Protein 2A0U (pdb70)

Sequence (732 aa):
SKPHHATLESIKYTPGSLRLLDQRKLPLETVFDDVLTVEDIWSAIKERVRGAPAIAVSAALGIAVATQRKAANGELKSGREVQTFLLTSCDFVTSRPTAVNLFNCLRDLKAQVDKLDPTKAAAEVAQAFVELAEAVYTNDVAFNEGIRHGAAHILAAAKAEGRDKVSILTICNTGALATSRYGTALGVVRQLFYDGKLERVYACETRPWNQGARLTVYECVQEDIPCTLICDGAASSLLNRKIDAVVVGADRICQNGDTANKKIGTYNLAVSAKFHGVKLYVAAPTTTLDVKTASGNHVEIEEREPTEITTNLVTKQRVVADGPHLSIWNPVFDITPSELITGGIITEKGVQAPAASAPYYDIASIIAQATLESIKYTPGSLRLLDQRKLPLETVFDDVLTVEDIWSAIKERVRGAPAIAVSAALGIAVATQRKAANGELKSGREVQTFLLTSCDFVTSRPTAVNLFNCLRDLKAQVDKLDPTKAAAEVAQAFVELAEAVYTNDVAFNEGIRHGAAHILAAAKAEGRDKVSILTICNTGALATSRYGTALGVVRQLFYDGKLERVYACETRPWNQGARLTVYECVQEDIPCTLICDGAASSLLNRKIDAVVVGADRICQNGDTANKKIGTYNLAVSAKFHGVKLYVAAPTTTLDVKTASGNHVEIEEREPTEITTNLVTKQRVVADGPHLSIWNPVFDITPSELITGGIITEKGVQAPAASAPYYDIASIIAQA

Organism: Leishmania major (NCBI:txid5664)

Foldseek 3Di:
DDDDADDPFQWDDDVLWTWGWQLLCFDPDTDIDTQQALVSLLVCLQPGAAALARNQLSNLQSLLNNQLNCLVPPVDDFLVVSLVSLLVSLVSNVRDAFFQLSVLRSVVLNVVSVVDDRRDRSNVSSVVSNVSSVVSLVVQVLWLVLLVQLLVLLCVLQVVDVHQAAEEEEEADFASRNHSHGGWLVVSVVVCVVVVRYPEYEYEQQPLSRRGPGPVVVSCVSRVNHYHYDHLVCLLVVLVDDHQAYEYEARAAEQLGKTKDFPSVQVNLVSCVVSVHAYEYIYALSSYDDPHHHQVRGDFDFDDQCSPQADSPPRDRNDDDDPPDDGGGTGIDIRGRVSNQSAYRISLHTGHFDPDGSRHGSVVSVVHD/DLAQWDDDVLWTWGWQLLCFDPDTDIDTQQALVSLLVCLQPGAAALARNQLSNLQSLLNNQLNCLVVCVQPFLVSSLVSLLVSLVSSVRDAFFQLSVLNSVVLNVVSVPDDRRDRSNVSSVVSNVSSVVSLVVQVLFLVLLVQLLVLLCVLVVVVPAQAAEEEEEADFASRNHSHGGWLNVSVVVCVVVVRYPEYEYEQQPLSRRGPGPVVSVCVVVVNHYHYDHLVCLLVVLVDDHSAYEYEARAAEQLGKTKDFPSVQVNLVSCVVSVHAYEYIYALSSYDDPHHHQVRGDFDFDDQLSPQPDSPVSHGPDDDDPPDDGGGTGIDIRGPVSNQFAYRISLHGHHFDPDDSRHGSVVSSPHD

Radius of gyration: 29.01 Å; Cα contacts (8 Å, |Δi|>4): 1703; chains: 2; bounding box: 106×55×56 Å

B-factor: mean 37.77, std 8.53, range [14.84, 95.92]

InterPro domains:
  IPR000649 Initiation factor 2B-related [PF01008] (52-359)
  IPR005251 Methylthioribose-1-phosphate isomerase [MF_01678] (10-365)
  IPR005251 Methylthioribose-1-phosphate isomerase [TIGR00512] (12-357)
  IPR011559 Initiation factor 2B alpha/beta/delta [TIGR00524] (39-358)
  IPR027363 Methylthioribose-1-phosphate isomerase, N-terminal [G3DSA:1.20.120.420] (9-168)
  IPR037171 NagB/RpiA transferase-like [SSF100950] (6-361)
  IPR042529 Initiation factor 2B-like, C-terminal [G3DSA:3.40.50.10470] (169-375)

Secondary structure (DSSP, 8-state):
-PPSSPPP-SEEEETTEEEEE-TTTTTT---EEEE-SHHHHHHHHH----SHHHHHHHHHHHHHHHHHHHHHHSS---HHHHHHHHHHHHHH-----S-SHHHHHHHHHHHHHHHS-TTS-SHHHHHHHHHHHHHHHHHHHHHHHH--HHHHHHHHHHHHTT-SSEEEEE-S--STTTSSSS-SHHHHHHHHHHTT-EEEEEEE--TTTTIIIIIIHHHHHHTT--EEEE-GGGTTT---S---EEEE--SEE-TT--EEEETTHHHHHHHHHHTT--EEEE--GGGB-TT--SGGGSPPPB--THHHHB-TTT--B-S---TTEEE--BSEEEE-GGG--SEEE-SS-EEPPPSSSS---HHHHHH--/---SEEEETTEEEEE-TTSTTT---EEEE-SHHHHHHHHH----SHHHHHHHHHHHHHHHHHHHHHTTSS-BHHHHHHHHHHHHHH-----S-SHHHHHHHHHHHHHHTS-TTSBHHHHHHHHHHHHHHHHHHHHHHHHH--HHHHHHHHHHHHHT-SSEEEEE-S--STTTSSSS-SHHHHHHHHHHTT-EEEEEEE--TTTTIIIIIIHHHHHHTT--EEEE-GGGTTT---S---EEEE--SEE-TT--EEEETTHHHHHHHHHHTT--EEEE--GGGB-TT--SGGGSPPPB--THHHHB-TTT--B-S---TTEEE--BSEEEE-GGG--SEEEETTEEE---SSSSS--HHHHHT--

CATH classification: 1.20.120.420 (+1 more: 3.40.50.10470)

Nearest PDB structures (foldseek):
  2a0u-assembly1_B  TM=9.983E-01  e=1.279E-68  Leishmania major
  4ldq-assembly1_A  TM=8.532E-01  e=3.193E-36  Homo sapiens
  2yvk-assembly2_D  TM=9.277E-01  e=2.955E-34  Bacillus subtilis
  4ldr-assembly1_A  TM=8.528E-01  e=4.745E-36  Homo sapiens
  1t5o-assembly2_C  TM=8.212E-01  e=1.383E-29  Archaeoglobus fulgidus DSM 4304

Solvent-accessible surface area: 26718 Å² total

Structure (mmCIF, N/CA/C/O backbone):
data_2A0U
#
_entry.id   2A0U
#
_cell.length_a   103.733
_cell.length_b   164.569
_cell.length_c   172.129
_cell.angle_alpha   90.00
_cell.angle_beta   90.00
_cell.angle_gamma   90.00
#
_symmetry.space_group_name_H-M   'F 2 2 2'
#
loop_
_entity.id
_entity.type
_entity.pdbx_description
1 polymer 'initiation factor 2B'
2 non-polymer 'SULFATE ION'
3 water water
#
loop_
_atom_site.group_PDB
_atom_site.id
_atom_site.type_symbol
_atom_site.label_atom_id
_atom_site.label_alt_id
_atom_site.label_comp_id
_atom_site.label_asym_id
_atom_site.label_entity_id
_atom_site.label_seq_id
_atom_site.pdbx_PDB_ins_code
_atom_site.Cartn_x
_atom_site.Cartn_y
_atom_site.Cartn_z
_atom_site.occupancy
_atom_site.B_iso_or_equiv
_atom_site.auth_seq_id
_atom_site.auth_comp_id
_atom_site.auth_asym_id
_atom_site.auth_atom_id
_atom_site.pdbx_PDB_model_num
ATOM 6 N N . SER A 1 11 ? 88.161 4.183 20.192 1.00 59.64 11 SER A N 1
ATOM 7 C CA . SER A 1 11 ? 87.373 3.496 21.210 1.00 59.78 11 SER A CA 1
ATOM 8 C C . SER A 1 11 ? 85.872 3.577 20.942 1.00 59.99 11 SER A C 1
ATOM 9 O O . SER A 1 11 ? 85.353 4.625 20.549 1.00 60.09 11 SER A O 1
ATOM 12 N N . LYS A 1 12 ? 85.190 2.456 21.154 1.00 60.21 12 LYS A N 1
ATOM 13 C CA . LYS A 1 12 ? 83.732 2.409 21.128 1.00 60.59 12 LYS A CA 1
ATOM 14 C C . LYS A 1 12 ? 83.187 3.001 22.428 1.00 60.99 12 LYS A C 1
ATOM 15 O O . LYS A 1 12 ? 83.840 2.910 23.468 1.00 61.03 12 LYS A O 1
ATOM 21 N N . PRO A 1 13 ? 82.001 3.637 22.377 1.00 61.29 13 PRO A N 1
ATOM 22 C CA . PRO A 1 13 ? 81.403 4.094 23.629 1.00 61.46 13 PRO A CA 1
ATOM 23 C C . PRO A 1 13 ? 80.804 2.934 24.420 1.00 61.64 13 PRO A C 1
ATOM 24 O O . PRO A 1 13 ? 80.179 2.046 23.834 1.00 61.65 13 PRO A O 1
ATOM 28 N N . HIS A 1 14 ? 81.017 2.932 25.735 1.00 61.83 14 HIS A N 1
ATOM 29 C CA . HIS A 1 14 ? 80.266 2.046 26.617 1.00 61.89 14 HIS A CA 1
ATOM 30 C C . HIS A 1 14 ? 78.872 2.642 26.708 1.00 61.95 14 HIS A C 1
ATOM 31 O O . HIS A 1 14 ? 78.732 3.852 26.879 1.00 62.31 14 HIS A O 1
ATOM 38 N N . HIS A 1 15 ? 77.862 1.780 26.611 1.00 61.80 15 HIS A N 1
ATOM 39 C CA . HIS A 1 15 ? 76.480 2.145 26.251 1.00 61.61 15 HIS A CA 1
ATOM 40 C C . HIS A 1 15 ? 76.390 2.312 24.732 1.00 61.89 15 HIS A C 1
ATOM 41 O O . HIS A 1 15 ? 77.340 2.761 24.085 1.00 61.80 15 HIS A O 1
ATOM 48 N N . ALA A 1 16 ? 75.236 1.953 24.181 1.00 62.24 16 ALA A N 1
ATOM 49 C CA . ALA A 1 16 ? 75.088 1.704 22.748 1.00 62.65 16 ALA A CA 1
ATOM 50 C C . ALA A 1 16 ? 75.432 2.850 21.789 1.00 62.74 16 ALA A C 1
ATOM 51 O O . ALA A 1 16 ? 74.825 3.924 21.846 1.00 62.73 16 ALA A O 1
ATOM 53 N N . THR A 1 17 ? 76.425 2.609 20.926 1.00 62.83 17 THR A N 1
ATOM 54 C CA . THR A 1 17 ? 76.463 3.232 19.598 1.00 62.22 17 THR A CA 1
ATOM 55 C C . THR A 1 17 ? 75.096 2.820 19.043 1.00 61.57 17 THR A C 1
ATOM 56 O O . THR A 1 17 ? 74.739 1.653 19.156 1.00 62.11 17 THR A O 1
ATOM 60 N N . LEU A 1 18 ? 74.263 3.690 18.473 1.00 59.99 18 LEU A N 1
ATOM 61 C CA . LEU A 1 18 ? 74.461 4.939 17.760 1.00 58.27 18 LEU A CA 1
ATOM 62 C C . LEU A 1 18 ? 75.086 6.178 18.364 1.00 56.69 18 LEU A C 1
ATOM 63 O O . LEU A 1 18 ? 74.571 6.821 19.289 1.00 56.94 18 LEU A O 1
ATOM 68 N N . GLU A 1 19 ? 76.205 6.512 17.740 1.00 54.16 19 GLU A N 1
ATOM 69 C CA . GLU A 1 19 ? 76.803 7.826 17.808 1.00 51.86 19 GLU A CA 1
ATOM 70 C C . GLU A 1 19 ? 76.523 8.536 16.483 1.00 49.24 19 GLU A C 1
ATOM 71 O O . GLU A 1 19 ? 76.607 7.933 15.407 1.00 49.14 19 GLU A O 1
ATOM 77 N N . SER A 1 20 ? 76.174 9.814 16.573 1.00 46.39 20 SER A N 1
ATOM 78 C CA . SER A 1 20 ? 75.828 10.614 15.402 1.00 43.67 20 SER A CA 1
ATOM 79 C C . SER A 1 20 ? 77.058 11.043 14.600 1.00 41.69 20 SER A C 1
ATOM 80 O O . SER A 1 20 ? 76.946 11.396 13.423 1.00 40.69 20 SER A O 1
ATOM 83 N N . ILE A 1 21 ? 78.221 11.014 15.248 1.00 40.02 21 ILE A N 1
ATOM 84 C CA . ILE A 1 21 ? 79.483 11.415 14.627 1.00 38.86 21 ILE A CA 1
ATOM 85 C C . ILE A 1 21 ? 80.447 10.229 14.579 1.00 38.58 21 ILE A C 1
ATOM 86 O O . ILE A 1 21 ? 80.863 9.710 15.619 1.00 38.05 21 ILE A O 1
ATOM 91 N N . LYS A 1 22 ? 80.787 9.803 13.365 1.00 38.20 22 LYS A N 1
ATOM 92 C CA . LYS A 1 22 ? 81.707 8.691 13.163 1.00 38.80 22 LYS A CA 1
ATOM 93 C C . LYS A 1 22 ? 83.012 9.202 12.555 1.00 38.68 22 LYS A C 1
ATOM 94 O O . LYS A 1 22 ? 83.086 9.488 11.355 1.00 38.31 22 LYS A O 1
ATOM 100 N N . TYR A 1 23 ? 84.034 9.324 13.399 1.00 38.49 23 TYR A N 1
ATOM 101 C CA . TYR A 1 23 ? 85.318 9.875 12.978 1.00 38.67 23 TYR A CA 1
ATOM 102 C C . TYR A 1 23 ? 86.472 8.886 13.105 1.00 39.32 23 TYR A C 1
ATOM 103 O O . TYR A 1 23 ? 86.618 8.194 14.115 1.00 39.07 23 TYR A O 1
ATOM 112 N N . THR A 1 24 ? 87.283 8.843 12.055 1.00 40.27 24 THR A N 1
ATOM 113 C CA . THR A 1 24 ? 88.559 8.141 12.049 1.00 41.29 24 THR A CA 1
ATOM 114 C C . THR A 1 24 ? 89.518 8.963 11.181 1.00 41.68 24 THR A C 1
ATOM 115 O O . THR A 1 24 ? 89.091 9.527 10.171 1.00 41.71 24 THR A O 1
ATOM 119 N N . PRO A 1 25 ? 90.802 9.069 11.584 1.00 42.13 25 PRO A N 1
ATOM 120 C CA . PRO A 1 25 ? 91.767 9.878 10.834 1.00 42.34 25 PRO A CA 1
ATOM 121 C C . PRO A 1 25 ? 91.575 9.808 9.314 1.00 42.09 25 PRO A C 1
ATOM 122 O O . PRO A 1 25 ? 91.761 8.749 8.711 1.00 42.02 25 PRO A O 1
ATOM 126 N N . GLY A 1 26 ? 91.175 10.931 8.722 1.00 41.87 26 GLY A N 1
ATOM 127 C CA . GLY A 1 26 ? 90.982 11.034 7.277 1.00 41.88 26 GLY A CA 1
ATOM 128 C C . GLY A 1 26 ? 89.559 10.820 6.787 1.00 41.54 26 GLY A C 1
ATOM 129 O O . GLY A 1 26 ? 89.305 10.868 5.581 1.00 41.81 26 GLY A O 1
ATOM 130 N N . SER A 1 27 ? 88.629 10.589 7.713 1.00 40.69 27 SER A N 1
ATOM 131 C CA . SER A 1 27 ? 87.240 10.296 7.357 1.00 39.92 27 SER A CA 1
ATOM 132 C C . SER A 1 27 ? 86.236 10.754 8.415 1.00 39.01 27 SER A C 1
ATOM 133 O O . SER A 1 27 ? 86.382 10.453 9.603 1.00 38.85 27 SER A O 1
ATOM 136 N N . LEU A 1 28 ? 85.216 11.483 7.967 1.00 37.75 28 LEU A N 1
ATOM 137 C CA . LEU A 1 28 ? 84.089 11.849 8.818 1.00 35.94 28 LEU A CA 1
ATOM 138 C C . LEU A 1 28 ? 82.769 11.412 8.191 1.00 35.58 28 LEU A C 1
ATOM 139 O O . LEU A 1 28 ? 82.477 11.734 7.036 1.00 35.38 28 LEU A O 1
ATOM 144 N N . ARG A 1 29 ? 81.984 10.672 8.967 1.00 35.13 29 ARG A N 1
ATOM 145 C CA . ARG A 1 29 ? 80.657 10.232 8.557 1.00 34.88 29 ARG A CA 1
ATOM 146 C C . ARG A 1 29 ? 79.624 10.724 9.562 1.00 34.18 29 ARG A C 1
ATOM 147 O O . ARG A 1 29 ? 79.822 10.608 10.775 1.00 34.32 29 ARG A O 1
ATOM 155 N N . LEU A 1 30 ? 78.529 11.281 9.054 1.00 33.53 30 LEU A N 1
ATOM 156 C CA . LEU A 1 30 ? 77.465 11.792 9.909 1.00 32.88 30 LEU A CA 1
ATOM 157 C C . LEU A 1 30 ? 76.161 11.036 9.712 1.00 32.64 30 LEU A C 1
ATOM 158 O O . LEU A 1 30 ? 75.701 10.846 8.583 1.00 32.43 30 LEU A O 1
ATOM 163 N N . LEU A 1 31 ? 75.577 10.607 10.827 1.00 32.35 31 LEU A N 1
ATOM 164 C CA . LEU A 1 31 ? 74.265 9.980 10.830 1.00 32.12 31 LEU A CA 1
ATOM 165 C C . LEU A 1 31 ? 73.207 11.014 10.464 1.00 31.67 31 LEU A C 1
ATOM 166 O O . LEU A 1 31 ? 73.183 12.113 11.027 1.00 31.53 31 LEU A O 1
ATOM 171 N N . ASP A 1 32 ? 72.349 10.667 9.508 1.00 30.75 32 ASP A N 1
ATOM 172 C CA . ASP A 1 32 ? 71.241 11.533 9.122 1.00 30.14 32 ASP A CA 1
ATOM 173 C C . ASP A 1 32 ? 70.150 11.438 10.186 1.00 30.03 32 ASP A C 1
ATOM 174 O O . ASP A 1 32 ? 69.325 10.522 10.173 1.00 29.70 32 ASP A O 1
ATOM 179 N N . GLN A 1 33 ? 70.157 12.395 11.110 1.00 30.29 33 GLN A N 1
ATOM 180 C CA . GLN A 1 33 ? 69.243 12.377 12.251 1.00 29.88 33 GLN A CA 1
ATOM 181 C C . GLN A 1 33 ? 67.797 12.708 11.869 1.00 30.18 33 GLN A C 1
ATOM 182 O O . GLN A 1 33 ? 66.893 12.589 12.698 1.00 29.17 33 GLN A O 1
ATOM 188 N N . ARG A 1 34 ? 67.587 13.103 10.612 1.00 30.27 34 ARG A N 1
ATOM 189 C CA . ARG A 1 34 ? 66.243 13.340 10.077 1.00 31.36 34 ARG A CA 1
ATOM 190 C C . ARG A 1 34 ? 65.496 12.032 9.813 1.00 31.50 34 ARG A C 1
ATOM 191 O O . ARG A 1 34 ? 64.265 12.003 9.824 1.00 30.88 34 ARG A O 1
ATOM 199 N N . LYS A 1 35 ? 66.246 10.957 9.573 1.00 32.54 35 LYS A N 1
ATOM 200 C CA . LYS A 1 35 ? 65.674 9.687 9.111 1.00 33.64 35 LYS A CA 1
ATOM 201 C C . LYS A 1 35 ? 65.421 8.664 10.224 1.00 33.82 35 LYS A C 1
ATOM 202 O O . LYS A 1 35 ? 64.719 7.674 10.013 1.00 33.90 35 LYS A O 1
ATOM 208 N N . LEU A 1 36 ? 65.999 8.909 11.398 1.00 34.55 36 LEU A N 1
ATOM 209 C CA . LEU A 1 36 ? 65.740 8.105 12.593 1.00 35.47 36 LEU A CA 1
ATOM 210 C C . LEU A 1 36 ? 64.298 8.302 13.069 1.00 36.03 36 LEU A C 1
ATOM 211 O O . LEU A 1 36 ? 63.740 9.389 12.895 1.00 35.53 36 LEU A O 1
ATOM 216 N N . PRO A 1 37 ? 63.691 7.265 13.686 1.00 37.13 37 PRO A N 1
ATOM 217 C CA . PRO A 1 37 ? 64.250 5.950 14.014 1.00 38.10 37 PRO A CA 1
ATOM 218 C C . PRO A 1 37 ? 64.070 4.869 12.940 1.00 38.99 37 PRO A C 1
ATOM 219 O O . PRO A 1 37 ? 64.592 3.761 13.097 1.00 39.35 37 PRO A O 1
ATOM 223 N N . LEU A 1 38 ? 63.349 5.188 11.867 1.00 39.75 38 LEU A N 1
ATOM 224 C CA . LEU A 1 38 ? 63.037 4.215 10.816 1.00 40.88 38 LEU A CA 1
ATOM 225 C C . LEU A 1 38 ? 64.256 3.795 9.991 1.00 41.04 38 LEU A C 1
ATOM 226 O O . LEU A 1 38 ? 64.377 2.632 9.600 1.00 41.18 38 LEU A O 1
ATOM 231 N N . GLU A 1 39 ? 65.150 4.748 9.735 1.00 41.09 39 GLU A N 1
ATOM 232 C CA . GLU A 1 39 ? 66.318 4.517 8.886 1.00 41.35 39 GLU A CA 1
ATOM 233 C C . GLU A 1 39 ? 67.617 4.932 9.565 1.00 40.58 39 GLU A C 1
ATOM 234 O O . GLU A 1 39 ? 67.679 5.971 10.224 1.00 39.79 39 GLU A O 1
ATOM 240 N N . THR A 1 40 ? 68.648 4.111 9.383 1.00 40.05 40 THR A N 1
ATOM 241 C CA . THR A 1 40 ? 69.995 4.408 9.861 1.00 39.56 40 THR A CA 1
ATOM 242 C C . THR A 1 40 ? 70.899 4.644 8.652 1.00 39.06 40 THR A C 1
ATOM 243 O O . THR A 1 40 ? 71.332 3.693 7.996 1.00 38.99 40 THR A O 1
ATOM 247 N N . VAL A 1 41 ? 71.163 5.915 8.356 1.00 38.34 41 VAL A N 1
ATOM 248 C CA . VAL A 1 41 ? 71.944 6.303 7.182 1.00 37.66 41 VAL A CA 1
ATOM 249 C C . VAL A 1 41 ? 73.118 7.199 7.581 1.00 37.58 41 VAL A C 1
ATOM 250 O O . VAL A 1 41 ? 72.942 8.171 8.319 1.00 37.09 41 VAL A O 1
ATOM 254 N N . PHE A 1 42 ? 74.309 6.853 7.093 1.00 37.35 42 PHE A N 1
ATOM 255 C CA . PHE A 1 42 ? 75.512 7.661 7.294 1.00 37.66 42 PHE A CA 1
ATOM 256 C C . PHE A 1 42 ? 75.967 8.284 5.977 1.00 37.95 42 PHE A C 1
ATOM 257 O O . PHE A 1 42 ? 76.026 7.605 4.952 1.00 38.30 42 PHE A O 1
ATOM 265 N N . ASP A 1 43 ? 76.290 9.575 6.016 1.00 38.39 43 ASP A N 1
ATOM 266 C CA . ASP A 1 43 ? 76.778 10.292 4.837 1.00 39.04 43 ASP A CA 1
ATOM 267 C C . ASP A 1 43 ? 78.216 10.764 5.029 1.00 39.17 43 ASP A C 1
ATOM 268 O O . ASP A 1 43 ? 78.573 11.268 6.096 1.00 39.38 43 ASP A O 1
ATOM 273 N N . ASP A 1 44 ? 79.033 10.595 3.990 1.00 39.25 44 ASP A N 1
ATOM 274 C CA . ASP A 1 44 ? 80.423 11.047 4.003 1.00 39.20 44 ASP A CA 1
ATOM 275 C C . ASP A 1 44 ? 80.510 12.567 3.955 1.00 38.35 44 ASP A C 1
ATOM 276 O O . ASP A 1 44 ? 79.833 13.212 3.148 1.00 37.86 44 ASP A O 1
ATOM 281 N N . VAL A 1 45 ? 81.336 13.134 4.829 1.00 37.61 45 VAL A N 1
ATOM 282 C CA . VAL A 1 45 ? 81.664 14.555 4.770 1.00 37.07 45 VAL A CA 1
ATOM 283 C C . VAL A 1 45 ? 83.067 14.693 4.175 1.00 37.22 45 VAL A C 1
ATOM 284 O O . VAL A 1 45 ? 84.068 14.368 4.822 1.00 36.69 45 VAL A O 1
ATOM 288 N N . LEU A 1 46 ? 83.123 15.160 2.931 1.00 37.30 46 LEU A N 1
ATOM 289 C CA . LEU A 1 46 ? 84.384 15.266 2.198 1.00 38.00 46 LEU A CA 1
ATOM 290 C C . LEU A 1 46 ? 84.831 16.715 2.002 1.00 38.02 46 LEU A C 1
ATOM 291 O O . LEU A 1 46 ? 86.027 16.987 1.882 1.00 38.09 46 LEU A O 1
ATOM 296 N N . THR A 1 47 ? 83.866 17.634 1.966 1.00 37.75 47 THR A N 1
ATOM 297 C CA . THR A 1 47 ? 84.146 19.054 1.745 1.00 37.21 47 THR A CA 1
ATOM 298 C C . THR A 1 47 ? 83.585 19.934 2.861 1.00 37.35 47 THR A C 1
ATOM 299 O O . THR A 1 47 ? 82.781 19.481 3.680 1.00 37.44 47 THR A O 1
ATOM 303 N N . VAL A 1 48 ? 84.021 21.194 2.875 1.00 36.81 48 VAL A N 1
ATOM 304 C CA . VAL A 1 48 ? 83.497 22.219 3.782 1.00 36.99 48 VAL A CA 1
ATOM 305 C C . VAL A 1 48 ? 82.026 22.523 3.459 1.00 37.33 48 VAL A C 1
ATOM 306 O O . VAL A 1 48 ? 81.248 22.884 4.343 1.00 37.30 48 VAL A O 1
ATOM 310 N N . GLU A 1 49 ? 81.660 22.367 2.188 1.00 37.61 49 GLU A N 1
ATOM 311 C CA . GLU A 1 49 ? 80.280 22.532 1.735 1.00 38.49 49 GLU A CA 1
ATOM 312 C C . GLU A 1 49 ? 79.364 21.438 2.300 1.00 37.53 49 GLU A C 1
ATOM 313 O O . GLU A 1 49 ? 78.197 21.698 2.602 1.00 37.48 49 GLU A O 1
ATOM 319 N N . ASP A 1 50 ? 79.904 20.225 2.440 1.00 36.65 50 ASP A N 1
ATOM 320 C CA . ASP A 1 50 ? 79.168 19.089 3.005 1.00 35.64 50 ASP A CA 1
ATOM 321 C C . ASP A 1 50 ? 78.777 19.314 4.465 1.00 35.27 50 ASP A C 1
ATOM 322 O O . ASP A 1 50 ? 77.646 19.019 4.858 1.00 34.64 50 ASP A O 1
ATOM 327 N N . ILE A 1 51 ? 79.715 19.829 5.262 1.00 34.65 51 ILE A N 1
ATOM 328 C CA . ILE A 1 51 ? 79.474 20.058 6.691 1.00 33.99 51 ILE A CA 1
ATOM 329 C C . ILE A 1 51 ? 78.536 21.241 6.947 1.00 33.91 51 ILE A C 1
ATOM 330 O O . ILE A 1 51 ? 77.718 21.199 7.867 1.00 33.47 51 ILE A O 1
ATOM 335 N N . TRP A 1 52 ? 78.653 22.284 6.126 1.00 34.41 52 TRP A N 1
ATOM 336 C CA . TRP A 1 52 ? 77.750 23.434 6.192 1.00 34.87 52 TRP A CA 1
ATOM 337 C C . TRP A 1 52 ? 76.309 22.996 5.926 1.00 34.13 52 TRP A C 1
ATOM 338 O O . TRP A 1 52 ? 75.393 23.377 6.659 1.00 33.47 52 TRP A O 1
ATOM 349 N N . SER A 1 53 ? 76.126 22.194 4.877 1.00 33.60 53 SER A N 1
ATOM 350 C CA . SER A 1 53 ? 74.811 21.680 4.490 1.00 33.37 53 SER A CA 1
ATOM 351 C C . SER A 1 53 ? 74.231 20.747 5.547 1.00 32.66 53 SER A C 1
ATOM 352 O O . SER A 1 53 ? 73.038 20.807 5.839 1.00 32.49 53 SER A O 1
ATOM 355 N N . ALA A 1 54 ? 75.084 19.897 6.117 1.00 32.40 54 ALA A N 1
ATOM 356 C CA . ALA A 1 54 ? 74.673 18.948 7.150 1.00 32.45 54 ALA A CA 1
ATOM 357 C C . ALA A 1 54 ? 74.083 19.657 8.370 1.00 32.06 54 ALA A C 1
ATOM 358 O O . ALA A 1 54 ? 73.074 19.212 8.925 1.00 32.04 54 ALA A O 1
ATOM 360 N N . ILE A 1 55 ? 74.713 20.763 8.767 1.00 31.54 55 ILE A N 1
ATOM 361 C CA . ILE A 1 55 ? 74.238 21.582 9.882 1.00 31.34 55 ILE A CA 1
ATOM 362 C C . ILE A 1 55 ? 72.950 22.324 9.507 1.00 31.32 55 ILE A C 1
ATOM 363 O O . ILE A 1 55 ? 71.965 22.275 10.246 1.00 31.78 55 ILE A O 1
ATOM 368 N N . LYS A 1 56 ? 72.965 22.990 8.352 1.00 31.04 56 LYS A N 1
ATOM 369 C CA . LYS A 1 56 ? 71.814 23.752 7.853 1.00 30.90 56 LYS A CA 1
ATOM 370 C C . LYS A 1 56 ? 70.558 22.890 7.676 1.00 30.18 56 LYS A C 1
ATOM 371 O O . LYS A 1 56 ? 69.460 23.299 8.065 1.00 28.97 56 LYS A O 1
ATOM 377 N N . GLU A 1 57 ? 70.732 21.702 7.097 1.00 29.60 57 GLU A N 1
ATOM 378 C CA . GLU A 1 57 ? 69.626 20.765 6.862 1.00 30.27 57 GLU A CA 1
ATOM 379 C C . GLU A 1 57 ? 69.251 19.968 8.113 1.00 28.82 57 GLU A C 1
ATOM 380 O O . GLU A 1 57 ? 68.243 19.251 8.121 1.00 29.00 57 GLU A O 1
ATOM 394 N N . ARG A 1 59 ? 70.904 17.437 9.414 1.00 27.67 59 ARG A N 1
ATOM 395 C CA . ARG A 1 59 ? 71.322 16.037 9.355 1.00 28.39 59 ARG A CA 1
ATOM 396 C C . ARG A 1 59 ? 72.125 15.740 10.619 1.00 28.02 59 ARG A C 1
ATOM 397 O O . ARG A 1 59 ? 71.957 14.691 11.240 1.00 28.02 59 ARG A O 1
ATOM 405 N N . VAL A 1 60 ? 72.989 16.685 10.986 1.00 27.79 60 VAL A N 1
ATOM 406 C CA . VAL A 1 60 ? 73.592 16.733 12.312 1.00 27.64 60 VAL A CA 1
ATOM 407 C C . VAL A 1 60 ? 72.962 17.905 13.071 1.00 28.09 60 VAL A C 1
ATOM 408 O O . VAL A 1 60 ? 72.810 19.002 12.522 1.00 28.43 60 VAL A O 1
ATOM 412 N N . ARG A 1 61 ? 72.567 17.658 14.316 1.00 27.99 61 ARG A N 1
ATOM 413 C CA . ARG A 1 61 ? 71.976 18.698 15.159 1.00 28.36 61 ARG A CA 1
ATOM 414 C C . ARG A 1 61 ? 72.234 18.458 16.649 1.00 28.50 61 ARG A C 1
ATOM 415 O O . ARG A 1 61 ? 72.784 17.421 17.032 1.00 28.41 61 ARG A O 1
ATOM 423 N N . GLY A 1 62 ? 71.832 19.419 17.478 1.00 28.43 62 GLY A N 1
ATOM 424 C CA . GLY A 1 62 ? 72.236 19.452 18.879 1.00 28.60 62 GLY A CA 1
ATOM 425 C C . GLY A 1 62 ? 73.472 20.324 18.983 1.00 29.06 62 GLY A C 1
ATOM 426 O O . GLY A 1 62 ? 74.452 20.104 18.269 1.00 29.13 62 GLY A O 1
ATOM 427 N N . ALA A 1 63 ? 73.421 21.316 19.868 1.00 29.10 63 ALA A N 1
ATOM 428 C CA . ALA A 1 63 ? 74.477 22.331 19.979 1.00 29.51 63 ALA A CA 1
ATOM 429 C C . ALA A 1 63 ? 75.917 21.784 19.987 1.00 30.02 63 ALA A C 1
ATOM 430 O O . ALA A 1 63 ? 76.727 22.203 19.157 1.00 29.98 63 ALA A O 1
ATOM 432 N N . PRO A 1 64 ? 76.245 20.857 20.917 1.00 30.38 64 PRO A N 1
ATOM 433 C CA . PRO A 1 64 ? 77.614 20.328 20.938 1.00 30.78 64 PRO A CA 1
ATOM 434 C C . PRO A 1 64 ? 77.998 19.514 19.695 1.00 31.17 64 PRO A C 1
ATOM 435 O O . PRO A 1 64 ? 79.117 19.662 19.198 1.00 31.73 64 PRO A O 1
ATOM 439 N N . ALA A 1 65 ? 77.084 18.677 19.199 1.00 30.92 65 ALA A N 1
ATOM 440 C CA . ALA A 1 65 ? 77.331 17.874 17.993 1.00 30.64 6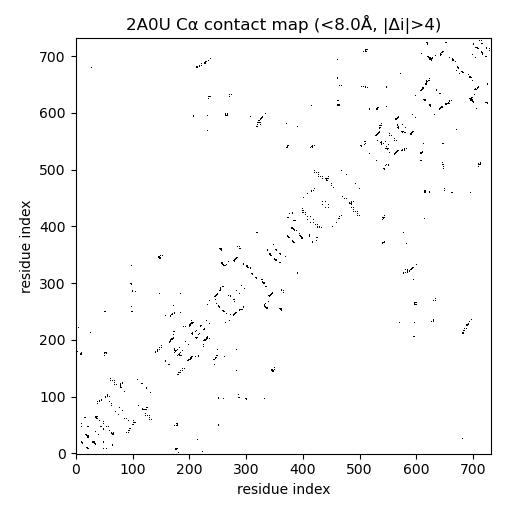5 ALA A CA 1
ATOM 441 C C . ALA A 1 65 ? 77.594 18.743 16.766 1.00 30.88 65 ALA A C 1
ATOM 442 O O . ALA A 1 65 ? 78.406 18.386 15.910 1.00 30.50 65 ALA A O 1
ATOM 444 N N . ILE A 1 66 ? 76.901 19.879 16.690 1.00 30.91 66 ILE A N 1
ATOM 445 C CA . ILE A 1 66 ? 77.105 20.857 15.621 1.00 31.18 66 ILE A CA 1
ATOM 446 C C . ILE A 1 66 ? 78.537 21.403 15.632 1.00 31.68 66 ILE A C 1
ATOM 447 O O . ILE A 1 66 ? 79.198 21.434 14.594 1.00 31.70 66 ILE A O 1
ATOM 452 N N . ALA A 1 67 ? 79.010 21.806 16.811 1.00 32.47 67 ALA A N 1
ATOM 453 C CA . ALA A 1 67 ? 80.346 22.387 16.970 1.00 32.93 67 ALA A CA 1
ATOM 454 C C . ALA A 1 67 ? 81.467 21.377 16.728 1.00 33.20 67 ALA A C 1
ATOM 455 O O . ALA A 1 67 ? 82.468 21.695 16.077 1.00 33.31 67 ALA A O 1
ATOM 457 N N . VAL A 1 68 ? 81.290 20.167 17.254 1.00 33.46 68 VAL A N 1
ATOM 458 C CA . VAL A 1 68 ? 82.284 19.101 17.124 1.00 33.65 68 VAL A CA 1
ATOM 459 C C . VAL A 1 68 ? 82.413 18.619 15.674 1.00 33.60 68 VAL A C 1
ATOM 460 O O . VAL A 1 68 ? 83.529 18.477 15.165 1.00 33.42 68 VAL A O 1
ATOM 464 N N . SER A 1 69 ? 81.277 18.389 15.015 1.00 33.25 69 SER A N 1
ATOM 465 C CA . SER A 1 69 ? 81.267 17.950 13.618 1.00 33.17 69 SER A CA 1
ATOM 466 C C . SER A 1 69 ? 81.794 19.027 12.670 1.00 32.98 69 SER A C 1
ATOM 467 O O . SER A 1 69 ? 82.405 18.713 11.647 1.00 33.11 69 SER A O 1
ATOM 470 N N . ALA A 1 70 ? 81.556 20.290 13.019 1.00 32.67 70 ALA A N 1
ATOM 471 C CA . ALA A 1 70 ? 82.058 21.422 12.244 1.00 32.64 70 ALA A CA 1
ATOM 472 C C . ALA A 1 70 ? 83.585 21.468 12.245 1.00 33.11 70 ALA A C 1
ATOM 473 O O . ALA A 1 70 ? 84.204 21.674 11.200 1.00 33.21 70 ALA A O 1
ATOM 475 N N . ALA A 1 71 ? 84.177 21.270 13.422 1.00 33.24 71 ALA A N 1
ATOM 476 C CA . ALA A 1 71 ? 85.631 21.249 13.580 1.00 33.49 71 ALA A CA 1
ATOM 477 C C . ALA A 1 71 ? 86.247 20.061 12.846 1.00 34.13 71 ALA A C 1
ATOM 478 O O . ALA A 1 71 ? 87.249 20.211 12.143 1.00 34.77 71 ALA A O 1
ATOM 480 N N . LEU A 1 72 ? 85.635 18.891 13.017 1.00 34.37 72 LEU A N 1
ATOM 481 C CA . LEU A 1 72 ? 86.068 17.660 12.357 1.00 34.99 72 LEU A CA 1
ATOM 482 C C . LEU A 1 72 ? 85.866 17.719 10.842 1.00 34.89 72 LEU A C 1
ATOM 483 O O . LEU A 1 72 ? 86.720 17.263 10.081 1.00 34.33 72 LEU A O 1
ATOM 488 N N . GLY A 1 73 ? 84.739 18.290 10.418 1.00 34.69 73 GLY A N 1
ATOM 489 C CA . GLY A 1 73 ? 84.423 18.461 8.999 1.00 34.74 73 GLY A CA 1
ATOM 490 C C . GLY A 1 73 ? 85.425 19.331 8.262 1.00 34.80 73 GLY A C 1
ATOM 491 O O . GLY A 1 73 ? 85.885 18.974 7.175 1.00 35.23 73 GLY A O 1
ATOM 492 N N . ILE A 1 74 ? 85.761 20.475 8.856 1.00 34.32 74 ILE A N 1
ATOM 493 C CA . ILE A 1 74 ? 86.766 21.379 8.297 1.00 33.93 74 ILE A CA 1
ATOM 494 C C . ILE A 1 74 ? 88.143 20.707 8.272 1.00 34.27 74 ILE A C 1
ATOM 495 O O . ILE A 1 74 ? 88.873 20.818 7.285 1.00 33.90 74 ILE A O 1
ATOM 500 N N . ALA A 1 75 ? 88.473 19.994 9.348 1.00 34.65 75 ALA A N 1
ATOM 501 C CA . ALA A 1 75 ? 89.755 19.296 9.471 1.00 35.25 75 ALA A CA 1
ATOM 502 C C . ALA A 1 75 ? 89.952 18.214 8.411 1.00 35.91 75 ALA A C 1
ATOM 503 O O . ALA A 1 75 ? 91.019 18.139 7.801 1.00 35.92 75 ALA A O 1
ATOM 505 N N . VAL A 1 76 ? 88.927 17.388 8.199 1.00 36.40 76 VAL A N 1
ATOM 506 C CA . VAL A 1 76 ? 88.982 16.314 7.203 1.00 36.93 76 VAL A CA 1
ATOM 507 C C . VAL A 1 76 ? 89.039 16.891 5.784 1.00 37.25 76 VAL A C 1
ATOM 508 O O . VAL A 1 76 ? 89.796 16.402 4.940 1.00 36.74 76 VAL A O 1
ATOM 512 N N . ALA A 1 77 ? 88.260 17.948 5.546 1.00 37.81 77 ALA A N 1
ATOM 513 C CA . ALA A 1 77 ? 88.216 18.625 4.246 1.00 38.18 77 ALA A CA 1
ATOM 514 C C . ALA A 1 77 ? 89.523 19.338 3.889 1.00 38.64 77 ALA A C 1
ATOM 515 O O . ALA A 1 77 ? 89.955 19.301 2.735 1.00 38.50 77 ALA A O 1
ATOM 517 N N . THR A 1 78 ? 90.141 19.987 4.877 1.00 39.54 78 THR A N 1
ATOM 518 C CA . THR A 1 78 ? 91.405 20.706 4.672 1.00 40.30 78 THR A CA 1
ATOM 519 C C . THR A 1 78 ? 92.570 19.729 4.493 1.00 41.14 78 THR A C 1
ATOM 520 O O . THR A 1 78 ? 93.454 19.956 3.664 1.00 41.02 78 THR A O 1
ATOM 524 N N . GLN A 1 79 ? 92.554 18.644 5.267 1.00 42.40 79 GLN A N 1
ATOM 525 C CA . GLN A 1 79 ? 93.522 17.553 5.119 1.00 44.07 79 GLN A CA 1
ATOM 526 C C . GLN A 1 79 ? 93.413 16.906 3.733 1.00 44.16 79 GLN A C 1
ATOM 527 O O . GLN A 1 79 ? 94.423 16.522 3.136 1.00 43.85 79 GLN A O 1
ATOM 533 N N . ARG A 1 80 ? 92.182 16.802 3.234 1.00 44.49 80 ARG A N 1
ATOM 534 C CA . ARG A 1 80 ? 91.903 16.268 1.902 1.00 45.21 80 ARG A CA 1
ATOM 535 C C . ARG A 1 80 ? 92.479 17.171 0.807 1.00 45.44 80 ARG A C 1
ATOM 536 O O . ARG A 1 80 ? 93.155 16.690 -0.104 1.00 45.00 80 ARG A O 1
ATOM 544 N N . LYS A 1 81 ? 92.211 18.473 0.914 1.00 46.23 81 LYS A N 1
ATOM 545 C CA . LYS A 1 81 ? 92.710 19.468 -0.039 1.00 47.13 81 LYS A CA 1
ATOM 546 C C . LYS A 1 81 ? 94.235 19.563 -0.045 1.00 47.31 81 LYS A C 1
ATOM 547 O O . LYS A 1 81 ? 94.839 19.863 -1.077 1.00 47.37 81 LYS A O 1
ATOM 553 N N . ALA A 1 82 ? 94.842 19.312 1.113 1.00 47.74 82 ALA A N 1
ATOM 554 C CA . ALA A 1 82 ? 96.295 19.304 1.253 1.00 48.02 82 ALA A CA 1
ATOM 555 C C . ALA A 1 82 ? 96.921 18.104 0.545 1.00 48.08 82 ALA A C 1
ATOM 556 O O . ALA A 1 82 ? 98.011 18.208 -0.023 1.00 48.18 82 ALA A O 1
ATOM 558 N N . ALA A 1 83 ? 96.218 16.974 0.575 1.00 47.94 83 ALA A N 1
ATOM 559 C CA . ALA A 1 83 ? 96.706 15.729 -0.012 1.00 48.40 83 ALA A CA 1
ATOM 560 C C . ALA A 1 83 ? 96.606 15.702 -1.540 1.00 48.52 83 ALA A C 1
ATOM 561 O O . ALA A 1 83 ? 97.567 15.330 -2.217 1.00 48.69 83 ALA A O 1
ATOM 563 N N . ASN A 1 84 ? 95.450 16.098 -2.074 1.00 48.79 84 ASN A N 1
ATOM 564 C CA . ASN A 1 84 ? 95.190 16.004 -3.516 1.00 49.26 84 ASN A CA 1
ATOM 565 C C . ASN A 1 84 ? 95.893 17.052 -4.379 1.00 49.47 84 ASN A C 1
ATOM 566 O O . ASN A 1 84 ? 96.225 16.784 -5.535 1.00 49.91 84 ASN A O 1
ATOM 571 N N . GLY A 1 85 ? 96.109 18.241 -3.819 1.00 49.76 85 GLY A N 1
ATOM 572 C CA . GLY A 1 85 ? 96.842 19.298 -4.518 1.00 49.80 85 GLY A CA 1
ATOM 573 C C . GLY A 1 85 ? 96.204 20.676 -4.511 1.00 49.98 85 GLY A C 1
ATOM 574 O O . GLY A 1 85 ? 96.859 21.662 -4.856 1.00 49.40 85 GLY A O 1
ATOM 575 N N . GLU A 1 86 ? 94.930 20.749 -4.120 1.00 50.46 86 GLU A N 1
ATOM 576 C CA . GLU A 1 86 ? 94.199 22.021 -4.043 1.00 50.97 86 GLU A CA 1
ATOM 577 C C . GLU A 1 86 ? 94.833 22.990 -3.039 1.00 50.98 86 GLU A C 1
ATOM 578 O O . GLU A 1 86 ? 94.691 24.208 -3.160 1.00 50.82 86 GLU A O 1
ATOM 584 N N . LEU A 1 87 ? 95.523 22.425 -2.050 1.00 51.30 87 LEU A N 1
ATOM 585 C CA . LEU A 1 87 ? 96.356 23.177 -1.117 1.00 51.53 87 LEU A CA 1
ATOM 586 C C . LEU A 1 87 ? 97.684 22.425 -0.940 1.00 51.92 87 LEU A C 1
ATOM 587 O O . LEU A 1 87 ? 97.661 21.256 -0.564 1.00 52.48 87 LEU A O 1
ATOM 592 N N . LYS A 1 88 ? 98.841 23.033 -1.223 1.00 52.13 88 LYS A N 1
ATOM 593 C CA . LYS A 1 88 ? 99.040 24.365 -1.818 1.00 52.48 88 LYS A CA 1
ATOM 594 C C . LYS A 1 88 ? 100.252 25.016 -1.157 1.00 52.21 88 LYS A C 1
ATOM 595 O O . LYS A 1 88 ? 101.338 25.073 -1.738 1.00 52.41 88 LYS A O 1
ATOM 601 N N . SER A 1 89 ? 100.044 25.485 0.073 1.00 51.90 89 SER A N 1
ATOM 602 C CA . SER A 1 89 ? 101.027 26.248 0.836 1.00 51.18 89 SER A CA 1
ATOM 603 C C . SER A 1 89 ? 100.570 26.329 2.288 1.00 51.01 89 SER A C 1
ATOM 604 O O . SER A 1 89 ? 99.374 26.239 2.572 1.00 50.68 89 SER A O 1
ATOM 607 N N . GLY A 1 90 ? 101.524 26.508 3.200 1.00 50.58 90 GLY A N 1
ATOM 608 C CA . GLY A 1 90 ? 101.223 26.651 4.623 1.00 49.85 90 GLY A CA 1
ATOM 609 C C . GLY A 1 90 ? 100.354 27.855 4.935 1.00 49.53 90 GLY A C 1
ATOM 610 O O . GLY A 1 90 ? 99.413 27.758 5.727 1.00 49.54 90 GLY A O 1
ATOM 611 N N . ARG A 1 91 ? 100.670 28.987 4.305 1.00 48.97 91 ARG A N 1
ATOM 612 C CA . ARG A 1 91 ? 99.916 30.230 4.490 1.00 48.85 91 ARG A CA 1
ATOM 613 C C . ARG A 1 91 ? 98.474 30.122 3.985 1.00 48.37 91 ARG A C 1
ATOM 614 O O . ARG A 1 91 ? 97.547 30.616 4.632 1.00 48.56 91 ARG A O 1
ATOM 622 N N . GLU A 1 92 ? 98.288 29.472 2.838 1.00 47.32 92 GLU A N 1
ATOM 623 C CA . GLU A 1 92 ? 96.963 29.373 2.227 1.00 46.77 92 GLU A CA 1
ATOM 624 C C . GLU A 1 92 ? 96.097 28.250 2.807 1.00 45.53 92 GLU A C 1
ATOM 625 O O . GLU A 1 92 ? 94.878 28.254 2.629 1.00 45.22 92 GLU A O 1
ATOM 631 N N . VAL A 1 93 ? 96.727 27.297 3.493 1.00 44.10 93 VAL A N 1
ATOM 632 C CA . VAL A 1 93 ? 95.999 26.346 4.333 1.00 42.95 93 VAL A CA 1
ATOM 633 C C . VAL A 1 93 ? 95.447 27.114 5.537 1.00 42.17 93 VAL A C 1
ATOM 634 O O . VAL A 1 93 ? 94.271 26.983 5.880 1.00 41.94 93 VAL A O 1
ATOM 638 N N . GLN A 1 94 ? 96.307 27.928 6.150 1.00 41.40 94 GLN A N 1
ATOM 639 C CA . GLN A 1 94 ? 95.929 28.823 7.244 1.00 40.60 94 GLN A CA 1
ATOM 640 C C . GLN A 1 94 ? 94.806 29.774 6.818 1.00 39.76 94 GLN A C 1
ATOM 641 O O . GLN A 1 94 ? 93.842 29.976 7.560 1.00 39.40 94 GLN A O 1
ATOM 647 N N . THR A 1 95 ? 94.937 30.340 5.618 1.00 38.74 95 THR A N 1
ATOM 648 C CA . THR A 1 95 ? 93.927 31.236 5.052 1.00 38.00 95 THR A CA 1
ATOM 649 C C . THR A 1 95 ? 92.602 30.503 4.818 1.00 36.99 95 THR A C 1
ATOM 650 O O . THR A 1 95 ? 91.533 31.027 5.144 1.00 36.47 95 THR A O 1
ATOM 654 N N . PHE A 1 96 ? 92.687 29.292 4.266 1.00 35.95 96 PHE A N 1
ATOM 655 C CA . PHE A 1 96 ? 91.513 28.450 4.010 1.00 35.72 96 PHE A CA 1
ATOM 656 C C . PHE A 1 96 ? 90.785 28.075 5.301 1.00 35.21 96 PHE A C 1
ATOM 657 O O . PHE A 1 96 ? 89.555 28.077 5.343 1.00 35.73 96 PHE A O 1
ATOM 665 N N . LEU A 1 97 ? 91.552 27.761 6.344 1.00 34.39 97 LEU A N 1
ATOM 666 C CA . LEU A 1 97 ? 90.998 27.384 7.646 1.00 33.75 97 LEU A CA 1
ATOM 667 C C . LEU A 1 97 ? 90.191 28.509 8.291 1.00 33.67 97 LEU A C 1
ATOM 668 O O . LEU A 1 97 ? 89.107 28.270 8.824 1.00 33.60 97 LEU A O 1
ATOM 673 N N . LEU A 1 98 ? 90.725 29.730 8.231 1.00 33.21 98 LEU A N 1
ATOM 674 C CA . LEU A 1 98 ? 90.043 30.914 8.757 1.00 33.11 98 LEU A CA 1
ATOM 675 C C . LEU A 1 98 ? 88.786 31.239 7.953 1.00 33.31 98 LEU A C 1
ATOM 676 O O . LEU A 1 98 ? 87.752 31.602 8.523 1.00 32.71 98 LEU A O 1
ATOM 681 N N . THR A 1 99 ? 88.889 31.103 6.631 1.00 33.41 99 THR A N 1
ATOM 682 C CA . THR A 1 99 ? 87.774 31.345 5.716 1.00 33.57 99 THR A CA 1
ATOM 683 C C . THR A 1 99 ? 86.678 30.288 5.878 1.00 33.46 99 THR A C 1
ATOM 684 O O . THR A 1 99 ? 85.489 30.609 5.807 1.00 34.02 99 THR A O 1
ATOM 688 N N . SER A 1 100 ? 87.085 29.037 6.094 1.00 33.52 100 SER A N 1
ATOM 689 C CA . SER A 1 100 ? 86.143 27.931 6.293 1.00 33.57 100 SER A CA 1
ATOM 690 C C . SER A 1 100 ? 85.406 28.059 7.625 1.00 33.25 100 SER A C 1
ATOM 691 O O . SER A 1 100 ? 84.223 27.727 7.718 1.00 32.83 100 SER A O 1
ATOM 694 N N . CYS A 1 101 ? 86.113 28.544 8.646 1.00 32.64 101 CYS A N 1
ATOM 695 C CA . CYS A 1 101 ? 85.523 28.791 9.959 1.00 32.61 101 CYS A CA 1
ATOM 696 C C . CYS A 1 101 ? 84.424 29.851 9.902 1.00 32.80 101 CYS A C 1
ATOM 697 O O . CYS A 1 101 ? 83.360 29.677 10.499 1.00 32.08 101 CYS A O 1
ATOM 700 N N . ASP A 1 102 ? 84.686 30.938 9.177 1.00 33.02 102 ASP A N 1
ATOM 701 C CA . ASP A 1 102 ? 83.703 32.004 8.987 1.00 33.11 102 ASP A CA 1
ATOM 702 C C . ASP A 1 102 ? 82.471 31.518 8.220 1.00 33.28 102 ASP A C 1
ATOM 703 O O . ASP A 1 102 ? 81.339 31.878 8.560 1.00 32.57 102 ASP A O 1
ATOM 708 N N . PHE A 1 103 ? 82.701 30.695 7.197 1.00 33.17 103 PHE A N 1
ATOM 709 C CA . PHE A 1 103 ? 81.621 30.168 6.361 1.00 32.93 103 PHE A CA 1
ATOM 710 C C . PHE A 1 103 ? 80.728 29.166 7.095 1.00 32.76 103 PHE A C 1
ATOM 711 O O . PHE A 1 103 ? 79.501 29.268 7.025 1.00 32.53 103 PHE A O 1
ATOM 719 N N . VAL A 1 104 ? 81.338 28.203 7.787 1.00 32.61 104 VAL A N 1
ATOM 720 C CA . VAL A 1 104 ? 80.578 27.197 8.539 1.00 32.18 104 VAL A CA 1
ATOM 721 C C . VAL A 1 104 ? 79.748 27.859 9.648 1.00 31.85 104 VAL A C 1
ATOM 722 O O . VAL A 1 104 ? 78.643 27.407 9.961 1.00 31.80 104 VAL A O 1
ATOM 734 N N . THR A 1 106 ? 78.154 30.473 9.367 1.00 30.67 106 THR A N 1
ATOM 735 C CA . THR A 1 106 ? 76.981 31.067 8.718 1.00 31.49 106 THR A CA 1
ATOM 736 C C . THR A 1 106 ? 75.782 30.098 8.662 1.00 31.26 106 THR A C 1
ATOM 737 O O . THR A 1 106 ? 74.685 30.485 8.250 1.00 31.57 106 THR A O 1
ATOM 741 N N . SER A 1 107 ? 75.986 28.854 9.096 1.00 30.89 107 SER A N 1
ATOM 742 C CA . SER A 1 107 ? 74.952 27.812 8.993 1.00 30.48 107 SER A CA 1
ATOM 743 C C . SER A 1 107 ? 73.740 28.023 9.913 1.00 30.14 107 SER A C 1
ATOM 744 O O . SER A 1 107 ? 72.626 28.227 9.426 1.00 30.63 107 SER A O 1
ATOM 747 N N . ARG A 1 108 ? 73.957 27.968 11.228 1.00 29.37 108 ARG A N 1
ATOM 748 C CA . ARG A 1 108 ? 72.876 28.151 12.211 1.00 28.61 108 ARG A CA 1
ATOM 749 C C . ARG A 1 108 ? 73.310 29.074 13.354 1.00 28.15 108 ARG A C 1
ATOM 750 O O . ARG A 1 108 ? 74.339 28.830 13.985 1.00 28.48 108 ARG A O 1
ATOM 758 N N . PRO A 1 109 ? 72.518 30.133 13.627 1.00 28.17 109 PRO A N 1
ATOM 759 C CA . PRO A 1 109 ? 72.956 31.241 14.485 1.00 28.57 109 PRO A CA 1
ATOM 760 C C . PRO A 1 109 ? 72.739 31.135 16.007 1.00 28.73 109 PRO A C 1
ATOM 761 O O . PRO A 1 109 ? 73.522 31.713 16.761 1.00 28.92 109 PRO A O 1
ATOM 765 N N . THR A 1 110 ? 71.706 30.420 16.452 1.00 28.78 110 THR A N 1
ATOM 766 C CA . THR A 1 110 ? 71.281 30.477 17.862 1.00 28.36 110 THR A CA 1
ATOM 767 C C . THR A 1 110 ? 72.240 29.800 18.852 1.00 29.32 110 THR A C 1
ATOM 768 O O . THR A 1 110 ? 72.637 30.411 19.847 1.00 29.28 110 THR A O 1
ATOM 772 N N . ALA A 1 111 ? 72.601 28.546 18.583 1.00 29.92 111 ALA A N 1
ATOM 773 C CA . ALA A 1 111 ? 73.523 27.810 19.450 1.00 30.67 111 ALA A CA 1
ATOM 774 C C . ALA A 1 111 ? 74.936 28.384 19.371 1.00 31.20 111 ALA A C 1
ATOM 775 O O . ALA A 1 111 ? 75.500 28.517 18.285 1.00 31.25 111 ALA A O 1
ATOM 777 N N . VAL A 1 112 ? 75.498 28.721 20.531 1.00 31.57 112 VAL A N 1
ATOM 778 C CA . VAL A 1 112 ? 76.790 29.405 20.605 1.00 32.11 112 VAL A CA 1
ATOM 779 C C . VAL A 1 112 ? 77.992 28.456 20.484 1.00 32.48 112 VAL A C 1
ATOM 780 O O . VAL A 1 112 ? 79.091 28.891 20.131 1.00 32.27 112 VAL A O 1
ATOM 784 N N . ASN A 1 113 ? 77.777 27.169 20.763 1.00 32.54 113 ASN A N 1
ATOM 785 C CA . ASN A 1 113 ? 78.846 26.166 20.700 1.00 32.41 113 ASN A CA 1
ATOM 786 C C . ASN A 1 113 ? 79.652 26.232 19.403 1.00 32.79 113 ASN A C 1
ATOM 787 O O . ASN A 1 113 ? 80.884 26.214 19.433 1.00 33.45 113 ASN A O 1
ATOM 792 N N . LEU A 1 114 ? 78.943 26.321 18.277 1.00 32.48 114 LEU A N 1
ATOM 793 C CA . LEU A 1 114 ? 79.551 26.466 16.954 1.00 32.63 114 LEU A CA 1
ATOM 794 C C . LEU A 1 114 ? 80.485 27.681 16.881 1.00 32.78 114 LEU A C 1
ATOM 795 O O . LEU A 1 114 ? 81.581 27.599 16.324 1.00 32.46 114 LEU A O 1
ATOM 800 N N . PHE A 1 115 ? 80.037 28.793 17.458 1.00 33.24 115 PHE A N 1
ATOM 801 C CA . PHE A 1 115 ? 80.767 30.059 17.418 1.00 34.31 115 PHE A CA 1
ATOM 802 C C . PHE A 1 115 ? 81.941 30.077 18.392 1.00 34.96 115 PHE A C 1
ATOM 803 O O . PHE A 1 115 ? 83.034 30.508 18.031 1.00 35.19 115 PHE A O 1
ATOM 811 N N . ASN A 1 116 ? 81.710 29.608 19.619 1.00 35.65 116 ASN A N 1
ATOM 812 C CA . ASN A 1 116 ? 82.767 29.488 20.625 1.00 36.60 116 ASN A CA 1
ATOM 813 C C . ASN A 1 116 ? 83.912 28.589 20.163 1.00 37.50 116 ASN A C 1
ATOM 814 O O . ASN A 1 116 ? 85.083 28.923 20.344 1.00 37.75 116 ASN A O 1
ATOM 819 N N . CYS A 1 117 ? 83.557 27.456 19.558 1.00 38.29 117 CYS A N 1
ATOM 820 C CA . CYS A 1 117 ? 84.529 26.468 19.094 1.00 38.14 117 CYS A CA 1
ATOM 821 C C . CYS A 1 117 ? 85.364 26.965 17.914 1.00 37.74 117 CYS A C 1
ATOM 822 O O . CYS A 1 117 ? 86.590 26.883 17.948 1.00 37.21 117 CYS A O 1
ATOM 825 N N . LEU A 1 118 ? 84.696 27.475 16.882 1.00 37.88 118 LEU A N 1
ATOM 826 C CA . LEU A 1 118 ? 85.370 27.884 15.648 1.00 38.43 118 LEU A CA 1
ATOM 827 C C . LEU A 1 118 ? 86.161 29.186 15.785 1.00 39.26 118 LEU A C 1
ATOM 828 O O . LEU A 1 118 ? 87.184 29.358 15.120 1.00 39.07 118 LEU A O 1
ATOM 833 N N . ARG A 1 119 ? 85.691 30.092 16.643 1.00 39.83 119 ARG A N 1
ATOM 834 C CA . ARG A 1 119 ? 86.428 31.325 16.945 1.00 40.87 119 ARG A CA 1
ATOM 835 C C . ARG A 1 119 ? 87.690 31.036 17.754 1.00 42.25 119 ARG A C 1
ATOM 836 O O . ARG A 1 119 ? 88.721 31.684 17.557 1.00 42.28 119 ARG A O 1
ATOM 844 N N . ASP A 1 120 ? 87.598 30.063 18.659 1.00 43.68 120 ASP A N 1
ATOM 845 C CA . ASP A 1 120 ? 88.748 29.601 19.435 1.00 45.48 120 ASP A CA 1
ATOM 846 C C . ASP A 1 120 ? 89.745 28.874 18.534 1.00 45.65 120 ASP A C 1
ATOM 847 O O . ASP A 1 120 ? 90.958 28.991 18.719 1.00 45.98 120 ASP A O 1
ATOM 852 N N . LEU A 1 121 ? 89.224 28.128 17.562 1.00 45.30 121 LEU A N 1
ATOM 853 C CA . LEU A 1 121 ? 90.062 27.467 16.566 1.00 44.83 121 LEU A CA 1
ATOM 854 C C . LEU A 1 121 ? 90.751 28.478 15.650 1.00 44.86 121 LEU A C 1
ATOM 855 O O . LEU A 1 121 ? 91.918 28.300 15.304 1.00 44.71 121 LEU A O 1
ATOM 860 N N . LYS A 1 122 ? 90.028 29.536 15.278 1.00 44.95 122 LYS A N 1
ATOM 861 C CA . LYS A 1 122 ? 90.579 30.629 14.467 1.00 45.31 122 LYS A CA 1
ATOM 862 C C . LYS A 1 122 ? 91.777 31.305 15.131 1.00 45.90 122 LYS A C 1
ATOM 863 O O . LYS A 1 122 ? 92.779 31.588 14.470 1.00 46.14 122 LYS A O 1
ATOM 869 N N . ALA A 1 123 ? 91.664 31.562 16.434 1.00 46.93 123 ALA A N 1
ATOM 870 C CA . ALA A 1 123 ? 92.742 32.177 17.211 1.00 48.17 123 ALA A CA 1
ATOM 871 C C . ALA A 1 123 ? 93.973 31.273 17.273 1.00 48.90 123 ALA A C 1
ATOM 872 O O . ALA A 1 123 ? 95.109 31.752 17.221 1.00 48.78 123 ALA A O 1
ATOM 874 N N . GLN A 1 124 ? 93.732 29.968 17.375 1.00 49.57 124 GLN A N 1
ATOM 875 C CA . GLN A 1 124 ? 94.798 28.969 17.389 1.00 50.84 124 GLN A CA 1
ATOM 876 C C . GLN A 1 124 ? 95.432 28.798 16.007 1.00 51.30 124 GLN A C 1
ATOM 877 O O . GLN A 1 124 ? 96.627 28.510 15.901 1.00 51.20 124 GLN A O 1
ATOM 883 N N . VAL A 1 125 ? 94.628 28.987 14.961 1.00 51.35 125 VAL A N 1
ATOM 884 C CA . VAL A 1 125 ? 95.103 28.941 13.572 1.00 51.69 125 VAL A CA 1
ATOM 885 C C . VAL A 1 125 ? 96.081 30.086 13.275 1.00 51.86 125 VAL A C 1
ATOM 886 O O . VAL A 1 125 ? 97.060 29.899 12.547 1.00 51.92 125 VAL A O 1
ATOM 890 N N . ASP A 1 126 ? 95.816 31.259 13.850 1.00 52.37 126 ASP A N 1
ATOM 891 C CA . ASP A 1 126 ? 96.714 32.412 13.734 1.00 53.17 126 ASP A CA 1
ATOM 892 C C . ASP A 1 126 ? 98.063 32.151 14.405 1.00 53.44 126 ASP A C 1
ATOM 893 O O . ASP A 1 126 ? 99.089 32.690 13.982 1.00 53.73 126 ASP A O 1
ATOM 898 N N . LYS A 1 127 ? 98.048 31.319 15.445 1.00 53.89 127 LYS A N 1
ATOM 899 C CA . LYS A 1 127 ? 99.248 30.978 16.209 1.00 54.44 127 LYS A CA 1
ATOM 900 C C . LYS A 1 127 ? 100.133 29.968 15.473 1.00 53.92 127 LYS A C 1
ATOM 901 O O . LYS A 1 127 ? 101.331 29.868 15.752 1.00 53.77 127 LYS A O 1
ATOM 907 N N . LEU A 1 128 ? 99.538 29.227 14.539 1.00 53.83 128 LEU A N 1
ATOM 908 C CA . LEU A 1 128 ? 100.261 28.241 13.732 1.00 53.79 128 LEU A CA 1
ATOM 909 C C . LEU A 1 128 ? 101.292 28.881 12.798 1.00 54.09 128 LEU A C 1
ATOM 910 O O . LEU A 1 128 ? 101.177 30.055 12.439 1.00 54.09 128 LEU A O 1
ATOM 915 N N . ASP A 1 129 ? 102.295 28.092 12.418 1.00 54.36 129 ASP A N 1
ATOM 916 C CA . ASP A 1 129 ? 103.386 28.553 11.564 1.00 54.79 129 ASP A CA 1
ATOM 917 C C . ASP A 1 129 ? 103.046 28.345 10.085 1.00 54.95 129 ASP A C 1
ATOM 918 O O . ASP A 1 129 ? 102.941 27.204 9.628 1.00 54.98 129 ASP A O 1
ATOM 923 N N . PRO A 1 130 ? 102.871 29.451 9.330 1.00 55.39 130 PRO A N 1
ATOM 924 C CA . PRO A 1 130 ? 102.537 29.374 7.903 1.00 55.60 130 PRO A CA 1
ATOM 925 C C . PRO A 1 130 ? 103.715 28.937 7.024 1.00 55.82 130 PRO A C 1
ATOM 926 O O . PRO A 1 130 ? 103.538 28.711 5.824 1.00 55.19 130 PRO A O 1
ATOM 930 N N . THR A 1 131 ? 104.899 28.826 7.623 1.00 56.33 131 THR A N 1
ATOM 931 C CA . THR A 1 131 ? 106.106 28.393 6.918 1.00 56.96 131 THR A CA 1
ATOM 932 C C . THR A 1 131 ? 106.117 26.872 6.709 1.00 57.31 131 THR A C 1
ATOM 933 O O . THR A 1 131 ? 106.803 26.366 5.817 1.00 57.33 131 THR A O 1
ATOM 937 N N . LYS A 1 132 ? 105.347 26.157 7.529 1.00 57.55 132 LYS A N 1
ATOM 938 C CA . LYS A 1 132 ? 105.251 24.694 7.459 1.00 58.21 132 LYS A CA 1
ATOM 939 C C . LYS A 1 132 ? 104.615 24.203 6.150 1.00 58.20 132 LYS A C 1
ATOM 940 O O . LYS A 1 132 ? 103.931 24.961 5.459 1.00 57.86 132 LYS A O 1
ATOM 946 N N . ALA A 1 133 ? 104.841 22.930 5.830 1.00 58.57 133 ALA A N 1
ATOM 947 C CA . ALA A 1 133 ? 104.550 22.385 4.499 1.00 59.00 133 ALA A CA 1
ATOM 948 C C . ALA A 1 133 ? 103.094 21.973 4.247 1.00 59.44 133 ALA A C 1
ATOM 949 O O . ALA A 1 133 ? 102.827 20.813 3.920 1.00 60.05 133 ALA A O 1
ATOM 951 N N . ALA A 1 134 ? 102.170 22.926 4.387 1.00 59.08 134 ALA A N 1
ATOM 952 C CA . ALA A 1 134 ? 100.742 22.751 4.046 1.00 58.41 134 ALA A CA 1
ATOM 953 C C . ALA A 1 134 ? 100.027 21.571 4.723 1.00 58.08 134 ALA A C 1
ATOM 954 O O . ALA A 1 134 ? 99.029 21.766 5.421 1.00 57.73 134 ALA A O 1
ATOM 956 N N . ALA A 1 135 ? 100.528 20.358 4.492 1.00 57.37 135 ALA A N 1
ATOM 957 C CA . ALA A 1 135 ? 100.003 19.148 5.125 1.00 56.67 135 ALA A CA 1
ATOM 958 C C . ALA A 1 135 ? 100.312 19.118 6.622 1.00 56.56 135 ALA A C 1
ATOM 959 O O . ALA A 1 135 ? 99.539 18.564 7.410 1.00 56.36 135 ALA A O 1
ATOM 961 N N . GLU A 1 136 ? 101.444 19.713 7.000 1.00 56.17 136 GLU A N 1
ATOM 962 C CA . GLU A 1 136 ? 101.842 19.848 8.401 1.00 56.04 136 GLU A CA 1
ATOM 963 C C . GLU A 1 136 ? 100.908 20.800 9.146 1.00 55.57 136 GLU A C 1
ATOM 964 O O . GLU A 1 136 ? 100.581 20.572 10.313 1.00 55.71 136 GLU A O 1
ATOM 970 N N . VAL A 1 137 ? 100.487 21.862 8.460 1.00 55.00 137 VAL A N 1
ATOM 971 C CA . VAL A 1 137 ? 99.523 22.822 9.000 1.00 54.75 137 VAL A CA 1
ATOM 972 C C . VAL A 1 137 ? 98.131 22.187 9.082 1.00 54.58 137 VAL A C 1
ATOM 973 O O . VAL A 1 137 ? 97.364 22.478 10.005 1.00 54.70 137 VAL A O 1
ATOM 977 N N . ALA A 1 138 ? 97.819 21.318 8.121 1.00 54.51 138 ALA A N 1
ATOM 978 C CA . ALA A 1 138 ? 96.541 20.604 8.097 1.00 54.28 138 ALA A CA 1
ATOM 979 C C . ALA A 1 138 ? 96.433 19.595 9.242 1.00 53.87 138 ALA A C 1
ATOM 980 O O . ALA A 1 138 ? 95.394 19.510 9.898 1.00 54.03 138 ALA A O 1
ATOM 982 N N . GLN A 1 139 ? 97.512 18.848 9.477 1.00 53.32 139 GLN A N 1
ATOM 983 C CA . GLN A 1 139 ? 97.572 17.854 10.552 1.00 52.61 139 GLN A CA 1
ATOM 984 C C . GLN A 1 139 ? 97.506 18.504 11.936 1.00 52.19 139 GLN A C 1
ATOM 985 O O . GLN A 1 139 ? 96.929 17.936 12.868 1.00 51.89 139 GLN A O 1
ATOM 991 N N . ALA A 1 140 ? 98.094 19.694 12.057 1.00 51.70 140 ALA A N 1
ATOM 992 C CA . ALA A 1 140 ? 98.051 20.471 13.296 1.00 51.02 140 ALA A CA 1
ATOM 993 C C . ALA A 1 140 ? 96.618 20.859 13.668 1.00 50.63 140 ALA A C 1
ATOM 994 O O . ALA A 1 140 ? 96.241 20.810 14.841 1.00 50.89 140 ALA A O 1
ATOM 996 N N . PHE A 1 141 ? 95.827 21.235 12.664 1.00 49.88 141 PHE A N 1
ATOM 997 C CA . PHE A 1 141 ? 94.416 21.566 12.858 1.00 49.13 141 PHE A CA 1
ATOM 998 C C . PHE A 1 141 ? 93.591 20.320 13.183 1.00 48.76 141 PHE A C 1
ATOM 999 O O . PHE A 1 141 ? 92.658 20.384 13.985 1.00 48.53 141 PHE A O 1
ATOM 1007 N N . VAL A 1 142 ? 93.941 19.198 12.553 1.00 48.24 142 VAL A N 1
ATOM 1008 C CA . VAL A 1 142 ? 93.290 17.908 12.805 1.00 47.94 142 VAL A CA 1
ATOM 1009 C C . VAL A 1 142 ? 93.356 17.537 14.289 1.00 47.75 142 VAL A C 1
ATOM 1010 O O . VAL A 1 142 ? 92.348 17.144 14.879 1.00 47.79 142 VAL A O 1
ATOM 1014 N N . GLU A 1 143 ? 94.539 17.689 14.882 1.00 47.47 143 GLU A N 1
ATOM 1015 C CA . GLU A 1 143 ? 94.752 17.417 16.305 1.00 46.99 143 GLU A CA 1
ATOM 1016 C C . GLU A 1 143 ? 93.939 18.354 17.201 1.00 46.47 143 GLU A C 1
ATOM 1017 O O . GLU A 1 143 ? 93.431 17.935 18.243 1.00 46.62 143 GLU A O 1
ATOM 1023 N N . LEU A 1 144 ? 93.820 19.615 16.785 1.00 45.74 144 LEU A N 1
ATOM 1024 C CA . LEU A 1 144 ? 92.988 20.599 17.482 1.00 45.14 144 LEU A CA 1
ATOM 1025 C C . LEU A 1 144 ? 91.504 20.246 17.392 1.00 44.68 144 LEU A C 1
ATOM 1026 O O . LEU A 1 144 ? 90.759 20.420 18.359 1.00 44.59 144 LEU A O 1
ATOM 1031 N N . ALA A 1 145 ? 91.086 19.759 16.226 1.00 43.96 145 ALA A N 1
ATOM 1032 C CA . ALA A 1 145 ? 89.703 19.341 16.003 1.00 43.49 145 ALA A CA 1
ATOM 1033 C C . ALA A 1 145 ? 89.378 18.074 16.788 1.00 43.05 145 ALA A C 1
ATOM 1034 O O . ALA A 1 145 ? 88.300 17.960 17.367 1.00 43.52 145 ALA A O 1
ATOM 1036 N N . GLU A 1 146 ? 90.319 17.130 16.805 1.00 42.74 146 GLU A N 1
ATOM 1037 C CA . GLU A 1 146 ? 90.187 15.904 17.595 1.00 42.50 146 GLU A CA 1
ATOM 1038 C C . GLU A 1 146 ? 90.093 16.211 19.088 1.00 42.17 146 GLU A C 1
ATOM 1039 O O . GLU A 1 146 ? 89.436 15.483 19.836 1.00 42.27 146 GLU A O 1
ATOM 1045 N N . ALA A 1 147 ? 90.749 17.295 19.504 1.00 41.62 147 ALA A N 1
ATOM 1046 C CA . ALA A 1 147 ? 90.730 17.748 20.892 1.00 41.32 147 ALA A CA 1
ATOM 1047 C C . ALA A 1 147 ? 89.347 18.214 21.345 1.00 41.18 147 ALA A C 1
ATOM 1048 O O . ALA A 1 147 ? 88.955 17.952 22.482 1.00 41.16 147 ALA A O 1
ATOM 1050 N N . VAL A 1 148 ? 88.609 18.891 20.463 1.00 41.18 148 VAL A N 1
ATOM 1051 C CA . VAL A 1 148 ? 87.267 19.380 20.814 1.00 41.29 148 VAL A CA 1
ATOM 1052 C C . VAL A 1 148 ? 86.247 18.245 20.961 1.00 40.70 148 VAL A C 1
ATOM 1053 O O . VAL A 1 148 ? 85.268 18.383 21.699 1.00 40.72 148 VAL A O 1
ATOM 1057 N N . TYR A 1 149 ? 86.485 17.130 20.267 1.00 40.54 149 TYR A N 1
ATOM 1058 C CA . TYR A 1 149 ? 85.657 15.932 20.416 1.00 40.08 149 TYR A CA 1
ATOM 1059 C C . TYR A 1 149 ? 85.886 15.302 21.787 1.00 39.84 149 TYR A C 1
ATOM 1060 O O . TYR A 1 149 ? 84.934 15.051 22.525 1.00 39.69 149 TYR A O 1
ATOM 1069 N N . THR A 1 150 ? 87.155 15.057 22.115 1.00 39.57 150 THR A N 1
ATOM 1070 C CA . THR A 1 150 ? 87.536 14.424 23.381 1.00 39.26 150 THR A CA 1
ATOM 1071 C C . THR A 1 150 ? 87.203 15.288 24.598 1.00 38.83 150 THR A C 1
ATOM 1072 O O . THR A 1 150 ? 86.813 14.764 25.644 1.00 38.88 150 THR A O 1
ATOM 1076 N N . ASN A 1 151 ? 87.354 16.606 24.453 1.00 38.41 151 ASN A N 1
ATOM 1077 C CA . ASN A 1 151 ? 86.967 17.553 25.502 1.00 37.87 151 ASN A CA 1
ATOM 1078 C C . ASN A 1 151 ? 85.474 17.496 25.811 1.00 37.42 151 ASN A C 1
ATOM 1079 O O . ASN A 1 151 ? 85.082 17.520 26.977 1.00 37.53 151 ASN A O 1
ATOM 1084 N N . ASP A 1 152 ? 84.652 17.405 24.765 1.00 36.83 152 ASP A N 1
ATOM 1085 C CA . ASP A 1 152 ? 83.201 17.304 24.919 1.00 36.40 152 ASP A CA 1
ATOM 1086 C C . ASP A 1 152 ? 82.794 16.011 25.625 1.00 35.65 152 ASP A C 1
ATOM 1087 O O . ASP A 1 152 ? 81.879 16.019 26.451 1.00 35.57 152 ASP A O 1
ATOM 1092 N N . VAL A 1 153 ? 83.473 14.910 25.291 1.00 35.05 153 VAL A N 1
ATOM 1093 C CA . VAL A 1 153 ? 83.285 13.628 25.981 1.00 35.26 153 VAL A CA 1
ATOM 1094 C C . VAL A 1 153 ? 83.548 13.810 27.478 1.00 35.42 153 VAL A C 1
ATOM 1095 O O . VAL A 1 153 ? 82.731 13.410 28.312 1.00 34.87 153 VAL A O 1
ATOM 1099 N N . ALA A 1 154 ? 84.682 14.436 27.798 1.00 35.55 154 ALA A N 1
ATOM 1100 C CA . ALA A 1 154 ? 85.074 14.711 29.179 1.00 36.06 154 ALA A CA 1
ATOM 1101 C C . ALA A 1 154 ? 84.095 15.646 29.886 1.00 36.24 154 ALA A C 1
ATOM 1102 O O . ALA A 1 154 ? 83.800 15.455 31.067 1.00 36.47 154 ALA A O 1
ATOM 1104 N N . PHE A 1 155 ? 83.594 16.648 29.161 1.00 36.67 155 PHE A N 1
ATOM 1105 C CA . PHE A 1 155 ? 82.613 17.585 29.713 1.00 37.20 155 PHE A CA 1
ATOM 1106 C C . PHE A 1 155 ? 81.329 16.865 30.125 1.00 37.00 155 PHE A C 1
ATOM 1107 O O . PHE A 1 155 ? 80.784 17.120 31.200 1.00 36.95 155 PHE A O 1
ATOM 1115 N N . ASN A 1 156 ? 80.868 15.958 29.269 1.00 36.97 156 ASN A N 1
ATOM 1116 C CA . ASN A 1 156 ? 79.647 15.196 29.519 1.00 37.16 156 ASN A CA 1
ATOM 1117 C C . ASN A 1 156 ? 79.784 14.192 30.661 1.00 37.18 156 ASN A C 1
ATOM 1118 O O . ASN A 1 156 ? 78.840 13.993 31.426 1.00 36.76 156 ASN A O 1
ATOM 1123 N N . GLU A 1 157 ? 80.962 13.578 30.776 1.00 37.44 157 GLU A N 1
ATOM 1124 C CA . GLU A 1 157 ? 81.277 12.678 31.891 1.00 37.86 157 GLU A CA 1
ATOM 1125 C C . GLU A 1 157 ? 81.137 13.391 33.236 1.00 37.68 157 GLU A C 1
ATOM 1126 O O . GLU A 1 157 ? 80.669 12.802 34.215 1.00 37.77 157 GLU A O 1
ATOM 1132 N N . GLY A 1 158 ? 81.542 14.661 33.267 1.00 37.26 158 GLY A N 1
ATOM 1133 C CA . GLY A 1 158 ? 81.392 15.509 34.446 1.00 35.87 158 GLY A CA 1
ATOM 1134 C C . GLY A 1 158 ? 79.945 15.873 34.724 1.00 35.00 158 GLY A C 1
ATOM 1135 O O . GLY A 1 158 ? 79.470 15.714 35.851 1.00 34.88 158 GLY A O 1
ATOM 1136 N N . ILE A 1 159 ? 79.245 16.354 33.693 1.00 33.92 159 ILE A N 1
ATOM 1137 C CA . ILE A 1 159 ? 77.836 16.764 33.805 1.00 33.27 159 ILE A CA 1
ATOM 1138 C C . ILE A 1 159 ? 76.952 15.663 34.403 1.00 32.49 159 ILE A C 1
ATOM 1139 O O . ILE A 1 159 ? 76.155 15.932 35.310 1.00 32.97 159 ILE A O 1
ATOM 1152 N N . ARG A 1 161 ? 77.720 13.166 36.356 1.00 35.14 161 ARG A N 1
ATOM 1153 C CA . ARG A 1 161 ? 78.049 12.924 37.760 1.00 37.47 161 ARG A CA 1
ATOM 1154 C C . ARG A 1 161 ? 77.515 14.027 38.661 1.00 37.87 161 ARG A C 1
ATOM 1155 O O . ARG A 1 161 ? 76.860 13.749 39.665 1.00 38.61 161 ARG A O 1
ATOM 1163 N N . HIS A 1 162 ? 77.818 15.273 38.300 1.00 37.76 162 HIS A N 1
ATOM 1164 C CA . HIS A 1 162 ? 77.350 16.438 39.043 1.00 37.72 162 HIS A CA 1
ATOM 1165 C C . HIS A 1 162 ? 75.825 16.489 39.090 1.00 37.64 162 HIS A C 1
ATOM 1166 O O . HIS A 1 162 ? 75.239 16.688 40.154 1.00 37.65 162 HIS A O 1
ATOM 1173 N N . GLY A 1 163 ? 75.198 16.290 37.932 1.00 37.87 163 GLY A N 1
ATOM 1174 C CA . GLY A 1 163 ? 73.744 16.325 37.801 1.00 37.85 163 GLY A CA 1
ATOM 1175 C C . GLY A 1 163 ? 73.019 15.253 38.592 1.00 38.18 163 GLY A C 1
ATOM 1176 O O . GLY A 1 163 ? 72.086 15.556 39.338 1.00 38.47 163 GLY A O 1
ATOM 1177 N N . ALA A 1 164 ? 73.451 14.002 38.434 1.00 37.85 164 ALA A N 1
ATOM 1178 C CA . ALA A 1 164 ? 72.822 12.869 39.118 1.00 37.87 164 ALA A CA 1
ATOM 1179 C C . ALA A 1 164 ? 72.970 12.929 40.639 1.00 38.30 164 ALA A C 1
ATOM 1180 O O . ALA A 1 164 ? 72.018 12.639 41.365 1.00 37.93 164 ALA A O 1
ATOM 1182 N N . ALA A 1 165 ? 74.158 13.308 41.110 1.00 38.19 165 ALA A N 1
ATOM 1183 C CA . ALA A 1 165 ? 74.438 13.395 42.546 1.00 38.56 165 ALA A CA 1
ATOM 1184 C C . ALA A 1 165 ? 73.624 14.486 43.238 1.00 38.81 165 ALA A C 1
ATOM 1185 O O . ALA A 1 165 ? 73.087 14.266 44.325 1.00 38.81 165 ALA A O 1
ATOM 1187 N N . HIS A 1 166 ? 73.539 15.652 42.599 1.00 39.48 166 HIS A N 1
ATOM 1188 C CA . HIS A 1 166 ? 72.785 16.794 43.118 1.00 39.75 166 HIS A CA 1
ATOM 1189 C C . HIS A 1 166 ? 71.284 16.501 43.200 1.00 39.53 166 HIS A C 1
ATOM 1190 O O . HIS A 1 166 ? 70.640 16.805 44.206 1.00 40.22 166 HIS A O 1
ATOM 1197 N N . ILE A 1 167 ? 70.740 15.911 42.138 1.00 39.59 167 ILE A N 1
ATOM 1198 C CA . ILE A 1 167 ? 69.316 15.568 42.070 1.00 39.39 167 ILE A CA 1
ATOM 1199 C C . ILE A 1 167 ? 68.968 14.451 43.059 1.00 39.24 167 ILE A C 1
ATOM 1200 O O . ILE A 1 167 ? 67.896 14.460 43.670 1.00 37.94 167 ILE A O 1
ATOM 1205 N N . LEU A 1 168 ? 69.893 13.509 43.222 1.00 39.70 168 LEU A N 1
ATOM 1206 C CA . LEU A 1 168 ? 69.718 12.393 44.147 1.00 40.77 168 LEU A CA 1
ATOM 1207 C C . LEU A 1 168 ? 69.812 12.836 45.608 1.00 40.56 168 LEU A C 1
ATOM 1208 O O . LEU A 1 168 ? 69.144 12.271 46.474 1.00 40.27 168 LEU A O 1
ATOM 1213 N N . ALA A 1 169 ? 70.643 13.845 45.868 1.00 40.65 169 ALA A N 1
ATOM 1214 C CA . ALA A 1 169 ? 70.779 14.428 47.205 1.00 41.05 169 ALA A CA 1
ATOM 1215 C C . ALA A 1 169 ? 69.520 15.194 47.610 1.00 41.32 169 ALA A C 1
ATOM 1216 O O . ALA A 1 169 ? 69.120 15.169 48.775 1.00 40.89 169 ALA A O 1
ATOM 1218 N N . ALA A 1 170 ? 68.906 15.870 46.640 1.00 42.18 170 ALA A N 1
ATOM 1219 C CA . ALA A 1 170 ? 67.650 16.587 46.854 1.00 42.94 170 ALA A CA 1
ATOM 1220 C C . ALA A 1 170 ? 66.490 15.610 47.029 1.00 43.75 170 ALA A C 1
ATOM 1221 O O . ALA A 1 170 ? 65.531 15.898 47.748 1.00 43.94 170 ALA A O 1
ATOM 1223 N N . ALA A 1 171 ? 66.592 14.458 46.367 1.00 44.35 171 ALA A N 1
ATOM 1224 C CA . ALA A 1 171 ? 65.594 13.397 46.473 1.00 45.25 171 ALA A CA 1
ATOM 1225 C C . ALA A 1 171 ? 65.615 12.740 47.850 1.00 45.65 171 ALA A C 1
ATOM 1226 O O . ALA A 1 171 ? 64.564 12.517 48.451 1.00 45.34 171 ALA A O 1
ATOM 1228 N N . LYS A 1 172 ? 66.816 12.440 48.342 1.00 46.92 172 LYS A N 1
ATOM 1229 C CA . LYS A 1 172 ? 66.978 11.774 49.635 1.00 47.97 172 LYS A CA 1
ATOM 1230 C C . LYS A 1 172 ? 66.787 12.704 50.830 1.00 48.14 172 LYS A C 1
ATOM 1231 O O . LYS A 1 172 ? 66.536 12.240 51.944 1.00 47.78 172 LYS A O 1
ATOM 1237 N N . ALA A 1 173 ? 66.904 14.011 50.591 1.00 48.93 173 ALA A N 1
ATOM 1238 C CA . ALA A 1 173 ? 66.548 15.027 51.584 1.00 49.76 173 ALA A CA 1
ATOM 1239 C C . ALA A 1 173 ? 65.038 15.007 51.822 1.00 50.53 173 ALA A C 1
ATOM 1240 O O . ALA A 1 173 ? 64.574 15.206 52.946 1.00 50.36 173 ALA A O 1
ATOM 1242 N N . GLU A 1 174 ? 64.285 14.769 50.749 1.00 51.76 174 GLU A N 1
ATOM 1243 C CA . GLU A 1 174 ? 62.865 14.438 50.840 1.00 53.55 174 GLU A CA 1
ATOM 1244 C C . GLU A 1 174 ? 62.727 12.938 51.125 1.00 53.50 174 GLU A C 1
ATOM 1245 O O . GLU A 1 174 ? 63.706 12.279 51.479 1.00 54.05 174 GLU A O 1
ATOM 1251 N N . GLY A 1 175 ? 61.524 12.394 50.975 1.00 53.77 175 GLY A N 1
ATOM 1252 C CA . GLY A 1 175 ? 61.303 10.979 51.265 1.00 54.31 175 GLY A CA 1
ATOM 1253 C C . GLY A 1 175 ? 61.335 10.074 50.048 1.00 54.45 175 GLY A C 1
ATOM 1254 O O . GLY A 1 175 ? 60.614 9.074 50.003 1.00 54.62 175 GLY A O 1
ATOM 1255 N N . ARG A 1 176 ? 62.176 10.405 49.068 1.00 54.69 176 ARG A N 1
ATOM 1256 C CA . ARG A 1 176 ? 62.167 9.687 47.791 1.00 54.28 176 ARG A CA 1
ATOM 1257 C C . ARG A 1 176 ? 63.490 9.001 47.442 1.00 54.17 176 ARG A C 1
ATOM 1258 O O . ARG A 1 176 ? 64.555 9.619 47.493 1.00 54.31 176 ARG A O 1
ATOM 1266 N N . ASP A 1 177 ? 63.399 7.720 47.086 1.00 53.68 177 ASP A N 1
ATOM 1267 C CA . ASP A 1 177 ? 64.565 6.913 46.722 1.00 53.24 177 ASP A CA 1
ATOM 1268 C C . ASP A 1 177 ? 64.828 6.888 45.215 1.00 52.29 177 ASP A C 1
ATOM 1269 O O . ASP A 1 177 ? 65.968 6.705 44.781 1.00 52.66 177 ASP A O 1
ATOM 1274 N N . LYS A 1 178 ? 63.769 7.063 44.428 1.00 50.77 178 LYS A N 1
ATOM 1275 C CA . LYS A 1 178 ? 63.872 7.103 42.969 1.00 48.92 178 LYS A CA 1
ATOM 1276 C C . LYS A 1 178 ? 63.255 8.382 42.409 1.00 47.28 178 LYS A C 1
ATOM 1277 O O . LYS A 1 178 ? 62.319 8.934 42.993 1.00 47.23 178 LYS A O 1
ATOM 1283 N N . VAL A 1 179 ? 63.784 8.845 41.278 1.00 44.86 179 VAL A N 1
ATOM 1284 C CA . VAL A 1 179 ? 63.358 10.118 40.691 1.00 42.80 179 VAL A CA 1
ATOM 1285 C C . VAL A 1 179 ? 62.607 9.981 39.363 1.00 41.22 179 VAL A C 1
ATOM 1286 O O . VAL A 1 179 ? 62.869 9.071 38.572 1.00 40.56 179 VAL A O 1
ATOM 1290 N N . SER A 1 180 ? 61.665 10.897 39.146 1.00 39.23 180 SER A N 1
ATOM 1291 C CA . SER A 1 180 ? 60.991 11.052 37.863 1.00 37.52 180 SER A CA 1
ATOM 1292 C C . SER A 1 180 ? 61.453 12.352 37.204 1.00 36.30 180 SER A C 1
ATOM 1293 O O . SER A 1 180 ? 61.335 13.434 37.787 1.00 36.08 180 SER A O 1
ATOM 1296 N N . ILE A 1 181 ? 61.988 12.231 35.992 1.00 34.62 181 ILE A N 1
ATOM 1297 C CA . ILE A 1 181 ? 62.556 13.365 35.267 1.00 32.83 181 ILE A CA 1
ATOM 1298 C C . ILE A 1 181 ? 61.719 13.696 34.031 1.00 31.78 181 ILE A C 1
ATOM 1299 O O . ILE A 1 181 ? 61.374 12.810 33.252 1.00 31.96 181 ILE A O 1
ATOM 1304 N N . LEU A 1 182 ? 61.390 14.976 33.869 1.00 30.79 182 LEU A N 1
ATOM 1305 C CA . LEU A 1 182 ? 60.727 15.462 32.662 1.00 29.98 182 LEU A CA 1
ATOM 1306 C C . LEU A 1 182 ? 61.719 16.254 31.812 1.00 29.58 182 LEU A C 1
ATOM 1307 O O . LEU A 1 182 ? 62.417 17.136 32.317 1.00 29.22 182 LEU A O 1
ATOM 1312 N N . THR A 1 183 ? 61.784 15.925 30.524 1.00 28.66 183 THR A N 1
ATOM 1313 C CA . THR A 1 183 ? 62.724 16.582 29.616 1.00 28.05 183 THR A CA 1
ATOM 1314 C C . THR A 1 183 ? 62.085 16.986 28.281 1.00 27.56 183 THR A C 1
ATOM 1315 O O . THR A 1 183 ? 60.926 16.662 28.009 1.00 27.35 183 THR A O 1
ATOM 1319 N N . ILE A 1 184 ? 62.855 17.699 27.465 1.00 27.16 184 ILE A N 1
ATOM 1320 C CA . ILE A 1 184 ? 62.413 18.161 26.154 1.00 26.89 184 ILE A CA 1
ATOM 1321 C C . ILE A 1 184 ? 63.557 17.993 25.148 1.00 27.44 184 ILE A C 1
ATOM 1322 O O . ILE A 1 184 ? 64.728 17.915 25.541 1.00 27.21 184 ILE A O 1
ATOM 1327 N N . CYS A 1 185 ? 63.205 17.917 23.862 1.00 27.39 185 CYS A N 1
ATOM 1328 C CA . CYS A 1 185 ? 64.173 17.810 22.763 1.00 27.76 185 CYS A CA 1
ATOM 1329 C C . CYS A 1 185 ? 65.008 16.526 22.861 1.00 27.53 185 CYS A C 1
ATOM 1330 O O . CYS A 1 185 ? 64.559 15.531 23.433 1.00 26.67 185 CYS A O 1
ATOM 1333 N N . ASN A 1 186 ? 66.203 16.549 22.279 1.00 27.94 186 ASN A N 1
ATOM 1334 C CA . ASN A 1 186 ? 67.158 15.454 22.406 1.00 28.38 186 ASN A CA 1
ATOM 1335 C C . ASN A 1 186 ? 68.508 15.987 22.867 1.00 29.00 186 ASN A C 1
ATOM 1336 O O . ASN A 1 186 ? 69.077 16.888 22.242 1.00 28.75 186 ASN A O 1
ATOM 1341 N N . THR A 1 187 ? 69.003 15.435 23.973 1.00 29.38 187 THR A N 1
ATOM 1342 C CA . THR A 1 187 ? 70.264 15.877 24.574 1.00 29.43 187 THR A CA 1
ATOM 1343 C C . THR A 1 187 ? 71.173 14.697 24.915 1.00 29.30 187 THR A C 1
ATOM 1344 O O . THR A 1 187 ? 72.021 14.793 25.804 1.00 29.67 187 THR A O 1
ATOM 1348 N N . GLY A 1 188 ? 70.990 13.588 24.205 1.00 29.17 188 GLY A N 1
ATOM 1349 C CA . GLY A 1 188 ? 71.758 12.371 24.455 1.00 28.39 188 GLY A CA 1
ATOM 1350 C C . GLY A 1 188 ? 73.011 12.267 23.608 1.00 28.19 188 GLY A C 1
ATOM 1351 O O . GLY A 1 188 ? 73.613 13.282 23.247 1.00 27.42 188 GLY A O 1
ATOM 1352 N N . ALA A 1 189 ? 73.395 11.031 23.297 1.00 28.63 189 ALA A N 1
ATOM 1353 C CA . ALA A 1 189 ? 74.587 10.743 22.496 1.00 29.58 189 ALA A CA 1
ATOM 1354 C C . ALA A 1 189 ? 74.475 11.272 21.065 1.00 30.33 189 ALA A C 1
ATOM 1355 O O . ALA A 1 189 ? 75.487 11.563 20.426 1.00 31.02 189 ALA A O 1
ATOM 1357 N N . LEU A 1 190 ? 73.243 11.396 20.577 1.00 30.40 190 LEU A N 1
ATOM 1358 C CA . LEU A 1 190 ? 72.970 11.911 19.237 1.00 31.45 190 LEU A CA 1
ATOM 1359 C C . LEU A 1 190 ? 73.234 13.417 19.125 1.00 31.44 190 LEU A C 1
ATOM 1360 O O . LEU A 1 190 ? 73.666 13.899 18.076 1.00 31.17 190 LEU A O 1
ATOM 1365 N N . ALA A 1 191 ? 72.984 14.144 20.212 1.00 31.46 191 ALA A N 1
ATOM 1366 C CA . ALA A 1 191 ? 73.133 15.601 20.245 1.00 32.50 191 ALA A CA 1
ATOM 1367 C C . ALA A 1 191 ? 74.531 16.053 20.661 1.00 32.89 191 ALA A C 1
ATOM 1368 O O . ALA A 1 191 ? 74.836 17.248 20.639 1.00 32.45 191 ALA A O 1
ATOM 1370 N N . THR A 1 192 ? 75.369 15.097 21.049 1.00 33.99 192 THR A N 1
ATOM 1371 C CA . THR A 1 192 ? 76.707 15.396 21.556 1.00 35.27 192 THR A CA 1
ATOM 1372 C C . THR A 1 192 ? 77.736 14.447 20.951 1.00 36.53 192 THR A C 1
ATOM 1373 O O . THR A 1 192 ? 77.453 13.748 19.977 1.00 37.68 192 THR A O 1
ATOM 1377 N N . SER A 1 193 ? 78.933 14.435 21.532 1.00 37.70 193 SER A N 1
ATOM 1378 C CA . SER A 1 193 ? 79.960 13.468 21.173 1.00 38.33 193 SER A CA 1
ATOM 1379 C C . SER A 1 193 ? 79.641 12.113 21.800 1.00 38.49 193 SER A C 1
ATOM 1380 O O . SER A 1 193 ? 79.646 11.090 21.115 1.00 39.24 193 SER A O 1
ATOM 1383 N N . ARG A 1 194 ? 79.349 12.125 23.100 1.00 38.80 194 ARG A N 1
ATOM 1384 C CA . ARG A 1 194 ? 79.108 10.908 23.871 1.00 38.83 194 ARG A CA 1
ATOM 1385 C C . ARG A 1 194 ? 78.275 11.201 25.122 1.00 38.31 194 ARG A C 1
ATOM 1386 O O . ARG A 1 194 ? 78.396 12.276 25.717 1.00 38.20 194 ARG A O 1
ATOM 1394 N N . TYR A 1 195 ? 77.434 10.237 25.502 1.00 37.46 195 TYR A N 1
ATOM 1395 C CA . TYR A 1 195 ? 76.600 10.279 26.720 1.00 37.51 195 TYR A CA 1
ATOM 1396 C C . TYR A 1 195 ? 75.476 11.317 26.692 1.00 36.78 195 TYR A C 1
ATOM 1397 O O . TYR A 1 195 ? 74.315 10.987 26.934 1.00 36.38 195 TYR A O 1
ATOM 1406 N N . GLY A 1 196 ? 75.832 12.568 26.416 1.00 36.26 196 GLY A N 1
ATOM 1407 C CA . GLY A 1 196 ? 74.866 13.657 26.387 1.00 35.51 196 GLY A CA 1
ATOM 1408 C C . GLY A 1 196 ? 74.943 14.563 27.597 1.00 35.00 196 GLY A C 1
ATOM 1409 O O . GLY A 1 196 ? 75.820 14.406 28.452 1.00 35.03 196 GLY A O 1
ATOM 1410 N N . THR A 1 197 ? 74.013 15.512 27.664 1.00 34.23 197 THR A N 1
ATOM 1411 C CA . THR A 1 197 ? 73.973 16.494 28.745 1.00 33.25 197 THR A CA 1
ATOM 1412 C C . THR A 1 197 ? 72.826 16.203 29.714 1.00 32.71 197 THR A C 1
ATOM 1413 O O . THR A 1 197 ? 73.028 15.520 30.718 1.00 32.55 197 THR A O 1
ATOM 1417 N N . ALA A 1 198 ? 71.631 16.708 29.406 1.00 32.09 198 ALA A N 1
ATOM 1418 C CA . ALA A 1 198 ? 70.446 16.461 30.231 1.00 32.34 198 ALA A CA 1
ATOM 1419 C C . ALA A 1 198 ? 70.063 14.979 30.253 1.00 32.23 198 ALA A C 1
ATOM 1420 O O . ALA A 1 198 ? 69.691 14.450 31.300 1.00 33.08 198 ALA A O 1
ATOM 1422 N N . LEU A 1 199 ? 70.169 14.312 29.104 1.00 31.76 199 LEU A N 1
ATOM 1423 C CA . LEU A 1 199 ? 69.928 12.869 29.037 1.00 31.72 199 LEU A CA 1
ATOM 1424 C C . LEU A 1 199 ? 71.118 12.086 29.598 1.00 31.73 199 LEU A C 1
ATOM 1425 O O . LEU A 1 199 ? 70.978 10.927 29.988 1.00 31.96 199 LEU A O 1
ATOM 1430 N N . GLY A 1 200 ? 72.284 12.730 29.635 1.00 32.34 200 GLY A N 1
ATOM 1431 C CA . GLY A 1 200 ? 73.459 12.174 30.306 1.00 32.43 200 GLY A CA 1
ATOM 1432 C C . GLY A 1 200 ? 73.196 11.988 31.791 1.00 32.66 200 GLY A C 1
ATOM 1433 O O . GLY A 1 200 ? 73.522 10.945 32.362 1.00 33.04 200 GLY A O 1
ATOM 1434 N N . VAL A 1 201 ? 72.594 13.006 32.405 1.00 32.68 201 VAL A N 1
ATOM 1435 C CA . VAL A 1 201 ? 72.172 12.963 33.807 1.00 32.48 201 VAL A CA 1
ATOM 1436 C C . VAL A 1 201 ? 71.170 11.823 34.028 1.00 32.74 201 VAL A C 1
ATOM 1437 O O . VAL A 1 201 ? 71.281 11.067 35.000 1.00 32.73 201 VAL A O 1
ATOM 1441 N N . VAL A 1 202 ? 70.209 11.707 33.111 1.00 32.33 202 VAL A N 1
ATOM 1442 C CA . VAL A 1 202 ? 69.209 10.639 33.127 1.00 32.74 202 VAL A CA 1
ATOM 1443 C C . VAL A 1 202 ? 69.874 9.259 33.045 1.00 33.15 202 VAL A C 1
ATOM 1444 O O . VAL A 1 202 ? 69.501 8.342 33.780 1.00 32.86 202 VAL A O 1
ATOM 1448 N N . ARG A 1 203 ? 70.859 9.130 32.157 1.00 34.27 203 ARG A N 1
ATOM 1449 C CA . ARG A 1 203 ? 71.630 7.894 32.013 1.00 35.32 203 ARG A CA 1
ATOM 1450 C C . ARG A 1 203 ? 72.324 7.490 33.312 1.00 35.97 203 ARG A C 1
ATOM 1451 O O . ARG A 1 203 ? 72.257 6.329 33.714 1.00 36.12 203 ARG A O 1
ATOM 1459 N N . GLN A 1 204 ? 72.978 8.452 33.964 1.00 36.68 204 GLN A N 1
ATOM 1460 C CA . GLN A 1 204 ? 73.703 8.196 35.211 1.00 37.44 204 GLN A CA 1
ATOM 1461 C C . GLN A 1 204 ? 72.771 7.754 36.340 1.00 38.02 204 GLN A C 1
ATOM 1462 O O . GLN A 1 204 ? 73.102 6.841 37.099 1.00 38.19 204 GLN A O 1
ATOM 1468 N N . LEU A 1 205 ? 71.609 8.398 36.437 1.00 38.16 205 LEU A N 1
ATOM 1469 C CA . LEU A 1 205 ? 70.578 8.012 37.401 1.00 38.57 205 LEU A CA 1
ATOM 1470 C C . LEU A 1 205 ? 70.060 6.597 37.130 1.00 38.99 205 LEU A C 1
ATOM 1471 O O . LEU A 1 205 ? 69.772 5.847 38.063 1.00 39.10 205 LEU A O 1
ATOM 1476 N N . PHE A 1 206 ? 69.956 6.244 35.850 1.00 39.28 206 PHE A N 1
ATOM 1477 C CA . PHE A 1 206 ? 69.506 4.916 35.434 1.00 39.47 206 PHE A CA 1
ATOM 1478 C C . PHE A 1 206 ? 70.534 3.825 35.754 1.00 40.44 206 PHE A C 1
ATOM 1479 O O . PHE A 1 206 ? 70.163 2.736 36.200 1.00 40.35 206 PHE A O 1
ATOM 1487 N N . TYR A 1 207 ? 71.815 4.121 35.529 1.00 41.41 207 TYR A N 1
ATOM 1488 C CA . TYR A 1 207 ? 72.896 3.169 35.813 1.00 42.74 207 TYR A CA 1
ATOM 1489 C C . TYR A 1 207 ? 73.031 2.884 37.307 1.00 43.56 207 TYR A C 1
ATOM 1490 O O . TYR A 1 207 ? 73.347 1.762 37.703 1.00 44.29 207 TYR A O 1
ATOM 1499 N N . ASP A 1 208 ? 72.786 3.906 38.125 1.00 44.33 208 ASP A N 1
ATOM 1500 C CA . ASP A 1 208 ? 72.850 3.785 39.583 1.00 44.82 208 ASP A CA 1
ATOM 1501 C C . ASP A 1 208 ? 71.627 3.081 40.173 1.00 44.73 208 ASP A C 1
ATOM 1502 O O . ASP A 1 208 ? 71.590 2.794 41.372 1.00 45.31 208 ASP A O 1
ATOM 1507 N N . GLY A 1 209 ? 70.633 2.806 39.329 1.00 43.90 209 GLY A N 1
ATOM 1508 C CA . GLY A 1 209 ? 69.391 2.165 39.759 1.00 43.35 209 GLY A CA 1
ATOM 1509 C C . GLY A 1 209 ? 68.479 3.119 40.509 1.00 43.01 209 GLY A C 1
ATOM 1510 O O . GLY A 1 209 ? 67.715 2.702 41.384 1.00 42.48 209 GLY A O 1
ATOM 1511 N N . LYS A 1 210 ? 68.550 4.399 40.148 1.00 42.38 210 LYS A N 1
ATOM 1512 C CA . LYS A 1 210 ? 67.851 5.458 40.874 1.00 42.01 210 LYS A CA 1
ATOM 1513 C C . LYS A 1 210 ? 66.789 6.177 40.038 1.00 41.39 210 LYS A C 1
ATOM 1514 O O . LYS A 1 210 ? 66.108 7.081 40.531 1.00 41.21 210 LYS A O 1
ATOM 1520 N N . LEU A 1 211 ? 66.649 5.777 38.776 1.00 40.24 211 LEU A N 1
ATOM 1521 C CA . LEU A 1 211 ? 65.656 6.380 37.892 1.00 39.42 211 LEU A CA 1
ATOM 1522 C C . LEU A 1 211 ? 64.372 5.559 37.840 1.00 39.21 211 LEU A C 1
ATOM 1523 O O . LEU A 1 211 ? 64.384 4.383 37.468 1.00 38.73 211 LEU A O 1
ATOM 1528 N N . GLU A 1 212 ? 63.268 6.195 38.220 1.00 39.29 212 GLU A N 1
ATOM 1529 C CA . GLU A 1 212 ? 61.945 5.601 38.090 1.00 40.13 212 GLU A CA 1
ATOM 1530 C C . GLU A 1 212 ? 61.497 5.679 36.630 1.00 39.36 212 GLU A C 1
ATOM 1531 O O . GLU A 1 212 ? 61.082 4.674 36.043 1.00 38.88 212 GLU A O 1
ATOM 1537 N N . ARG A 1 213 ? 61.610 6.874 36.049 1.00 38.49 213 ARG A N 1
ATOM 1538 C CA . ARG A 1 213 ? 61.100 7.145 34.709 1.00 37.44 213 ARG A CA 1
ATOM 1539 C C . ARG A 1 213 ? 61.595 8.488 34.179 1.00 35.97 213 ARG A C 1
ATOM 1540 O O . ARG A 1 213 ? 61.680 9.467 34.924 1.00 35.70 213 ARG A O 1
ATOM 1548 N N . VAL A 1 214 ? 61.924 8.521 32.891 1.00 33.85 214 VAL A N 1
ATOM 1549 C CA . VAL A 1 214 ? 62.096 9.782 32.182 1.00 32.10 214 VAL A CA 1
ATOM 1550 C C . VAL A 1 214 ? 60.877 10.043 31.287 1.00 31.36 214 VAL A C 1
ATOM 1551 O O . VAL A 1 214 ? 60.482 9.194 30.488 1.00 31.17 214 VAL A O 1
ATOM 1555 N N . TYR A 1 215 ? 60.265 11.209 31.466 1.00 30.46 215 TYR A N 1
ATOM 1556 C CA . TYR A 1 215 ? 59.166 11.649 30.617 1.00 29.37 215 TYR A CA 1
ATOM 1557 C C . TYR A 1 215 ? 59.724 12.536 29.511 1.00 29.08 215 TYR A C 1
ATOM 1558 O O . TYR A 1 215 ? 60.415 13.518 29.787 1.00 29.25 215 TYR A O 1
ATOM 1567 N N . ALA A 1 216 ? 59.429 12.178 28.265 1.00 28.29 216 ALA A N 1
ATOM 1568 C CA . ALA A 1 216 ? 59.942 12.910 27.110 1.00 27.80 216 ALA A CA 1
ATOM 1569 C C . ALA A 1 216 ? 58.831 13.625 26.349 1.00 27.56 216 ALA A C 1
ATOM 1570 O O . ALA A 1 216 ? 57.878 12.991 25.887 1.00 27.17 216 ALA A O 1
ATOM 1572 N N . CYS A 1 217 ? 58.954 14.947 26.242 1.00 27.60 217 CYS A N 1
ATOM 1573 C CA . CYS A 1 217 ? 58.066 15.747 25.405 1.00 27.79 217 CYS A CA 1
ATOM 1574 C C . CYS A 1 217 ? 58.359 15.458 23.938 1.00 27.67 217 CYS A C 1
ATOM 1575 O O . CYS A 1 217 ? 59.527 15.386 23.537 1.00 27.16 217 CYS A O 1
ATOM 1578 N N . GLU A 1 218 ? 57.298 15.295 23.148 1.00 27.65 218 GLU A N 1
ATOM 1579 C CA . GLU A 1 218 ? 57.402 15.035 21.708 1.00 27.89 218 GLU A CA 1
ATOM 1580 C C . GLU A 1 218 ? 58.349 16.008 20.995 1.00 26.70 218 GLU A C 1
ATOM 1581 O O . GLU A 1 218 ? 59.177 15.594 20.176 1.00 26.34 218 GLU A O 1
ATOM 1587 N N . THR A 1 219 ? 58.205 17.294 21.321 1.00 26.22 219 THR A N 1
ATOM 1588 C CA . THR A 1 219 ? 59.041 18.384 20.800 1.00 25.55 219 THR A CA 1
ATOM 1589 C C . THR A 1 219 ? 58.784 18.699 19.318 1.00 25.16 219 THR A C 1
ATOM 1590 O O . THR A 1 219 ? 59.656 18.526 18.464 1.00 24.33 219 THR A O 1
ATOM 1594 N N . ARG A 1 220 ? 57.570 19.166 19.036 1.00 24.85 220 ARG A N 1
ATOM 1595 C CA . ARG A 1 220 ? 57.194 19.655 17.714 1.00 24.88 220 ARG A CA 1
ATOM 1596 C C . ARG A 1 220 ? 58.010 20.903 17.344 1.00 25.05 220 ARG A C 1
ATOM 1597 O O . ARG A 1 220 ? 58.455 21.633 18.235 1.00 24.80 220 ARG A O 1
ATOM 1605 N N . PRO A 1 221 ? 58.203 21.162 16.031 1.00 25.32 221 PRO A N 1
ATOM 1606 C CA . PRO A 1 221 ? 57.729 20.390 14.877 1.00 25.17 221 PRO A CA 1
ATOM 1607 C C . PRO A 1 221 ? 58.707 19.330 14.349 1.00 25.77 221 PRO A C 1
ATOM 1608 O O . PRO A 1 221 ? 58.315 18.492 13.537 1.00 27.24 221 PRO A O 1
ATOM 1612 N N . TRP A 1 222 ? 59.957 19.372 14.803 1.00 26.13 222 TRP A N 1
ATOM 1613 C CA . TRP A 1 222 ? 60.998 18.481 14.293 1.00 25.99 222 TRP A CA 1
ATOM 1614 C C . TRP A 1 222 ? 60.981 17.112 14.976 1.00 25.66 222 TRP A C 1
ATOM 1615 O O . TRP A 1 222 ? 61.542 16.150 14.451 1.00 25.42 222 TRP A O 1
ATOM 1626 N N . ASN A 1 223 ? 60.335 17.040 16.143 1.00 26.12 223 ASN A N 1
ATOM 1627 C CA . ASN A 1 223 ? 60.136 15.789 16.896 1.00 25.85 223 ASN A CA 1
ATOM 1628 C C . ASN A 1 223 ? 61.417 15.134 17.425 1.00 25.79 223 ASN A C 1
ATOM 1629 O O . ASN A 1 223 ? 61.571 13.911 17.354 1.00 25.47 223 ASN A O 1
ATOM 1634 N N . GLN A 1 224 ? 62.323 15.951 17.961 1.00 25.76 224 GLN A N 1
ATOM 1635 C CA . GLN A 1 224 ? 63.552 15.448 18.590 1.00 26.20 224 GLN A CA 1
ATOM 1636 C C . GLN A 1 224 ? 63.259 14.491 19.747 1.00 25.83 224 GLN A C 1
ATOM 1637 O O . GLN A 1 224 ? 63.995 13.529 19.960 1.00 26.19 224 GLN A O 1
ATOM 1643 N N . GLY A 1 225 ? 62.191 14.772 20.492 1.00 25.34 225 GLY A N 1
ATOM 1644 C CA . GLY A 1 225 ? 61.788 13.939 21.622 1.00 25.45 225 GLY A CA 1
ATOM 1645 C C . GLY A 1 225 ? 61.212 12.597 21.207 1.00 26.05 225 GLY A C 1
ATOM 1646 O O . GLY A 1 225 ? 61.682 11.548 21.651 1.00 26.74 225 GLY A O 1
ATOM 1647 N N . ALA A 1 226 ? 60.194 12.636 20.350 1.00 25.88 226 ALA A N 1
ATOM 1648 C CA . ALA A 1 226 ? 59.491 11.431 19.910 1.00 26.54 226 ALA A CA 1
ATOM 1649 C C . ALA A 1 226 ? 60.360 10.490 19.072 1.00 26.94 226 ALA A C 1
ATOM 1650 O O . ALA A 1 226 ? 60.225 9.267 19.157 1.00 27.02 226 ALA A O 1
ATOM 1652 N N . ARG A 1 227 ? 61.251 11.068 18.272 1.00 26.96 227 ARG A N 1
ATOM 1653 C CA . ARG A 1 227 ? 62.038 10.297 17.317 1.00 27.88 227 ARG A CA 1
ATOM 1654 C C . ARG A 1 227 ? 63.422 9.901 17.824 1.00 27.86 227 ARG A C 1
ATOM 1655 O O . ARG A 1 227 ? 63.851 8.763 17.623 1.00 28.35 227 ARG A O 1
ATOM 1663 N N . LEU A 1 228 ? 64.110 10.832 18.481 1.00 28.17 228 LEU A N 1
ATOM 1664 C CA . LEU A 1 228 ? 65.505 10.620 18.872 1.00 28.58 228 LEU A CA 1
ATOM 1665 C C . LEU A 1 228 ? 65.688 10.209 20.334 1.00 28.56 228 LEU A C 1
ATOM 1666 O O . LEU A 1 228 ? 66.425 9.265 20.623 1.00 29.18 228 LEU A O 1
ATOM 1671 N N . THR A 1 229 ? 65.019 10.915 21.244 1.00 28.46 229 THR A N 1
ATOM 1672 C CA . THR A 1 229 ? 65.120 10.643 22.683 1.00 28.18 229 THR A CA 1
ATOM 1673 C C . THR A 1 229 ? 64.505 9.288 23.046 1.00 28.36 229 THR A C 1
ATOM 1674 O O . THR A 1 229 ? 65.099 8.515 23.800 1.00 28.85 229 THR A O 1
ATOM 1678 N N . VAL A 1 230 ? 63.326 9.002 22.494 1.00 28.14 230 VAL A N 1
ATOM 1679 C CA . VAL A 1 230 ? 62.679 7.703 22.686 1.00 28.40 230 VAL A CA 1
ATOM 1680 C C . VAL A 1 230 ? 63.583 6.583 22.162 1.00 28.66 230 VAL A C 1
ATOM 1681 O O . VAL A 1 230 ? 63.783 5.576 22.839 1.00 28.07 230 VAL A O 1
ATOM 1685 N N . TYR A 1 231 ? 64.132 6.786 20.964 1.00 29.14 231 TYR A N 1
ATOM 1686 C CA . TYR A 1 231 ? 65.061 5.846 20.340 1.00 30.10 231 TYR A CA 1
ATOM 1687 C C . TYR A 1 231 ? 66.243 5.504 21.251 1.00 30.08 231 TYR A C 1
ATOM 1688 O O . TYR A 1 231 ? 66.556 4.330 21.439 1.00 30.00 231 TYR A O 1
ATOM 1697 N N . GLU A 1 232 ? 66.882 6.530 21.814 1.00 29.85 232 GLU A N 1
ATOM 1698 C CA . GLU A 1 232 ? 68.017 6.341 22.724 1.00 30.31 232 GLU A CA 1
ATOM 1699 C C . GLU A 1 232 ? 67.636 5.541 23.974 1.00 30.33 232 GLU A C 1
ATOM 1700 O O . GLU A 1 232 ? 68.373 4.646 24.390 1.00 29.86 232 GLU A O 1
ATOM 1706 N N . CYS A 1 233 ? 66.480 5.863 24.555 1.00 30.44 233 CYS A N 1
ATOM 1707 C CA . CYS A 1 233 ? 65.975 5.158 25.736 1.00 31.55 233 CYS A CA 1
ATOM 1708 C C . CYS A 1 233 ? 65.638 3.691 25.454 1.00 31.99 233 CYS A C 1
ATOM 1709 O O . CYS A 1 233 ? 65.853 2.831 26.307 1.00 32.15 233 CYS A O 1
ATOM 1712 N N . VAL A 1 234 ? 65.112 3.416 24.260 1.00 32.87 234 VAL A N 1
ATOM 1713 C CA . VAL A 1 234 ? 64.758 2.050 23.856 1.00 34.13 234 VAL A CA 1
ATOM 1714 C C . VAL A 1 234 ? 66.011 1.174 23.683 1.00 35.36 234 VAL A C 1
ATOM 1715 O O . VAL A 1 234 ? 66.040 0.029 24.141 1.00 34.98 234 VAL A O 1
ATOM 1719 N N . GLN A 1 235 ? 67.042 1.728 23.044 1.00 36.54 235 GLN A N 1
ATOM 1720 C CA . GLN A 1 235 ? 68.301 1.011 22.811 1.00 38.36 235 GLN A CA 1
ATOM 1721 C C . GLN A 1 235 ? 69.022 0.614 24.105 1.00 38.45 235 GLN A C 1
ATOM 1722 O O . GLN A 1 235 ? 69.772 -0.363 24.124 1.00 38.74 235 GLN A O 1
ATOM 1728 N N . GLU A 1 236 ? 68.785 1.367 25.177 1.00 38.70 236 GLU A N 1
ATOM 1729 C CA . GLU A 1 236 ? 69.439 1.114 26.465 1.00 38.84 236 GLU A CA 1
ATOM 1730 C C . GLU A 1 236 ? 68.479 0.640 27.555 1.00 38.72 236 GLU A C 1
ATOM 1731 O O . GLU A 1 236 ? 68.865 0.521 28.720 1.00 38.86 236 GLU A O 1
ATOM 1737 N N . ASP A 1 237 ? 67.234 0.372 27.165 1.00 38.72 237 ASP A N 1
ATOM 1738 C CA . ASP A 1 237 ? 66.183 -0.111 28.075 1.00 38.53 237 ASP A CA 1
ATOM 1739 C C . ASP A 1 237 ? 65.891 0.845 29.240 1.00 37.79 237 ASP A C 1
ATOM 1740 O O . ASP A 1 237 ? 65.479 0.420 30.322 1.00 38.08 237 ASP A O 1
ATOM 1745 N N . ILE A 1 238 ? 66.102 2.138 28.996 1.00 37.02 238 ILE A N 1
ATOM 1746 C CA . ILE A 1 238 ? 65.793 3.187 29.965 1.00 35.66 238 ILE A CA 1
ATOM 1747 C C . ILE A 1 238 ? 64.279 3.407 30.006 1.00 35.10 238 ILE A C 1
ATOM 1748 O O . ILE A 1 238 ? 63.679 3.731 28.978 1.00 34.45 238 ILE A O 1
ATOM 1753 N N . PRO A 1 239 ? 63.656 3.224 31.191 1.00 34.59 239 PRO A N 1
ATOM 1754 C CA . PRO A 1 239 ? 62.211 3.420 31.342 1.00 34.17 239 PRO A CA 1
ATOM 1755 C C . PRO A 1 239 ? 61.797 4.830 30.921 1.00 34.02 239 PRO A C 1
ATOM 1756 O O . PRO A 1 239 ? 62.246 5.818 31.510 1.00 33.86 239 PRO A O 1
ATOM 1760 N N . CYS A 1 240 ? 60.953 4.901 29.896 1.00 33.30 240 CYS A N 1
ATOM 1761 C CA . CYS A 1 240 ? 60.629 6.156 29.225 1.00 32.48 240 CYS A CA 1
ATOM 1762 C C . CYS A 1 240 ? 59.135 6.269 28.941 1.00 31.42 240 CYS A C 1
ATOM 1763 O O . CYS A 1 240 ? 58.483 5.281 28.603 1.00 30.86 240 CYS A O 1
ATOM 1766 N N . THR A 1 241 ? 58.604 7.480 29.081 1.00 30.68 241 THR A N 1
ATOM 1767 C CA . THR A 1 241 ? 57.218 7.763 28.721 1.00 29.93 241 THR A CA 1
ATOM 1768 C C . THR A 1 241 ? 57.144 8.981 27.804 1.00 29.53 241 THR A C 1
ATOM 1769 O O . THR A 1 241 ? 57.591 10.071 28.164 1.00 29.35 241 THR A O 1
ATOM 1773 N N . LEU A 1 242 ? 56.591 8.774 26.611 1.00 28.57 242 LEU A N 1
ATOM 1774 C CA . LEU A 1 242 ? 56.423 9.847 25.639 1.00 28.01 242 LEU A CA 1
ATOM 1775 C C . LEU A 1 242 ? 55.094 10.561 25.856 1.00 27.62 242 LEU A C 1
ATOM 1776 O O . LEU A 1 242 ? 54.055 9.920 26.022 1.00 27.61 242 LEU A O 1
ATOM 1781 N N . ILE A 1 243 ? 55.144 11.892 25.860 1.00 27.25 243 ILE A N 1
ATOM 1782 C CA . ILE A 1 243 ? 53.949 12.731 25.977 1.00 27.37 243 ILE A CA 1
ATOM 1783 C C . ILE A 1 243 ? 53.929 13.808 24.893 1.00 27.97 243 ILE A C 1
ATOM 1784 O O . ILE A 1 243 ? 54.970 14.152 24.325 1.00 29.23 243 ILE A O 1
ATOM 1789 N N . CYS A 1 244 ? 52.741 14.331 24.606 1.00 28.27 244 CYS A N 1
ATOM 1790 C CA . CYS A 1 244 ? 52.610 15.508 23.752 1.00 28.33 244 CYS A CA 1
ATOM 1791 C C . CYS A 1 244 ? 53.017 16.740 24.550 1.00 27.63 244 CYS A C 1
ATOM 1792 O O . CYS A 1 244 ? 52.840 16.780 25.770 1.00 27.81 244 CYS A O 1
ATOM 1795 N N . ASP A 1 245 ? 53.556 17.740 23.855 1.00 27.32 245 ASP A N 1
ATOM 1796 C CA . ASP A 1 245 ? 54.060 18.959 24.492 1.00 27.17 245 ASP A CA 1
ATOM 1797 C C . ASP A 1 245 ? 53.025 19.649 25.386 1.00 27.12 245 ASP A C 1
ATOM 1798 O O . ASP A 1 245 ? 53.361 20.132 26.469 1.00 27.45 245 ASP A O 1
ATOM 1803 N N . GLY A 1 246 ? 51.772 19.674 24.937 1.00 27.05 246 GLY A N 1
ATOM 1804 C CA . GLY A 1 246 ? 50.685 20.314 25.680 1.00 27.34 246 GLY A CA 1
ATOM 1805 C C . GLY A 1 246 ? 50.252 19.594 26.947 1.00 27.68 246 GLY A C 1
ATOM 1806 O O . GLY A 1 246 ? 49.563 20.176 27.787 1.00 27.81 246 GLY A O 1
ATOM 1807 N N . ALA A 1 247 ? 50.657 18.333 27.091 1.00 27.46 247 ALA A N 1
ATOM 1808 C CA . ALA A 1 247 ? 50.261 17.511 28.237 1.00 27.15 247 ALA A CA 1
ATOM 1809 C C . ALA A 1 247 ? 51.170 17.700 29.455 1.00 27.33 247 ALA A C 1
ATOM 1810 O O . ALA A 1 247 ? 50.908 17.142 30.524 1.00 26.13 247 ALA A O 1
ATOM 1812 N N . ALA A 1 248 ? 52.223 18.499 29.283 1.00 27.19 248 ALA A N 1
ATOM 1813 C CA . ALA A 1 248 ? 53.243 18.725 30.310 1.00 27.63 248 ALA A CA 1
ATOM 1814 C C . ALA A 1 248 ? 52.689 19.258 31.631 1.00 28.06 248 ALA A C 1
ATOM 1815 O O . ALA A 1 248 ? 53.102 18.811 32.704 1.00 28.09 248 ALA A O 1
ATOM 1817 N N . SER A 1 249 ? 51.762 20.211 31.545 1.00 28.48 249 SER A N 1
ATOM 1818 C CA . SER A 1 249 ? 51.153 20.813 32.731 1.00 28.73 249 SER A CA 1
ATOM 1819 C C . SER A 1 249 ? 50.276 19.827 33.494 1.00 29.05 249 SER A C 1
ATOM 1820 O O . SER A 1 249 ? 50.341 19.759 34.724 1.00 29.80 249 SER A O 1
ATOM 1823 N N . SER A 1 250 ? 49.465 19.064 32.761 1.00 29.13 250 SER A N 1
ATOM 1824 C CA . SER A 1 250 ? 48.619 18.033 33.356 1.00 29.02 250 SER A CA 1
ATOM 1825 C C . SER A 1 250 ? 49.453 16.935 34.017 1.00 29.09 250 SER A C 1
ATOM 1826 O O . SER A 1 250 ? 49.076 16.413 35.074 1.00 29.15 250 SER A O 1
ATOM 1829 N N . LEU A 1 251 ? 50.582 16.596 33.397 1.00 27.81 251 LEU A N 1
ATOM 1830 C CA . LEU A 1 251 ? 51.500 15.601 33.946 1.00 27.89 251 LEU A CA 1
ATOM 1831 C C . LEU A 1 251 ? 52.044 16.016 35.316 1.00 28.03 251 LEU A C 1
ATOM 1832 O O . LEU A 1 251 ? 52.037 15.219 36.258 1.00 27.55 251 LEU A O 1
ATOM 1845 N N . LEU A 1 253 ? 50.856 18.195 37.461 1.00 32.05 253 LEU A N 1
ATOM 1846 C CA . LEU A 1 253 ? 49.798 18.297 38.463 1.00 33.76 253 LEU A CA 1
ATOM 1847 C C . LEU A 1 253 ? 49.373 16.923 38.976 1.00 35.15 253 LEU A C 1
ATOM 1848 O O . LEU A 1 253 ? 49.203 16.730 40.181 1.00 36.11 253 LEU A O 1
ATOM 1853 N N . ASN A 1 254 ? 49.209 15.972 38.059 1.00 36.01 254 ASN A N 1
ATOM 1854 C CA . ASN A 1 254 ? 48.674 14.655 38.399 1.00 36.71 254 ASN A CA 1
ATOM 1855 C C . ASN A 1 254 ? 49.707 13.646 38.901 1.00 36.85 254 ASN A C 1
ATOM 1856 O O . ASN A 1 254 ? 49.363 12.717 39.636 1.00 37.37 254 ASN A O 1
ATOM 1861 N N . ARG A 1 255 ? 50.964 13.831 38.507 1.00 36.55 255 ARG A N 1
ATOM 1862 C CA . ARG A 1 255 ? 52.042 12.931 38.916 1.00 36.44 255 ARG A CA 1
ATOM 1863 C C . ARG A 1 255 ? 53.199 13.691 39.553 1.00 36.01 255 ARG A C 1
ATOM 1864 O O . ARG A 1 255 ? 53.414 14.872 39.262 1.00 35.96 255 ARG A O 1
ATOM 1872 N N . LYS A 1 256 ? 53.936 13.009 40.426 1.00 35.40 256 LYS A N 1
ATOM 1873 C CA . LYS A 1 256 ? 55.098 13.606 41.076 1.00 35.07 256 LYS A CA 1
ATOM 1874 C C . LYS A 1 256 ? 56.308 13.597 40.142 1.00 34.43 256 LYS A C 1
ATOM 1875 O O . LYS A 1 256 ? 56.823 12.536 39.776 1.00 34.04 256 LYS A O 1
ATOM 1881 N N . ILE A 1 257 ? 56.734 14.795 39.753 1.00 33.56 257 ILE A N 1
ATOM 1882 C CA . ILE A 1 257 ? 57.933 14.986 38.947 1.00 33.32 257 ILE A CA 1
ATOM 1883 C C . ILE A 1 257 ? 58.984 15.655 39.826 1.00 33.43 257 ILE A C 1
ATOM 1884 O O . ILE A 1 257 ? 58.763 16.754 40.338 1.00 32.94 257 ILE A O 1
ATOM 1889 N N . ASP A 1 258 ? 60.116 14.978 40.002 1.00 33.57 258 ASP A N 1
ATOM 1890 C CA . ASP A 1 258 ? 61.185 15.454 40.879 1.00 33.98 258 ASP A CA 1
ATOM 1891 C C . ASP A 1 258 ? 61.936 16.651 40.305 1.00 34.05 258 ASP A C 1
ATOM 1892 O O . ASP A 1 258 ? 62.252 17.594 41.033 1.00 34.22 258 ASP A O 1
ATOM 1897 N N . ALA A 1 259 ? 62.220 16.606 39.004 1.00 33.76 259 ALA A N 1
ATOM 1898 C CA . ALA A 1 259 ? 62.929 17.692 38.328 1.00 33.69 259 ALA A CA 1
ATOM 1899 C C . ALA A 1 259 ? 62.657 17.735 36.829 1.00 33.57 259 ALA A C 1
ATOM 1900 O O . ALA A 1 259 ? 62.445 16.700 36.190 1.00 33.00 259 ALA A O 1
ATOM 1902 N N . VAL A 1 260 ? 62.648 18.949 36.285 1.00 33.28 260 VAL A N 1
ATOM 1903 C CA . VAL A 1 260 ? 62.718 19.152 34.847 1.00 32.81 260 VAL A CA 1
ATOM 1904 C C . VAL A 1 260 ? 64.181 19.420 34.507 1.00 33.00 260 VAL A C 1
ATOM 1905 O O . VAL A 1 260 ? 64.771 20.391 34.984 1.00 33.47 260 VAL A O 1
ATOM 1909 N N . VAL A 1 261 ? 64.767 18.535 33.705 1.00 32.84 261 VAL A N 1
ATOM 1910 C CA . VAL A 1 261 ? 66.162 18.673 33.295 1.00 32.33 261 VAL A CA 1
ATOM 1911 C C . VAL A 1 261 ? 66.228 18.849 31.780 1.00 32.33 261 VAL A C 1
ATOM 1912 O O . VAL A 1 261 ? 65.891 17.935 31.021 1.00 32.35 261 VAL A O 1
ATOM 1916 N N . VAL A 1 262 ? 66.653 20.036 31.355 1.00 31.46 262 VAL A N 1
ATOM 1917 C CA . VAL A 1 262 ? 66.716 20.380 29.937 1.00 30.61 262 VAL A CA 1
ATOM 1918 C C . VAL A 1 262 ? 68.144 20.709 29.504 1.00 30.59 262 VAL A C 1
ATOM 1919 O O . VAL A 1 262 ? 69.023 20.916 30.343 1.00 30.75 262 VAL A O 1
ATOM 1923 N N . GLY A 1 263 ? 68.366 20.746 28.193 1.00 30.12 263 GLY A N 1
ATOM 1924 C CA . GLY A 1 263 ? 69.653 21.147 27.635 1.00 29.36 263 GLY A CA 1
ATOM 1925 C C . GLY A 1 263 ? 69.709 22.641 27.388 1.00 29.63 263 GLY A C 1
ATOM 1926 O O . GLY A 1 263 ? 68.867 23.392 27.886 1.00 29.61 263 GLY A O 1
ATOM 1927 N N . ALA A 1 264 ? 70.708 23.070 26.618 1.00 29.43 264 ALA A N 1
ATOM 1928 C CA . ALA A 1 264 ? 70.874 24.481 26.268 1.00 29.75 264 ALA A CA 1
ATOM 1929 C C . ALA A 1 264 ? 71.543 24.657 24.908 1.00 30.36 264 ALA A C 1
ATOM 1930 O O . ALA A 1 264 ? 72.258 23.770 24.432 1.00 30.56 264 ALA A O 1
ATOM 1932 N N . ASP A 1 265 ? 71.299 25.810 24.292 1.00 30.86 265 ASP A N 1
ATOM 1933 C CA . ASP A 1 265 ? 71.968 26.193 23.053 1.00 31.75 265 ASP A CA 1
ATOM 1934 C C . ASP A 1 265 ? 72.853 27.418 23.272 1.00 31.86 265 ASP A C 1
ATOM 1935 O O . ASP A 1 265 ? 73.941 27.514 22.703 1.00 31.75 265 ASP A O 1
ATOM 1940 N N . ARG A 1 266 ? 72.377 28.342 24.105 1.00 32.62 266 ARG A N 1
ATOM 1941 C CA . ARG A 1 266 ? 73.138 29.532 24.488 1.00 33.12 266 ARG A CA 1
ATOM 1942 C C . ARG A 1 266 ? 72.716 29.976 25.887 1.00 33.63 266 ARG A C 1
ATOM 1943 O O . ARG A 1 266 ? 71.534 30.224 26.135 1.00 33.60 266 ARG A O 1
ATOM 1951 N N . ILE A 1 267 ? 73.684 30.051 26.798 1.00 33.75 267 ILE A N 1
ATOM 1952 C CA . ILE A 1 267 ? 73.440 30.556 28.148 1.00 33.82 267 ILE A CA 1
ATOM 1953 C C . ILE A 1 267 ? 74.148 31.902 28.328 1.00 34.46 267 ILE A C 1
ATOM 1954 O O . ILE A 1 267 ? 75.382 31.976 28.327 1.00 34.25 267 ILE A O 1
ATOM 1959 N N . CYS A 1 268 ? 73.349 32.957 28.472 1.00 34.42 268 CYS A N 1
ATOM 1960 C CA . CYS A 1 268 ? 73.853 34.326 28.593 1.00 34.84 268 CYS A CA 1
ATOM 1961 C C . CYS A 1 268 ? 74.537 34.564 29.938 1.00 35.29 268 CYS A C 1
ATOM 1962 O O . CYS A 1 268 ? 74.466 33.718 30.833 1.00 35.17 268 CYS A O 1
ATOM 1965 N N . GLN A 1 269 ? 75.196 35.717 30.066 1.00 35.30 269 GLN A N 1
ATOM 1966 C CA . GLN A 1 269 ? 75.925 36.092 31.280 1.00 35.19 269 GLN A CA 1
ATOM 1967 C C . GLN A 1 269 ? 75.056 36.065 32.545 1.00 35.32 269 GLN A C 1
ATOM 1968 O O . GLN A 1 269 ? 75.493 35.575 33.589 1.00 35.08 269 GLN A O 1
ATOM 1974 N N . ASN A 1 270 ? 73.833 36.583 32.441 1.00 35.68 270 ASN A N 1
ATOM 1975 C CA . ASN A 1 270 ? 72.899 36.608 33.571 1.00 35.68 270 ASN A CA 1
ATOM 1976 C C . ASN A 1 270 ? 72.236 35.255 33.850 1.00 35.97 270 ASN A C 1
ATOM 1977 O O . ASN A 1 270 ? 71.608 35.064 34.894 1.00 36.06 270 ASN A O 1
ATOM 1982 N N . GLY A 1 271 ? 72.373 34.326 32.907 1.00 36.06 271 GLY A N 1
ATOM 1983 C CA . GLY A 1 271 ? 71.819 32.986 33.057 1.00 35.46 271 GLY A CA 1
ATOM 1984 C C . GLY A 1 271 ? 70.710 32.647 32.079 1.00 34.95 271 GLY A C 1
ATOM 1985 O O . GLY A 1 271 ? 70.342 31.479 31.948 1.00 35.21 271 GLY A O 1
ATOM 1986 N N . ASP A 1 272 ? 70.177 33.662 31.396 1.00 34.13 272 ASP A N 1
ATOM 1987 C CA . ASP A 1 272 ? 69.111 33.470 30.406 1.00 33.11 272 ASP A CA 1
ATOM 1988 C C . ASP A 1 272 ? 69.500 32.397 29.389 1.00 32.87 272 ASP A C 1
ATOM 1989 O O . ASP A 1 272 ? 70.567 32.467 28.776 1.00 32.11 272 ASP A O 1
ATOM 1994 N N . THR A 1 273 ? 68.629 31.404 29.225 1.00 31.71 273 THR A N 1
ATOM 1995 C CA . THR A 1 273 ? 68.949 30.222 28.426 1.00 30.84 273 THR A CA 1
ATOM 1996 C C . THR A 1 273 ? 68.117 30.114 27.148 1.00 30.07 273 THR A C 1
ATOM 1997 O O . THR A 1 273 ? 66.887 30.013 27.189 1.00 29.61 273 THR A O 1
ATOM 2001 N N . ALA A 1 274 ? 68.810 30.147 26.013 1.00 28.93 274 ALA A N 1
ATOM 2002 C CA . ALA A 1 274 ? 68.207 29.826 24.730 1.00 28.06 274 ALA A CA 1
ATOM 2003 C C . ALA A 1 274 ? 68.207 28.309 24.567 1.00 27.22 274 ALA A C 1
ATOM 2004 O O . ALA A 1 274 ? 69.251 27.663 24.671 1.00 26.99 274 ALA A O 1
ATOM 2006 N N . ASN A 1 275 ? 67.024 27.745 24.344 1.00 26.49 275 ASN A N 1
ATOM 2007 C CA . ASN A 1 275 ? 66.870 26.308 24.130 1.00 26.18 275 ASN A CA 1
ATOM 2008 C C . ASN A 1 275 ? 65.678 26.042 23.217 1.00 25.39 275 ASN A C 1
ATOM 2009 O O . ASN A 1 275 ? 64.917 26.964 22.909 1.00 25.87 275 ASN A O 1
ATOM 2014 N N . LYS A 1 276 ? 65.528 24.786 22.796 1.00 24.80 276 LYS A N 1
ATOM 2015 C CA A LYS A 1 276 ? 64.466 24.388 21.874 0.50 24.71 276 LYS A CA 1
ATOM 2016 C CA B LYS A 1 276 ? 64.460 24.370 21.890 0.50 24.01 276 LYS A CA 1
ATOM 2017 C C . LYS A 1 276 ? 63.111 24.969 22.272 1.00 24.76 276 LYS A C 1
ATOM 2018 O O . LYS A 1 276 ? 62.763 25.019 23.456 1.00 24.50 276 LYS A O 1
ATOM 2029 N N . ILE A 1 277 ? 62.363 25.414 21.265 1.00 24.56 277 ILE A N 1
ATOM 2030 C CA . ILE A 1 277 ? 61.024 25.960 21.450 1.00 24.93 277 ILE A CA 1
ATOM 2031 C C . ILE A 1 277 ? 60.177 25.018 22.319 1.00 25.63 277 ILE A C 1
ATOM 2032 O O . ILE A 1 277 ? 60.177 23.797 22.117 1.00 25.33 277 ILE A O 1
ATOM 2037 N N . GLY A 1 278 ? 59.495 25.592 23.306 1.00 26.01 278 GLY A N 1
ATOM 2038 C CA . GLY A 1 278 ? 58.727 24.817 24.276 1.00 25.06 278 GLY A CA 1
ATOM 2039 C C . GLY A 1 278 ? 59.364 24.772 25.655 1.00 25.60 278 GLY A C 1
ATOM 2040 O O . GLY A 1 278 ? 58.683 24.500 26.643 1.00 25.66 278 GLY A O 1
ATOM 2041 N N . THR A 1 279 ? 60.670 25.033 25.722 1.00 26.35 279 THR A N 1
ATOM 2042 C CA . THR A 1 279 ? 61.410 25.012 26.992 1.00 27.24 279 THR A CA 1
ATOM 2043 C C . THR A 1 279 ? 60.925 26.104 27.949 1.00 28.20 279 THR A C 1
ATOM 2044 O O . THR A 1 279 ? 60.792 25.867 29.154 1.00 29.57 279 THR A O 1
ATOM 2048 N N . TYR A 1 280 ? 60.662 27.291 27.407 1.00 28.23 280 TYR A N 1
ATOM 2049 C CA . TYR A 1 280 ? 60.113 28.399 28.186 1.00 28.57 280 TYR A CA 1
ATOM 2050 C C . TYR A 1 280 ? 58.725 28.048 28.729 1.00 29.13 280 TYR A C 1
ATOM 2051 O O . TYR A 1 280 ? 58.425 28.307 29.896 1.00 28.37 280 TYR A O 1
ATOM 2060 N N . ASN A 1 281 ? 57.899 27.453 27.870 1.00 29.85 281 ASN A N 1
ATOM 2061 C CA . ASN A 1 281 ? 56.574 26.955 28.241 1.00 31.64 281 ASN A CA 1
ATOM 2062 C C . ASN A 1 281 ? 56.647 25.956 29.394 1.00 31.48 281 ASN A C 1
ATOM 2063 O O . ASN A 1 281 ? 55.831 25.992 30.318 1.00 31.73 281 ASN A O 1
ATOM 2068 N N . LEU A 1 282 ? 57.646 25.079 29.320 1.00 31.56 282 LEU A N 1
ATOM 2069 C CA . LEU A 1 282 ? 57.917 24.069 30.334 1.00 31.83 282 LEU A CA 1
ATOM 2070 C C . LEU A 1 282 ? 58.346 24.715 31.656 1.00 31.48 282 LEU A C 1
ATOM 2071 O O . LEU A 1 282 ? 57.911 24.288 32.729 1.00 31.00 282 LEU A O 1
ATOM 2076 N N . ALA A 1 283 ? 59.187 25.746 31.558 1.00 30.68 283 ALA A N 1
ATOM 2077 C CA . ALA A 1 283 ? 59.698 26.484 32.718 1.00 30.37 283 ALA A CA 1
ATOM 2078 C C . ALA A 1 283 ? 58.608 27.254 33.465 1.00 30.57 283 ALA A C 1
ATOM 2079 O O . ALA A 1 283 ? 58.603 27.291 34.699 1.00 30.38 283 ALA A O 1
ATOM 2081 N N . VAL A 1 284 ? 57.699 27.871 32.710 1.00 30.61 284 VAL A N 1
ATOM 2082 C CA . VAL A 1 284 ? 56.557 28.587 33.277 1.00 31.06 284 VAL A CA 1
ATOM 2083 C C . VAL A 1 284 ? 55.676 27.628 34.083 1.00 31.73 284 VAL A C 1
ATOM 2084 O O . VAL A 1 284 ? 55.266 27.945 35.205 1.00 31.79 284 VAL A O 1
ATOM 2088 N N . SER A 1 285 ? 55.409 26.456 33.508 1.00 31.55 285 SER A N 1
ATOM 2089 C CA . SER A 1 285 ? 54.596 25.428 34.157 1.00 31.96 285 SER A CA 1
ATOM 2090 C C . SER A 1 285 ? 55.318 24.792 35.349 1.00 32.38 285 SER A C 1
ATOM 2091 O O . SER A 1 285 ? 54.696 24.505 36.374 1.00 31.70 285 SER A O 1
ATOM 2094 N N . ALA A 1 286 ? 56.627 24.586 35.210 1.00 33.09 286 ALA A N 1
ATOM 2095 C CA . ALA A 1 286 ? 57.456 24.036 36.287 1.00 33.85 286 ALA A CA 1
ATOM 2096 C C . ALA A 1 286 ? 57.403 24.892 37.554 1.00 34.48 286 ALA A C 1
ATOM 2097 O O . ALA A 1 286 ? 57.315 24.358 38.661 1.00 34.56 286 ALA A O 1
ATOM 2099 N N . LYS A 1 287 ? 57.453 26.214 37.383 1.00 35.00 287 LYS A N 1
ATOM 2100 C CA . LYS A 1 287 ? 57.346 27.152 38.503 1.00 35.59 287 LYS A CA 1
ATOM 2101 C C . LYS A 1 287 ? 55.959 27.100 39.147 1.00 35.10 287 LYS A C 1
ATOM 2102 O O . LYS A 1 287 ? 55.836 27.156 40.373 1.00 35.13 287 LYS A O 1
ATOM 2108 N N . PHE A 1 288 ? 54.928 26.989 38.312 1.00 34.71 288 PHE A N 1
ATOM 2109 C CA . PHE A 1 288 ? 53.539 26.910 38.767 1.00 34.37 288 PHE A CA 1
ATOM 2110 C C . PHE A 1 288 ? 53.283 25.668 39.626 1.00 34.12 288 PHE A C 1
ATOM 2111 O O . PHE A 1 288 ? 52.527 25.727 40.597 1.00 34.09 288 PHE A O 1
ATOM 2119 N N . HIS A 1 289 ? 53.922 24.556 39.264 1.00 33.90 289 HIS A N 1
ATOM 2120 C CA . HIS A 1 289 ? 53.704 23.275 39.933 1.00 33.72 289 HIS A CA 1
ATOM 2121 C C . HIS A 1 289 ? 54.765 22.939 40.986 1.00 33.77 289 HIS A C 1
ATOM 2122 O O . HIS A 1 289 ? 54.724 21.870 41.600 1.00 33.33 289 HIS A O 1
ATOM 2129 N N . GLY A 1 290 ? 55.702 23.861 41.197 1.00 33.74 290 GLY A N 1
ATOM 2130 C CA . GLY A 1 290 ? 56.747 23.695 42.206 1.00 34.07 290 GLY A CA 1
ATOM 2131 C C . GLY A 1 290 ? 57.765 22.620 41.866 1.00 34.66 290 GLY A C 1
ATOM 2132 O O . GLY A 1 290 ? 58.278 21.936 42.755 1.00 34.54 290 GLY A O 1
ATOM 2133 N N . VAL A 1 291 ? 58.050 22.470 40.575 1.00 34.77 291 VAL A N 1
ATOM 2134 C CA . VAL A 1 291 ? 59.045 21.513 40.102 1.00 35.24 291 VAL A CA 1
ATOM 2135 C C . VAL A 1 291 ? 60.302 22.273 39.693 1.00 35.75 291 VAL A C 1
ATOM 2136 O O . VAL A 1 291 ? 60.262 23.106 38.785 1.00 35.79 291 VAL A O 1
ATOM 2140 N N . LYS A 1 292 ? 61.411 21.990 40.375 1.00 36.36 292 LYS A N 1
ATOM 2141 C CA . LYS A 1 292 ? 62.681 22.670 40.105 1.00 37.44 292 LYS A CA 1
ATOM 2142 C C . LYS A 1 292 ? 63.224 22.335 38.716 1.00 36.58 292 LYS A C 1
ATOM 2143 O O . LYS A 1 292 ? 63.185 21.180 38.285 1.00 36.49 292 LYS A O 1
ATOM 2149 N N . LEU A 1 293 ? 63.709 23.360 38.019 1.00 36.03 293 LEU A N 1
ATOM 2150 C CA . LEU A 1 293 ? 64.209 23.204 36.657 1.00 35.50 293 LEU A CA 1
ATOM 2151 C C . LEU A 1 293 ? 65.730 23.320 36.586 1.00 35.40 293 LEU A C 1
ATOM 2152 O O . LEU A 1 293 ? 66.318 24.278 37.096 1.00 35.02 293 LEU A O 1
ATOM 2157 N N . TYR A 1 294 ? 66.348 22.335 35.937 1.00 35.11 294 TYR A N 1
ATOM 2158 C CA . TYR A 1 294 ? 67.793 22.295 35.752 1.00 35.21 294 TYR A CA 1
ATOM 2159 C C . TYR A 1 294 ? 68.164 22.448 34.280 1.00 34.75 294 TYR A C 1
ATOM 2160 O O . TYR A 1 294 ? 67.523 21.863 33.404 1.00 34.43 294 TYR A O 1
ATOM 2169 N N . VAL A 1 295 ? 69.203 23.237 34.018 1.00 34.50 295 VAL A N 1
ATOM 2170 C CA . VAL A 1 295 ? 69.751 23.369 32.670 1.00 33.87 295 VAL A CA 1
ATOM 2171 C C . VAL A 1 295 ? 71.133 22.720 32.625 1.00 33.87 295 VAL A C 1
ATOM 2172 O O . VAL A 1 295 ? 72.062 23.162 33.310 1.00 34.20 295 VAL A O 1
ATOM 2176 N N . ALA A 1 296 ? 71.254 21.666 31.824 1.00 33.28 296 ALA A N 1
ATOM 2177 C CA . ALA A 1 296 ? 72.504 20.925 31.694 1.00 33.00 296 ALA A CA 1
ATOM 2178 C C . ALA A 1 296 ? 73.186 21.225 30.361 1.00 33.39 296 ALA A C 1
ATOM 2179 O O . ALA A 1 296 ? 72.601 21.027 29.293 1.00 32.94 296 ALA A O 1
ATOM 2181 N N . ALA A 1 297 ? 74.424 21.710 30.438 1.00 33.89 297 ALA A N 1
ATOM 2182 C CA . ALA A 1 297 ? 75.204 22.084 29.259 1.00 34.48 297 ALA A CA 1
ATOM 2183 C C . ALA A 1 297 ? 76.688 22.203 29.600 1.00 35.00 297 ALA A C 1
ATOM 2184 O O . ALA A 1 297 ? 77.034 22.566 30.725 1.00 34.90 297 ALA A O 1
ATOM 2186 N N . PRO A 1 298 ? 77.574 21.893 28.631 1.00 35.02 298 PRO A N 1
ATOM 2187 C CA . PRO A 1 298 ? 79.000 22.145 28.838 1.00 34.97 298 PRO A CA 1
ATOM 2188 C C . PRO A 1 298 ? 79.286 23.643 28.823 1.00 34.86 298 PRO A C 1
ATOM 2189 O O . PRO A 1 298 ? 78.470 24.421 28.326 1.00 34.63 298 PRO A O 1
ATOM 2193 N N . THR A 1 299 ? 80.436 24.036 29.363 1.00 34.73 299 THR A N 1
ATOM 2194 C CA . THR A 1 299 ? 80.798 25.450 29.480 1.00 34.99 299 THR A CA 1
ATOM 2195 C C . THR A 1 299 ? 81.016 26.120 28.113 1.00 34.65 299 THR A C 1
ATOM 2196 O O . THR A 1 299 ? 81.029 27.348 28.005 1.00 34.63 299 THR A O 1
ATOM 2200 N N . THR A 1 300 ? 81.177 25.299 27.078 1.00 34.30 300 THR A N 1
ATOM 2201 C CA . THR A 1 300 ? 81.279 25.778 25.699 1.00 34.35 300 THR A CA 1
ATOM 2202 C C . THR A 1 300 ? 79.918 26.241 25.148 1.00 33.53 300 THR A C 1
ATOM 2203 O O . THR A 1 300 ? 79.841 26.821 24.061 1.00 32.79 300 THR A O 1
ATOM 2207 N N . THR A 1 301 ? 78.857 25.975 25.911 1.00 32.64 301 THR A N 1
ATOM 2208 C CA . THR A 1 301 ? 77.508 26.456 25.608 1.00 32.46 301 THR A CA 1
ATOM 2209 C C . THR A 1 301 ? 77.237 27.786 26.328 1.00 32.45 301 THR A C 1
ATOM 2210 O O . THR A 1 301 ? 76.245 28.465 26.055 1.00 31.91 301 THR A O 1
ATOM 2214 N N . LEU A 1 302 ? 78.134 28.156 27.238 1.00 33.43 302 LEU A N 1
ATOM 2215 C CA . LEU A 1 302 ? 78.037 29.423 27.963 1.00 33.78 302 LEU A CA 1
ATOM 2216 C C . LEU A 1 302 ? 78.571 30.580 27.118 1.00 34.01 302 LEU A C 1
ATOM 2217 O O . LEU A 1 302 ? 79.514 30.407 26.343 1.00 34.13 302 LEU A O 1
ATOM 2222 N N . ASP A 1 303 ? 77.961 31.754 27.272 1.00 34.38 303 ASP A N 1
ATOM 2223 C CA . ASP A 1 303 ? 78.262 32.905 26.420 1.00 35.04 303 ASP A CA 1
ATOM 2224 C C . ASP A 1 303 ? 78.399 34.210 27.215 1.00 35.79 303 ASP A C 1
ATOM 2225 O O . ASP A 1 303 ? 77.401 34.841 27.572 1.00 36.18 303 ASP A O 1
ATOM 2230 N N . VAL A 1 304 ? 79.641 34.606 27.482 1.00 36.46 304 VAL A N 1
ATOM 2231 C CA . VAL A 1 304 ? 79.925 35.872 28.170 1.00 37.59 304 VAL A CA 1
ATOM 2232 C C . VAL A 1 304 ? 79.626 37.092 27.294 1.00 37.97 304 VAL A C 1
ATOM 2233 O O . VAL A 1 304 ? 79.299 38.165 27.804 1.00 38.39 304 VAL A O 1
ATOM 2237 N N . LYS A 1 305 ? 79.725 36.906 25.978 1.00 38.55 305 LYS A N 1
ATOM 2238 C CA . LYS A 1 305 ? 79.550 37.982 24.997 1.00 39.28 305 LYS A CA 1
ATOM 2239 C C . LYS A 1 305 ? 78.098 38.454 24.846 1.00 39.20 305 LYS A C 1
ATOM 2240 O O . LYS A 1 305 ? 77.847 39.526 24.289 1.00 39.23 305 LYS A O 1
ATOM 2246 N N . THR A 1 306 ? 77.151 37.650 25.329 1.00 38.67 306 THR A N 1
ATOM 2247 C CA . THR A 1 306 ? 75.737 38.026 25.322 1.00 38.11 306 THR A CA 1
ATOM 2248 C C . THR A 1 306 ? 75.244 38.236 26.754 1.00 38.17 306 THR A C 1
ATOM 2249 O O . THR A 1 306 ? 75.328 37.333 27.591 1.00 37.82 306 THR A O 1
ATOM 2253 N N . ALA A 1 307 ? 74.734 39.437 27.021 1.00 37.94 307 ALA A N 1
ATOM 2254 C CA . ALA A 1 307 ? 74.347 39.847 28.372 1.00 37.57 307 ALA A CA 1
ATOM 2255 C C . ALA A 1 307 ? 73.045 39.212 28.861 1.00 37.09 307 ALA A C 1
ATOM 2256 O O . ALA A 1 307 ? 72.981 38.715 29.987 1.00 37.03 307 ALA A O 1
ATOM 2258 N N . SER A 1 308 ? 72.014 39.236 28.019 1.00 36.51 308 SER A N 1
ATOM 2259 C CA . SER A 1 308 ? 70.694 38.725 28.391 1.00 36.20 308 SER A CA 1
ATOM 2260 C C . SER A 1 308 ? 69.952 38.111 27.202 1.00 35.96 308 SER A C 1
ATOM 2261 O O . SER A 1 308 ? 70.387 38.237 26.054 1.00 35.26 308 SER A O 1
ATOM 2264 N N . GLY A 1 309 ? 68.830 37.453 27.496 1.00 35.84 309 GLY A N 1
ATOM 2265 C CA . GLY A 1 309 ? 68.063 36.688 26.508 1.00 36.11 309 GLY A CA 1
ATOM 2266 C C . GLY A 1 309 ? 67.524 37.462 25.319 1.00 36.30 309 GLY A C 1
ATOM 2267 O O . GLY A 1 309 ? 67.381 36.906 24.230 1.00 36.09 309 GLY A O 1
ATOM 2268 N N . ASN A 1 310 ? 67.223 38.742 25.526 1.00 36.94 310 ASN A N 1
ATOM 2269 C CA . ASN A 1 310 ? 66.722 39.613 24.456 1.00 37.78 310 ASN A CA 1
ATOM 2270 C C . ASN A 1 310 ? 67.768 39.956 23.388 1.00 37.70 310 ASN A C 1
ATOM 2271 O O . ASN A 1 310 ? 67.433 40.521 22.344 1.00 37.72 310 ASN A O 1
ATOM 2276 N N . HIS A 1 311 ? 69.025 39.612 23.652 1.00 37.59 311 HIS A N 1
ATOM 2277 C CA . HIS A 1 311 ? 70.111 39.862 22.703 1.00 37.74 311 HIS A CA 1
ATOM 2278 C C . HIS A 1 311 ? 70.517 38.602 21.930 1.00 37.36 311 HIS A C 1
ATOM 2279 O O . HIS A 1 311 ? 71.492 38.610 21.176 1.00 37.73 311 HIS A O 1
ATOM 2286 N N . VAL A 1 312 ? 69.753 37.526 22.115 1.00 36.44 312 VAL A N 1
ATOM 2287 C CA . VAL A 1 312 ? 69.984 36.277 21.395 1.00 35.11 312 VAL A CA 1
ATOM 2288 C C . VAL A 1 312 ? 69.189 36.274 20.092 1.00 34.69 312 VAL A C 1
ATOM 2289 O O . VAL A 1 312 ? 67.993 36.578 20.085 1.00 34.60 312 VAL A O 1
ATOM 2293 N N . GLU A 1 313 ? 69.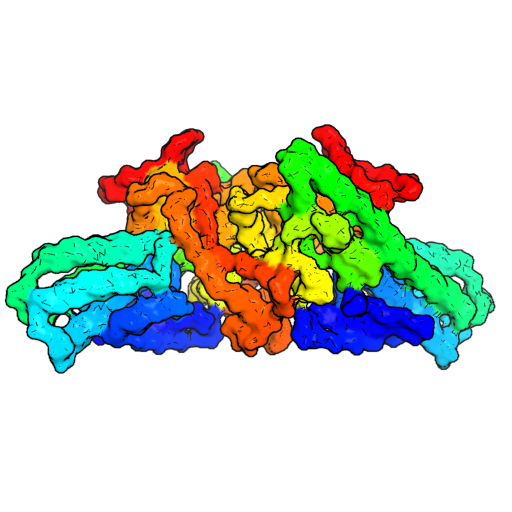862 35.943 18.992 1.00 33.93 313 GLU A N 1
ATOM 2294 C CA . GLU A 1 313 ? 69.186 35.734 17.718 1.00 33.44 313 GLU A CA 1
ATOM 2295 C C . GLU A 1 313 ? 68.484 34.375 17.726 1.00 32.46 313 GLU A C 1
ATOM 2296 O O . GLU A 1 313 ? 69.126 33.331 17.870 1.00 31.74 313 GLU A O 1
ATOM 2302 N N . ILE A 1 314 ? 67.162 34.406 17.582 1.00 31.78 314 ILE A N 1
ATOM 2303 C CA . ILE A 1 314 ? 66.351 33.192 17.569 1.00 31.11 314 ILE A CA 1
ATOM 2304 C C . ILE A 1 314 ? 66.112 32.739 16.134 1.00 30.99 314 ILE A C 1
ATOM 2305 O O . ILE A 1 314 ? 65.497 33.456 15.339 1.00 30.72 314 ILE A O 1
ATOM 2310 N N . GLU A 1 315 ? 66.617 31.552 15.807 1.00 31.03 315 GLU A N 1
ATOM 2311 C CA . GLU A 1 315 ? 66.435 30.981 14.478 1.00 31.03 315 GLU A CA 1
ATOM 2312 C C . GLU A 1 315 ? 64.967 30.659 14.218 1.00 30.96 315 GLU A C 1
ATOM 2313 O O . GLU A 1 315 ? 64.289 30.066 15.060 1.00 30.47 315 GLU A O 1
ATOM 2319 N N . GLU A 1 316 ? 64.487 31.089 13.056 1.00 31.29 316 GLU A N 1
ATOM 2320 C CA . GLU A 1 316 ? 63.199 30.661 12.532 1.00 32.30 316 GLU A CA 1
ATOM 2321 C C . GLU A 1 316 ? 63.469 29.797 11.308 1.00 32.52 316 GLU A C 1
ATOM 2322 O O . GLU A 1 316 ? 64.370 30.094 10.520 1.00 32.21 316 GLU A O 1
ATOM 2328 N N . ARG A 1 317 ? 62.704 28.719 11.158 1.00 32.56 317 ARG A N 1
ATOM 2329 C CA . ARG A 1 317 ? 62.922 27.791 10.050 1.00 33.26 317 ARG A CA 1
ATOM 2330 C C . ARG A 1 317 ? 61.718 27.679 9.117 1.00 34.24 317 ARG A C 1
ATOM 2331 O O . ARG A 1 317 ? 60.634 28.185 9.418 1.00 34.02 317 ARG A O 1
ATOM 2339 N N . GLU A 1 318 ? 61.938 27.019 7.981 1.00 35.69 318 GLU A N 1
ATOM 2340 C CA . GLU A 1 318 ? 60.922 26.817 6.944 1.00 37.25 318 GLU A CA 1
ATOM 2341 C C . GLU A 1 318 ? 59.572 26.352 7.509 1.00 36.27 318 GLU A C 1
ATOM 2342 O O . GLU A 1 318 ? 59.529 25.448 8.348 1.00 36.23 318 GLU A O 1
ATOM 2348 N N . PRO A 1 319 ? 58.467 26.979 7.054 1.00 35.86 319 PRO A N 1
ATOM 2349 C CA . PRO A 1 319 ? 57.115 26.664 7.533 1.00 35.29 319 PRO A CA 1
ATOM 2350 C C . PRO A 1 319 ? 56.654 25.249 7.173 1.00 34.94 319 PRO A C 1
ATOM 2351 O O . PRO A 1 319 ? 55.663 24.763 7.725 1.00 35.16 319 PRO A O 1
ATOM 2355 N N . THR A 1 320 ? 57.375 24.599 6.259 1.00 34.27 320 THR A N 1
ATOM 2356 C CA . THR A 1 320 ? 57.072 23.226 5.845 1.00 33.35 320 THR A CA 1
ATOM 2357 C C . THR A 1 320 ? 57.334 22.204 6.949 1.00 32.54 320 THR A C 1
ATOM 2358 O O . THR A 1 320 ? 56.816 21.086 6.900 1.00 32.22 320 THR A O 1
ATOM 2362 N N . GLU A 1 321 ? 58.135 22.591 7.942 1.00 32.05 321 GLU A N 1
ATOM 2363 C CA . GLU A 1 321 ? 58.373 21.754 9.121 1.00 32.07 321 GLU A CA 1
ATOM 2364 C C . GLU A 1 321 ? 57.072 21.488 9.882 1.00 31.87 321 GLU A C 1
ATOM 2365 O O . GLU A 1 321 ? 56.912 20.436 10.504 1.00 32.16 321 GLU A O 1
ATOM 2371 N N . ILE A 1 322 ? 56.152 22.449 9.811 1.00 31.25 322 ILE A N 1
ATOM 2372 C CA . ILE A 1 322 ? 54.844 22.350 10.455 1.00 30.92 322 ILE A CA 1
ATOM 2373 C C . ILE A 1 322 ? 53.751 21.910 9.469 1.00 31.12 322 ILE A C 1
ATOM 2374 O O . ILE A 1 322 ? 52.898 21.086 9.808 1.00 30.87 322 ILE A O 1
ATOM 2379 N N . THR A 1 323 ? 53.792 22.447 8.250 1.00 31.75 323 THR A N 1
ATOM 2380 C CA . THR A 1 323 ? 52.705 22.259 7.279 1.00 32.66 323 THR A CA 1
ATOM 2381 C C . THR A 1 323 ? 52.771 20.964 6.469 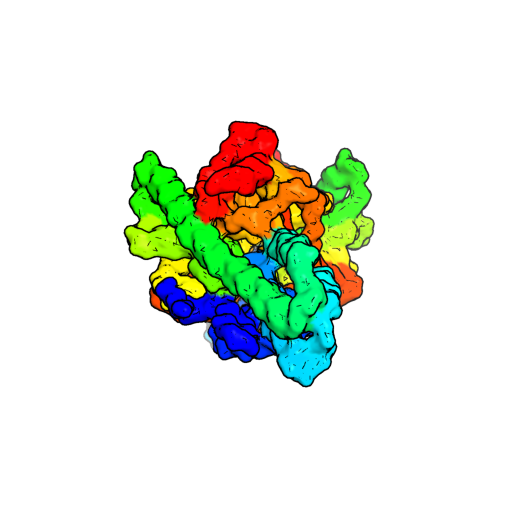1.00 34.18 323 THR A C 1
ATOM 2382 O O . THR A 1 323 ? 51.757 20.524 5.923 1.00 32.97 323 THR A O 1
ATOM 2386 N N . THR A 1 324 ? 53.957 20.368 6.373 1.00 36.39 324 THR A N 1
ATOM 2387 C CA . THR A 1 324 ? 54.125 19.153 5.578 1.00 38.90 324 THR A CA 1
ATOM 2388 C C . THR A 1 324 ? 54.641 17.986 6.406 1.00 41.07 324 THR A C 1
ATOM 2389 O O . THR A 1 324 ? 55.368 18.171 7.387 1.00 41.08 324 THR A O 1
ATOM 2393 N N . ASN A 1 325 ? 54.247 16.784 6.000 1.00 43.87 325 ASN A N 1
ATOM 2394 C CA . ASN A 1 325 ? 54.752 15.570 6.610 1.00 47.05 325 ASN A CA 1
ATOM 2395 C C . ASN A 1 325 ? 56.216 15.378 6.230 1.00 49.04 325 ASN A C 1
ATOM 2396 O O . ASN A 1 325 ? 56.574 15.396 5.049 1.00 49.60 325 ASN A O 1
ATOM 2401 N N . LEU A 1 326 ? 57.061 15.231 7.245 1.00 51.13 326 LEU A N 1
ATOM 2402 C CA . LEU A 1 326 ? 58.488 15.036 7.033 1.00 52.83 326 LEU A CA 1
ATOM 2403 C C . LEU A 1 326 ? 58.714 13.618 6.496 1.00 53.27 326 LEU A C 1
ATOM 2404 O O . LEU A 1 326 ? 59.843 13.187 6.316 1.00 54.13 326 LEU A O 1
ATOM 2409 N N . VAL A 1 327 ? 57.613 12.876 6.291 1.00 52.63 327 VAL A N 1
ATOM 2410 C CA . VAL A 1 327 ? 57.638 11.447 5.905 1.00 51.80 327 VAL A CA 1
ATOM 2411 C C . VAL A 1 327 ? 56.825 11.128 4.632 1.00 51.07 327 VAL A C 1
ATOM 2412 O O . VAL A 1 327 ? 57.402 10.721 3.621 1.00 50.97 327 VAL A O 1
ATOM 2416 N N . THR A 1 328 ? 55.501 11.298 4.685 1.00 50.07 328 THR A N 1
ATOM 2417 C CA . THR A 1 328 ? 54.634 11.017 3.529 1.00 49.36 328 THR A CA 1
ATOM 2418 C C . THR A 1 328 ? 54.703 12.126 2.477 1.00 48.94 328 THR A C 1
ATOM 2419 O O . THR A 1 328 ? 54.237 11.953 1.347 1.00 48.53 328 THR A O 1
ATOM 2423 N N . LYS A 1 329 ? 55.286 13.260 2.871 1.00 48.51 329 LYS A N 1
ATOM 2424 C CA . LYS A 1 329 ? 55.461 14.442 2.013 1.00 47.69 329 LYS A CA 1
ATOM 2425 C C . LYS A 1 329 ? 54.138 15.083 1.569 1.00 46.77 329 LYS A C 1
ATOM 2426 O O . LYS A 1 329 ? 54.089 15.804 0.570 1.00 46.80 329 LYS A O 1
ATOM 2432 N N . GLN A 1 330 ? 53.076 14.815 2.324 1.00 45.77 330 GLN A N 1
ATOM 2433 C CA . GLN A 1 330 ? 51.772 15.426 2.082 1.00 44.69 330 GLN A CA 1
ATOM 2434 C C . GLN A 1 330 ? 51.659 16.712 2.888 1.00 43.78 330 GLN A C 1
ATOM 2435 O O . GLN A 1 330 ? 52.088 16.763 4.044 1.00 43.57 330 GLN A O 1
ATOM 2441 N N . ARG A 1 331 ? 51.091 17.752 2.279 1.00 42.81 331 ARG A N 1
ATOM 2442 C CA . ARG A 1 331 ? 50.822 18.986 3.009 1.00 41.77 331 ARG A CA 1
ATOM 2443 C C . ARG A 1 331 ? 49.589 18.782 3.880 1.00 40.95 331 ARG A C 1
ATOM 2444 O O . ARG A 1 331 ? 48.453 18.860 3.405 1.00 41.10 331 ARG A O 1
ATOM 2452 N N . VAL A 1 332 ? 49.830 18.522 5.161 1.00 39.34 332 VAL A N 1
ATOM 2453 C CA . VAL A 1 332 ? 48.770 18.137 6.097 1.00 37.48 332 VAL A CA 1
ATOM 2454 C C . VAL A 1 332 ? 47.978 19.327 6.640 1.00 36.29 332 VAL A C 1
ATOM 2455 O O . VAL A 1 332 ? 47.088 19.162 7.476 1.00 36.05 332 VAL A O 1
ATOM 2459 N N . VAL A 1 333 ? 48.314 20.520 6.157 1.00 35.16 333 VAL A N 1
ATOM 2460 C CA . VAL A 1 333 ? 47.660 21.759 6.564 1.00 33.72 333 VAL A CA 1
ATOM 2461 C C . VAL A 1 333 ? 47.138 22.468 5.314 1.00 33.60 333 VAL A C 1
ATOM 2462 O O . VAL A 1 333 ? 47.820 22.503 4.288 1.00 33.23 333 VAL A O 1
ATOM 2466 N N . ALA A 1 334 ? 45.926 23.017 5.396 1.00 33.19 334 ALA A N 1
ATOM 2467 C CA . ALA A 1 334 ? 45.345 23.794 4.298 1.00 34.11 334 ALA A CA 1
ATOM 2468 C C . ALA A 1 334 ? 46.152 25.067 4.037 1.00 34.77 334 ALA A C 1
ATOM 2469 O O . ALA A 1 334 ? 46.826 25.576 4.934 1.00 34.54 334 ALA A O 1
ATOM 2471 N N . ASP A 1 335 ? 46.087 25.572 2.807 1.00 36.00 335 ASP A N 1
ATOM 2472 C CA . ASP A 1 335 ? 46.838 26.768 2.428 1.00 36.83 335 ASP A CA 1
ATOM 2473 C C . ASP A 1 335 ? 45.935 27.886 1.913 1.00 36.74 335 ASP A C 1
ATOM 2474 O O . ASP A 1 335 ? 44.960 27.636 1.201 1.00 36.88 335 ASP A O 1
ATOM 2479 N N . GLY A 1 336 ? 46.279 29.119 2.277 1.00 36.60 336 GLY A N 1
ATOM 2480 C CA . GLY A 1 336 ? 45.532 30.301 1.858 1.00 36.44 336 GLY A CA 1
ATOM 2481 C C . GLY A 1 336 ? 46.354 31.576 1.954 1.00 36.39 336 GLY A C 1
ATOM 2482 O O . GLY A 1 336 ? 47.386 31.597 2.628 1.00 35.94 336 GLY A O 1
ATOM 2483 N N . PRO A 1 337 ? 45.905 32.651 1.275 1.00 36.76 337 PRO A N 1
ATOM 2484 C CA . PRO A 1 337 ? 46.615 33.937 1.274 1.00 37.03 337 PRO A CA 1
ATOM 2485 C C . PRO A 1 337 ? 46.662 34.649 2.631 1.00 37.11 337 PRO A C 1
ATOM 2486 O O . PRO A 1 337 ? 47.560 35.462 2.860 1.00 37.10 337 PRO A O 1
ATOM 2490 N N . HIS A 1 338 ? 45.711 34.346 3.514 1.00 36.96 338 HIS A N 1
ATOM 2491 C CA . HIS A 1 338 ? 45.632 34.999 4.824 1.00 36.93 338 HIS A CA 1
ATOM 2492 C C . HIS A 1 338 ? 46.047 34.069 5.969 1.00 36.54 338 HIS A C 1
ATOM 2493 O O . HIS A 1 338 ? 45.627 34.243 7.116 1.00 36.63 338 HIS A O 1
ATOM 2500 N N . LEU A 1 339 ? 46.876 33.084 5.637 1.00 35.40 339 LEU A N 1
ATOM 2501 C CA . LEU A 1 339 ? 47.447 32.174 6.618 1.00 34.66 339 LEU A CA 1
ATOM 2502 C C . LEU A 1 339 ? 48.955 32.373 6.699 1.00 34.17 339 LEU A C 1
ATOM 2503 O O . LEU A 1 339 ? 49.632 32.458 5.671 1.00 34.20 339 LEU A O 1
ATOM 2508 N N . SER A 1 340 ? 49.472 32.450 7.920 1.00 33.27 340 SER A N 1
ATOM 2509 C CA . SER A 1 340 ? 50.913 32.483 8.139 1.00 33.05 340 SER A CA 1
ATOM 2510 C C . SER A 1 340 ? 51.321 31.439 9.173 1.00 32.31 340 SER A C 1
ATOM 2511 O O . SER A 1 340 ? 50.503 30.995 9.981 1.00 31.04 340 SER A O 1
ATOM 2514 N N . ILE A 1 341 ? 52.587 31.039 9.124 1.00 31.61 341 ILE A N 1
ATOM 2515 C CA . ILE A 1 341 ? 53.120 30.040 10.043 1.00 30.97 341 ILE A CA 1
ATOM 2516 C C . ILE A 1 341 ? 54.244 30.665 10.858 1.00 30.94 341 ILE A C 1
ATOM 2517 O O . ILE A 1 341 ? 55.213 31.175 10.294 1.00 31.07 341 ILE A O 1
ATOM 2522 N N . TRP A 1 342 ? 54.104 30.636 12.180 1.00 30.58 342 TRP A N 1
ATOM 2523 C CA . TRP A 1 342 ? 55.169 31.096 13.065 1.00 30.28 342 TRP A CA 1
ATOM 2524 C C . TRP A 1 342 ? 55.981 29.894 13.528 1.00 29.91 342 TRP A C 1
ATOM 2525 O O . TRP A 1 342 ? 55.491 29.058 14.292 1.00 29.93 342 TRP A O 1
ATOM 2536 N N . ASN A 1 343 ? 57.217 29.807 13.043 1.00 29.63 343 ASN A N 1
ATOM 2537 C CA . ASN A 1 343 ? 58.087 28.673 13.346 1.00 29.46 343 ASN A CA 1
ATOM 2538 C C . ASN A 1 343 ? 59.442 29.063 13.958 1.00 29.18 343 ASN A C 1
ATOM 2539 O O . ASN A 1 343 ? 60.488 28.841 13.342 1.00 29.32 343 ASN A O 1
ATOM 2544 N N . PRO A 1 344 ? 59.430 29.644 15.174 1.00 29.28 344 PRO A N 1
ATOM 2545 C CA . PRO A 1 344 ? 60.701 29.783 15.877 1.00 28.94 344 PRO A CA 1
ATOM 2546 C C . PRO A 1 344 ? 61.093 28.424 16.451 1.00 28.87 344 PRO A C 1
ATOM 2547 O O . PRO A 1 344 ? 60.238 27.709 16.982 1.00 28.89 344 PRO A O 1
ATOM 2551 N N . VAL A 1 345 ? 62.361 28.055 16.323 1.00 28.24 345 VAL A N 1
ATOM 2552 C CA . VAL A 1 345 ? 62.804 26.744 16.803 1.00 28.41 345 VAL A CA 1
ATOM 2553 C C . VAL A 1 345 ? 63.546 26.829 18.139 1.00 28.22 345 VAL A C 1
ATOM 2554 O O . VAL A 1 345 ? 64.054 25.828 18.648 1.00 28.17 345 VAL A O 1
ATOM 2558 N N . PHE A 1 346 ? 63.590 28.037 18.698 1.00 27.68 346 PHE A N 1
ATOM 2559 C CA . PHE A 1 346 ? 64.121 28.268 20.037 1.00 27.76 346 PHE A CA 1
ATOM 2560 C C . PHE A 1 346 ? 63.259 29.287 20.780 1.00 27.82 346 PHE A C 1
ATOM 2561 O O . PHE A 1 346 ? 62.540 30.076 20.163 1.00 27.74 346 PHE A O 1
ATOM 2569 N N . ASP A 1 347 ? 63.322 29.249 22.108 1.00 28.29 347 ASP A N 1
ATOM 2570 C CA . ASP A 1 347 ? 62.810 30.338 22.939 1.00 28.99 347 ASP A CA 1
ATOM 2571 C C . ASP A 1 347 ? 63.770 30.609 24.091 1.00 29.41 347 ASP A C 1
ATOM 2572 O O . ASP A 1 347 ? 64.751 29.881 24.269 1.00 29.60 347 ASP A O 1
ATOM 2577 N N . ILE A 1 348 ? 63.498 31.661 24.856 1.00 30.08 348 ILE A N 1
ATOM 2578 C CA . ILE A 1 348 ? 64.347 32.015 25.987 1.00 30.10 348 ILE A CA 1
ATOM 2579 C C . ILE A 1 348 ? 63.683 31.650 27.308 1.00 30.33 348 ILE A C 1
ATOM 2580 O O . ILE A 1 348 ? 62.528 31.994 27.554 1.00 30.60 348 ILE A O 1
ATOM 2585 N N . THR A 1 349 ? 64.423 30.918 28.134 1.00 30.77 349 THR A N 1
ATOM 2586 C CA . THR A 1 349 ? 64.042 30.681 29.515 1.00 31.70 349 THR A CA 1
ATOM 2587 C C . THR A 1 349 ? 64.830 31.667 30.379 1.00 32.36 349 THR A C 1
ATOM 2588 O O . THR A 1 349 ? 66.055 31.550 30.492 1.00 32.25 349 THR A O 1
ATOM 2592 N N . PRO A 1 350 ? 64.133 32.657 30.973 1.00 32.81 350 PRO A N 1
ATOM 2593 C CA . PRO A 1 350 ? 64.797 33.655 31.813 1.00 32.99 350 PRO A CA 1
ATOM 2594 C C . PRO A 1 350 ? 65.379 33.009 33.064 1.00 33.66 350 PRO A C 1
ATOM 2595 O O . PRO A 1 350 ? 64.823 32.028 33.568 1.00 33.77 350 PRO A O 1
ATOM 2599 N N . SER A 1 351 ? 66.489 33.561 33.552 1.00 33.67 351 SER A N 1
ATOM 2600 C CA . SER A 1 351 ? 67.217 33.006 34.696 1.00 34.26 351 SER A CA 1
ATOM 2601 C C . SER A 1 351 ? 66.355 32.807 35.946 1.00 34.55 351 SER A C 1
ATOM 2602 O O . SER A 1 351 ? 66.643 31.927 36.758 1.00 34.72 351 SER A O 1
ATOM 2605 N N . GLU A 1 352 ? 65.307 33.622 36.086 1.00 35.28 352 GLU A N 1
ATOM 2606 C CA . GLU A 1 352 ? 64.361 33.521 37.207 1.00 36.02 352 GLU A CA 1
ATOM 2607 C C . GLU A 1 352 ? 63.697 32.145 37.284 1.00 35.49 352 GLU A C 1
ATOM 2608 O O . GLU A 1 352 ? 63.388 31.661 38.374 1.00 35.46 352 GLU A O 1
ATOM 2614 N N . LEU A 1 353 ? 63.487 31.527 36.123 1.00 35.32 353 LEU A N 1
ATOM 2615 C CA . LEU A 1 353 ? 62.769 30.253 36.025 1.00 35.02 353 LEU A CA 1
ATOM 2616 C C . LEU A 1 353 ? 63.684 29.024 36.091 1.00 35.19 353 LEU A C 1
ATOM 2617 O O . LEU A 1 353 ? 63.205 27.884 36.105 1.00 35.38 353 LEU A O 1
ATOM 2622 N N . ILE A 1 354 ? 64.994 29.258 36.125 1.00 35.49 354 ILE A N 1
ATOM 2623 C CA . ILE A 1 354 ? 65.964 28.185 36.336 1.00 35.24 354 ILE A CA 1
ATOM 2624 C C . ILE A 1 354 ? 66.175 28.049 37.848 1.00 35.74 354 ILE A C 1
ATOM 2625 O O . ILE A 1 354 ? 67.153 28.552 38.412 1.00 35.95 354 ILE A O 1
ATOM 2630 N N . THR A 1 355 ? 65.226 27.368 38.486 1.00 36.16 355 THR A N 1
ATOM 2631 C CA . THR A 1 355 ? 65.119 27.303 39.944 1.00 36.59 355 THR A CA 1
ATOM 2632 C C . THR A 1 355 ? 66.038 26.259 40.578 1.00 36.89 355 THR A C 1
ATOM 2633 O O . THR A 1 355 ? 66.447 26.407 41.732 1.00 37.27 355 THR A O 1
ATOM 2637 N N . GLY A 1 356 ? 66.349 25.207 39.825 1.00 37.22 356 GLY A N 1
ATOM 2638 C CA . GLY A 1 356 ? 67.229 24.143 40.298 1.00 37.35 356 GLY A CA 1
ATOM 2639 C C . GLY A 1 356 ? 68.694 24.532 40.229 1.00 37.68 356 GLY A C 1
ATOM 2640 O O . GLY A 1 356 ? 69.391 24.541 41.248 1.00 37.91 356 GLY A O 1
ATOM 2641 N N . GLY A 1 357 ? 69.159 24.850 39.022 1.00 37.14 357 GLY A N 1
ATOM 2642 C CA . GLY A 1 357 ? 70.545 25.258 38.803 1.00 36.72 357 GLY A CA 1
ATOM 2643 C C . GLY A 1 357 ? 71.075 24.942 37.417 1.00 36.25 357 GLY A C 1
ATOM 2644 O O . GLY A 1 357 ? 70.424 24.240 36.640 1.00 35.87 357 GLY A O 1
ATOM 2645 N N . ILE A 1 358 ? 72.259 25.469 37.108 1.00 35.91 358 ILE A N 1
ATOM 2646 C CA . ILE A 1 358 ? 72.924 25.204 35.829 1.00 35.67 358 ILE A CA 1
ATOM 2647 C C . ILE A 1 358 ? 74.043 24.174 36.010 1.00 35.91 358 ILE A C 1
ATOM 2648 O O . ILE A 1 358 ? 75.017 24.415 36.731 1.00 37.26 358 ILE A O 1
ATOM 2653 N N . ILE A 1 359 ? 73.887 23.030 35.346 1.00 35.44 359 ILE A N 1
ATOM 2654 C CA . ILE A 1 359 ? 74.813 21.907 35.468 1.00 34.84 359 ILE A CA 1
ATOM 2655 C C . ILE A 1 359 ? 75.839 21.907 34.332 1.00 35.15 359 ILE A C 1
ATOM 2656 O O . ILE A 1 359 ? 75.495 21.652 33.175 1.00 35.04 359 ILE A O 1
ATOM 2661 N N . THR A 1 360 ? 77.093 22.199 34.672 1.00 35.13 360 THR A N 1
ATOM 2662 C CA . THR A 1 360 ? 78.203 22.094 33.721 1.00 35.20 360 THR A CA 1
ATOM 2663 C C . THR A 1 360 ? 79.176 21.006 34.179 1.00 35.62 360 THR A C 1
ATOM 2664 O O . THR A 1 360 ? 78.873 20.252 35.106 1.00 35.71 360 THR A O 1
ATOM 2668 N N . GLU A 1 361 ? 80.333 20.917 33.525 1.00 36.38 361 GLU A N 1
ATOM 2669 C CA . GLU A 1 361 ? 81.368 19.963 33.926 1.00 36.89 361 GLU A CA 1
ATOM 2670 C C . GLU A 1 361 ? 82.118 20.447 35.169 1.00 37.44 361 GLU A C 1
ATOM 2671 O O . GLU A 1 361 ? 82.792 19.663 35.841 1.00 37.92 361 GLU A O 1
ATOM 2677 N N . LYS A 1 362 ? 81.989 21.741 35.460 1.00 38.41 362 LYS A N 1
ATOM 2678 C CA . LYS A 1 362 ? 82.591 22.359 36.641 1.00 38.84 362 LYS A CA 1
ATOM 2679 C C . LYS A 1 362 ? 81.835 21.957 37.906 1.00 39.40 362 LYS A C 1
ATOM 2680 O O . LYS A 1 362 ? 82.418 21.874 38.989 1.00 39.60 362 LYS A O 1
ATOM 2686 N N . GLY A 1 363 ? 80.535 21.718 37.755 1.00 40.11 363 GLY A N 1
ATOM 2687 C CA . GLY A 1 363 ? 79.668 21.339 38.866 1.00 40.65 363 GLY A CA 1
ATOM 2688 C C . GLY A 1 363 ? 78.237 21.776 38.634 1.00 41.01 363 GLY A C 1
ATOM 2689 O O . GLY A 1 363 ? 77.825 22.009 37.495 1.00 41.31 363 GLY A O 1
ATOM 2690 N N . VAL A 1 364 ? 77.477 21.880 39.721 1.00 41.53 364 VAL A N 1
ATOM 2691 C CA . VAL A 1 364 ? 76.109 22.384 39.665 1.00 41.59 364 VAL A CA 1
ATOM 2692 C C . VAL A 1 364 ? 76.071 23.776 40.284 1.00 42.22 364 VAL A C 1
ATOM 2693 O O . VAL A 1 364 ? 76.362 23.949 41.471 1.00 42.96 364 VAL A O 1
ATOM 2697 N N . GLN A 1 365 ? 75.726 24.766 39.466 1.00 42.18 365 GLN A N 1
ATOM 2698 C CA . GLN A 1 365 ? 75.642 26.144 39.929 1.00 42.30 365 GLN A CA 1
ATOM 2699 C C . GLN A 1 365 ? 74.203 26.496 40.296 1.00 42.34 365 GLN A C 1
ATOM 2700 O O . GLN A 1 365 ? 73.343 26.628 39.424 1.00 41.55 365 GLN A O 1
ATOM 2706 N N . ALA A 1 366 ? 73.955 26.635 41.595 1.00 43.08 366 ALA A N 1
ATOM 2707 C CA . ALA A 1 366 ? 72.646 27.029 42.103 1.00 44.02 366 ALA A CA 1
ATOM 2708 C C . ALA A 1 366 ? 72.425 28.529 41.898 1.00 44.21 366 ALA A C 1
ATOM 2709 O O . ALA A 1 366 ? 73.387 29.300 41.916 1.00 44.92 366 ALA A O 1
ATOM 2711 N N . PRO A 1 367 ? 71.159 28.948 41.694 1.00 44.58 367 PRO A N 1
ATOM 2712 C CA . PRO A 1 367 ? 70.862 30.369 41.495 1.00 44.67 367 PRO A CA 1
ATOM 2713 C C . PRO A 1 367 ? 71.068 31.202 42.758 1.00 45.32 367 PRO A C 1
ATOM 2714 O O . PRO A 1 367 ? 71.052 30.664 43.868 1.00 45.50 367 PRO A O 1
ATOM 2718 N N . ALA A 1 368 ? 71.261 32.507 42.574 1.00 45.97 368 ALA A N 1
ATOM 2719 C CA . ALA A 1 368 ? 71.326 33.453 43.685 1.00 46.47 368 ALA A CA 1
ATOM 2720 C C . ALA A 1 368 ? 69.925 33.700 44.247 1.00 47.16 368 ALA A C 1
ATOM 2721 O O . ALA A 1 368 ? 68.926 33.309 43.635 1.00 47.47 368 ALA A O 1
ATOM 2723 N N . ALA A 1 369 ? 69.857 34.346 45.410 1.00 47.51 369 ALA A N 1
ATOM 2724 C CA . ALA A 1 369 ? 68.581 34.641 46.068 1.00 47.87 369 ALA A CA 1
ATOM 2725 C C . ALA A 1 369 ? 67.693 35.573 45.240 1.00 48.12 369 ALA A C 1
ATOM 2726 O O . ALA A 1 369 ? 66.467 35.444 45.250 1.00 48.14 369 ALA A O 1
ATOM 2728 N N . SER A 1 370 ? 68.320 36.504 44.524 1.00 48.47 370 SER A N 1
ATOM 2729 C CA . SER A 1 370 ? 67.604 37.466 43.690 1.00 48.84 370 SER A CA 1
ATOM 2730 C C . SER A 1 370 ? 68.390 37.747 42.404 1.00 48.67 370 SER A C 1
ATOM 2731 O O . SER A 1 370 ? 69.191 36.912 41.983 1.00 48.77 370 SER A O 1
ATOM 2734 N N . ALA A 1 371 ? 68.152 38.912 41.795 1.00 49.01 371 ALA A N 1
ATOM 2735 C CA . ALA A 1 371 ? 68.799 39.357 40.543 1.00 49.31 371 ALA A CA 1
ATOM 2736 C C . ALA A 1 371 ? 70.268 38.918 40.371 1.00 49.41 371 ALA A C 1
ATOM 2737 O O . ALA A 1 371 ? 70.872 38.410 41.318 1.00 50.75 371 ALA A O 1
ATOM 2739 N N . PRO A 1 372 ? 70.891 39.222 39.212 1.00 48.61 372 PRO A N 1
ATOM 2740 C CA . PRO A 1 372 ? 71.821 38.314 38.570 1.00 47.15 372 PRO A CA 1
ATOM 2741 C C . PRO A 1 372 ? 71.956 36.953 39.263 1.00 45.23 372 PRO A C 1
ATOM 2742 O O . PRO A 1 372 ? 72.897 36.710 40.027 1.00 44.60 372 PRO A O 1
ATOM 2746 N N . TYR A 1 373 ? 70.985 36.088 38.971 1.00 44.06 373 TYR A N 1
ATOM 2747 C CA . TYR A 1 373 ? 70.886 34.742 39.536 1.00 42.08 373 TYR A CA 1
ATOM 2748 C C . TYR A 1 373 ? 72.102 33.886 39.206 1.00 40.99 373 TYR A C 1
ATOM 2749 O O . TYR A 1 373 ? 72.462 32.985 39.968 1.00 40.58 373 TYR A O 1
ATOM 2758 N N . TYR A 1 374 ? 72.731 34.180 38.070 1.00 39.89 374 TYR A N 1
ATOM 2759 C CA . TYR A 1 374 ? 73.913 33.452 37.626 1.00 38.90 374 TYR A CA 1
ATOM 2760 C C . TYR A 1 374 ? 75.007 34.382 37.112 1.00 38.56 374 TYR A C 1
ATOM 2761 O O . TYR A 1 374 ? 74.728 35.422 36.509 1.00 38.35 374 TYR A O 1
ATOM 2770 N N . ASP A 1 375 ? 76.251 33.991 37.372 1.00 38.55 375 ASP A N 1
ATOM 2771 C CA . ASP A 1 375 ? 77.432 34.682 36.870 1.00 38.29 375 ASP A CA 1
ATOM 2772 C C . ASP A 1 375 ? 78.194 33.699 35.985 1.00 37.76 375 ASP A C 1
ATOM 2773 O O . ASP A 1 375 ? 79.002 32.902 36.470 1.00 38.20 375 ASP A O 1
ATOM 2778 N N . ILE A 1 376 ? 77.921 33.762 34.686 1.00 37.09 376 ILE A N 1
ATOM 2779 C CA . ILE A 1 376 ? 78.463 32.803 33.720 1.00 37.12 376 ILE A CA 1
ATOM 2780 C C . ILE A 1 376 ? 79.977 32.937 33.523 1.00 36.92 376 ILE A C 1
ATOM 2781 O O . ILE A 1 376 ? 80.673 31.935 33.336 1.00 36.85 376 ILE A O 1
ATOM 2786 N N . ALA A 1 377 ? 80.475 34.171 33.590 1.00 37.43 377 ALA A N 1
ATOM 2787 C CA . ALA A 1 377 ? 81.911 34.441 33.529 1.00 37.45 377 ALA A CA 1
ATOM 2788 C C . ALA A 1 377 ? 82.670 33.698 34.628 1.00 38.07 377 ALA A C 1
ATOM 2789 O O . ALA A 1 377 ? 83.774 33.202 34.397 1.00 37.87 377 ALA A O 1
ATOM 2791 N N . SER A 1 378 ? 82.061 33.615 35.811 1.00 39.01 378 SER A N 1
ATOM 2792 C CA . SER A 1 378 ? 82.649 32.916 36.955 1.00 39.68 378 SER A CA 1
ATOM 2793 C C . SER A 1 378 ? 82.698 31.401 36.768 1.00 39.68 378 SER A C 1
ATOM 2794 O O . SER A 1 378 ? 83.657 30.756 37.193 1.00 39.47 378 SER A O 1
ATOM 2797 N N . ILE A 1 379 ? 81.667 30.842 36.133 1.00 40.28 379 ILE A N 1
ATOM 2798 C CA . ILE A 1 379 ? 81.605 29.402 35.862 1.00 40.34 379 ILE A CA 1
ATOM 2799 C C . ILE A 1 379 ? 82.719 28.985 34.896 1.00 41.32 379 ILE A C 1
ATOM 2800 O O . ILE A 1 379 ? 83.334 27.929 35.063 1.00 41.56 379 ILE A O 1
ATOM 2805 N N . ILE A 1 380 ? 82.974 29.828 33.896 1.00 42.08 380 ILE A N 1
ATOM 2806 C CA . ILE A 1 380 ? 84.047 29.603 32.924 1.00 43.02 380 ILE A CA 1
ATOM 2807 C C . ILE A 1 380 ? 85.423 29.776 33.579 1.00 43.81 380 ILE A C 1
ATOM 2808 O O . ILE A 1 380 ? 86.383 29.089 33.218 1.00 44.07 380 ILE A O 1
ATOM 2813 N N . ALA A 1 381 ? 85.500 30.682 34.553 1.00 44.59 381 ALA A N 1
ATOM 2814 C CA . ALA A 1 381 ? 86.738 30.944 35.288 1.00 45.59 381 ALA A CA 1
ATOM 2815 C C . ALA A 1 381 ? 87.092 29.835 36.284 1.00 46.25 381 ALA A C 1
ATOM 2816 O O . ALA A 1 381 ? 88.242 29.733 36.716 1.00 46.66 381 ALA A O 1
ATOM 2818 N N . GLN A 1 382 ? 86.106 29.011 36.641 1.00 47.36 382 GLN A N 1
ATOM 2819 C CA . GLN A 1 382 ? 86.309 27.892 37.568 1.00 48.11 382 GLN A CA 1
ATOM 2820 C C . GLN A 1 382 ? 87.296 26.863 37.018 1.00 48.81 382 GLN A C 1
ATOM 2821 O O . GLN A 1 382 ? 87.393 26.671 35.803 1.00 48.70 382 GLN A O 1
ATOM 2827 N N . ALA A 1 383 ? 88.023 26.210 37.921 1.00 49.74 383 ALA A N 1
ATOM 2828 C CA . ALA A 1 383 ? 89.015 25.200 37.550 1.00 50.42 383 ALA A CA 1
ATOM 2829 C C . ALA A 1 383 ? 88.366 23.886 37.113 1.00 50.93 383 ALA A C 1
ATOM 2830 O O . ALA A 1 383 ? 87.175 23.658 37.337 1.00 51.54 383 ALA A O 1
ATOM 2832 N N . THR B 1 17 ? 29.647 26.921 4.059 1.00 62.85 17 THR B N 1
ATOM 2833 C CA . THR B 1 17 ? 29.554 25.494 3.651 1.00 62.25 17 THR B CA 1
ATOM 2834 C C . THR B 1 17 ? 30.950 24.913 3.601 1.00 61.57 17 THR B C 1
ATOM 2835 O O . THR B 1 17 ? 31.826 25.409 2.886 1.00 62.09 17 THR B O 1
ATOM 2839 N N . LEU B 1 18 ? 31.036 23.756 4.247 1.00 60.00 18 LEU B N 1
ATOM 2840 C CA . LEU B 1 18 ? 32.044 23.356 5.184 1.00 58.29 18 LEU B CA 1
ATOM 2841 C C . LEU B 1 18 ? 31.248 23.113 6.491 1.00 56.70 18 LEU B C 1
ATOM 2842 O O . LEU B 1 18 ? 31.601 23.628 7.548 1.00 56.93 18 LEU B O 1
ATOM 2847 N N . GLU B 1 19 ? 30.147 22.363 6.397 1.00 54.17 19 GLU B N 1
ATOM 2848 C CA . GLU B 1 19 ? 29.401 21.914 7.577 1.00 51.85 19 GLU B CA 1
ATOM 2849 C C . GLU B 1 19 ? 29.641 20.419 7.793 1.00 49.25 19 GLU B C 1
ATOM 2850 O O . GLU B 1 19 ? 29.581 19.633 6.846 1.00 49.10 19 GLU B O 1
ATOM 2856 N N . SER B 1 20 ? 29.928 20.035 9.033 1.00 46.40 20 SER B N 1
ATOM 2857 C CA . SER B 1 20 ? 30.263 18.647 9.354 1.00 43.63 20 SER B CA 1
ATOM 2858 C C . SER B 1 20 ? 29.032 17.739 9.422 1.00 41.69 20 SER B C 1
ATOM 2859 O O . SER B 1 20 ? 29.147 16.514 9.320 1.00 40.77 20 SER B O 1
ATOM 2862 N N . ILE B 1 21 ? 27.862 18.350 9.593 1.00 40.06 21 ILE B N 1
ATOM 2863 C CA . ILE B 1 21 ? 26.600 17.623 9.693 1.00 38.87 21 ILE B CA 1
ATOM 2864 C C . ILE B 1 21 ? 25.673 18.020 8.541 1.00 38.57 21 ILE B C 1
ATOM 2865 O O . ILE B 1 21 ? 25.256 19.178 8.436 1.00 38.03 21 ILE B O 1
ATOM 2870 N N . LYS B 1 22 ? 25.373 17.056 7.674 1.00 38.20 22 LYS B N 1
ATOM 2871 C CA . LYS B 1 22 ? 24.462 17.265 6.550 1.00 38.73 22 LYS B CA 1
ATOM 2872 C C . LYS B 1 22 ? 23.156 16.516 6.778 1.00 38.67 22 LYS B C 1
ATOM 2873 O O . LYS B 1 22 ? 23.092 15.292 6.607 1.00 38.35 22 LYS B O 1
ATOM 2879 N N . TYR B 1 23 ? 22.118 17.253 7.163 1.00 38.44 23 TYR B N 1
ATOM 2880 C CA . TYR B 1 23 ? 20.829 16.643 7.469 1.00 38.68 23 TYR B CA 1
ATOM 2881 C C . TYR B 1 23 ? 19.691 17.139 6.582 1.00 39.33 23 TYR B C 1
ATOM 2882 O O . TYR B 1 23 ? 19.544 18.337 6.331 1.00 39.06 23 TYR B O 1
ATOM 2891 N N . THR B 1 24 ? 18.897 16.181 6.115 1.00 40.30 24 THR B N 1
ATOM 2892 C CA . THR B 1 24 ? 17.635 16.434 5.429 1.00 41.30 24 THR B CA 1
ATOM 2893 C C . THR B 1 24 ? 16.676 15.310 5.836 1.00 41.69 24 THR B C 1
ATOM 2894 O O . THR B 1 24 ? 17.106 14.162 5.964 1.00 41.72 24 THR B O 1
ATOM 2898 N N . PRO B 1 25 ? 15.389 15.637 6.081 1.00 42.14 25 PRO B N 1
ATOM 2899 C CA . PRO B 1 25 ? 14.430 14.623 6.530 1.00 42.34 25 PRO B CA 1
ATOM 2900 C C . PRO B 1 25 ? 14.628 13.255 5.868 1.00 42.12 25 PRO B C 1
ATOM 2901 O O . PRO B 1 25 ? 14.463 13.115 4.652 1.00 42.05 25 PRO B O 1
ATOM 2905 N N . GLY B 1 26 ? 15.015 12.273 6.678 1.00 41.91 26 GLY B N 1
ATOM 2906 C CA . GLY B 1 26 ? 15.225 10.905 6.214 1.00 41.90 26 GLY B CA 1
ATOM 2907 C C . GLY B 1 26 ? 16.661 10.543 5.875 1.00 41.51 26 GLY B C 1
ATOM 2908 O O . GLY B 1 26 ? 16.934 9.413 5.468 1.00 41.83 26 GLY B O 1
ATOM 2909 N N . SER B 1 27 ? 17.580 11.493 6.047 1.00 40.66 27 SER B N 1
ATOM 2910 C CA . SER B 1 27 ? 18.984 11.284 5.679 1.00 39.94 27 SER B CA 1
ATOM 2911 C C . SER B 1 27 ? 19.963 12.089 6.533 1.00 39.03 27 SER B C 1
ATOM 2912 O O . SER B 1 27 ? 19.812 13.304 6.693 1.00 38.85 27 SER B O 1
ATOM 2915 N N . LEU B 1 28 ? 20.967 11.398 7.073 1.00 37.72 28 LEU B N 1
ATOM 2916 C CA . LEU B 1 28 ? 22.075 12.052 7.767 1.00 35.95 28 LEU B CA 1
ATOM 2917 C C . LEU B 1 28 ? 23.416 11.644 7.166 1.00 35.62 28 LEU B C 1
ATOM 2918 O O . LEU B 1 28 ? 23.719 10.455 7.040 1.00 35.43 28 LEU B O 1
ATOM 2923 N N . ARG B 1 29 ? 24.207 12.647 6.794 1.00 35.13 29 ARG B N 1
ATOM 2924 C CA . ARG B 1 29 ? 25.553 12.434 6.279 1.00 34.93 29 ARG B CA 1
ATOM 2925 C C . ARG B 1 29 ? 26.565 13.191 7.128 1.00 34.18 29 ARG B C 1
ATOM 2926 O O . ARG B 1 29 ? 26.371 14.368 7.445 1.00 34.26 29 ARG B O 1
ATOM 2934 N N . LEU B 1 30 ? 27.641 12.505 7.502 1.00 33.46 30 LEU B N 1
ATOM 2935 C CA . LEU B 1 30 ? 28.683 13.106 8.326 1.00 32.94 30 LEU B CA 1
ATOM 2936 C C . LEU B 1 30 ? 30.006 13.224 7.585 1.00 32.62 30 LEU B C 1
ATOM 2937 O O . LEU B 1 30 ? 30.493 12.257 6.995 1.00 32.45 30 LEU B O 1
ATOM 2942 N N . LEU B 1 31 ? 30.576 14.423 7.626 1.00 32.40 31 LEU B N 1
ATOM 2943 C CA . LEU B 1 31 ? 31.910 14.674 7.100 1.00 32.13 31 LEU B CA 1
ATOM 2944 C C . LEU B 1 31 ? 32.941 13.929 7.943 1.00 31.68 31 LEU B C 1
ATOM 2945 O O . LEU B 1 31 ? 32.922 14.014 9.175 1.00 31.52 31 LEU B O 1
ATOM 2950 N N . ASP B 1 32 ? 33.825 13.187 7.279 1.00 30.76 32 ASP B N 1
ATOM 2951 C CA . ASP B 1 32 ? 34.915 12.508 7.969 1.00 30.17 32 ASP B CA 1
ATOM 2952 C C . ASP B 1 32 ? 35.993 13.535 8.308 1.00 30.07 32 ASP B C 1
ATOM 2953 O O . ASP B 1 32 ? 36.836 13.874 7.475 1.00 29.63 32 ASP B O 1
ATOM 2958 N N . GLN B 1 33 ? 35.951 14.025 9.543 1.00 30.34 33 GLN B N 1
ATOM 2959 C CA . GLN B 1 33 ? 36.850 15.087 9.991 1.00 29.87 33 GLN B CA 1
ATOM 2960 C C . GLN B 1 33 ? 38.295 14.613 10.185 1.00 30.19 33 GLN B C 1
ATOM 2961 O O . GLN B 1 33 ? 39.193 15.432 10.399 1.00 29.16 33 GLN B O 1
ATOM 2967 N N . ARG B 1 34 ? 38.510 13.299 10.096 1.00 30.24 34 ARG B N 1
ATOM 2968 C CA . ARG B 1 34 ? 39.854 12.713 10.138 1.00 31.34 34 ARG B CA 1
ATOM 2969 C C . ARG B 1 34 ? 40.632 12.966 8.844 1.00 31.56 34 ARG B C 1
ATOM 2970 O O . ARG B 1 34 ? 41.865 12.985 8.851 1.00 30.93 34 ARG B O 1
ATOM 2978 N N . LYS B 1 35 ? 39.907 13.154 7.742 1.00 32.49 35 LYS B N 1
ATOM 2979 C CA . LYS B 1 35 ? 40.511 13.219 6.408 1.00 33.63 35 LYS B CA 1
ATOM 2980 C C . LYS B 1 35 ? 40.777 14.642 5.900 1.00 33.87 35 LYS B C 1
ATOM 2981 O O . LYS B 1 35 ? 41.497 14.826 4.916 1.00 33.93 35 LYS B O 1
ATOM 2987 N N . LEU B 1 36 ? 40.195 15.637 6.566 1.00 34.55 36 LEU B N 1
ATOM 2988 C CA . LEU B 1 36 ? 40.475 17.042 6.268 1.00 35.45 36 LEU B CA 1
ATOM 2989 C C . LEU B 1 36 ? 41.908 17.407 6.665 1.00 36.04 36 LEU B C 1
ATOM 2990 O O . LEU B 1 36 ? 42.449 16.826 7.607 1.00 35.55 36 LEU B O 1
ATOM 2995 N N . PRO B 1 37 ? 42.526 18.380 5.962 1.00 37.17 37 PRO B N 1
ATOM 2996 C CA . PRO B 1 37 ? 41.993 19.194 4.865 1.00 38.12 37 PRO B CA 1
ATOM 2997 C C . PRO B 1 37 ? 42.198 18.614 3.459 1.00 38.99 37 PRO B C 1
ATOM 2998 O O . PRO B 1 37 ? 41.691 19.181 2.489 1.00 39.34 37 PRO B O 1
ATOM 3002 N N . LEU B 1 38 ? 42.926 17.504 3.354 1.00 39.78 38 LEU B N 1
ATOM 3003 C CA . LEU B 1 38 ? 43.266 16.913 2.055 1.00 40.90 38 LEU B CA 1
ATOM 3004 C C . LEU B 1 38 ? 42.065 16.316 1.329 1.00 41.07 38 LEU B C 1
ATOM 3005 O O . LEU B 1 38 ? 41.978 16.383 0.101 1.00 41.23 38 LEU B O 1
ATOM 3010 N N . GLU B 1 39 ? 41.146 15.735 2.094 1.00 41.10 39 GLU B N 1
ATOM 3011 C CA . GLU B 1 39 ? 40.025 14.998 1.529 1.00 41.36 39 GLU B CA 1
ATOM 3012 C C . GLU B 1 39 ? 38.697 15.438 2.141 1.00 40.59 39 GLU B C 1
ATOM 3013 O O . GLU B 1 39 ? 38.599 15.643 3.354 1.00 39.79 39 GLU B O 1
ATOM 3019 N N . THR B 1 40 ? 37.685 15.588 1.289 1.00 40.06 40 THR B N 1
ATOM 3020 C CA . THR B 1 40 ? 36.327 15.898 1.726 1.00 39.57 40 THR B CA 1
ATOM 3021 C C . THR B 1 40 ? 35.424 14.696 1.440 1.00 39.03 40 THR B C 1
ATOM 3022 O O . THR B 1 40 ? 35.016 14.468 0.298 1.00 39.01 40 THR B O 1
ATOM 3026 N N . VAL B 1 41 ? 35.140 13.925 2.488 1.00 38.33 41 VAL B N 1
ATOM 3027 C CA . VAL B 1 41 ? 34.349 12.696 2.376 1.00 37.69 41 VAL B CA 1
ATOM 3028 C C . VAL B 1 41 ? 33.149 12.733 3.320 1.00 37.57 41 VAL B C 1
ATOM 3029 O O . VAL B 1 41 ? 33.291 13.049 4.505 1.00 37.07 41 VAL B O 1
ATOM 3033 N N . PHE B 1 42 ? 31.974 12.413 2.782 1.00 37.32 42 PHE B N 1
ATOM 3034 C CA . PHE B 1 42 ? 30.754 12.279 3.577 1.00 37.67 42 PHE B CA 1
ATOM 3035 C C . PHE B 1 42 ? 30.288 10.826 3.625 1.00 37.96 42 PHE B C 1
ATOM 3036 O O . PHE B 1 42 ? 30.247 10.143 2.600 1.00 38.28 42 PHE B O 1
ATOM 3044 N N . ASP B 1 43 ? 29.943 10.362 4.824 1.00 38.33 43 ASP B N 1
ATOM 3045 C CA . ASP B 1 43 ? 29.461 8.997 5.026 1.00 39.02 43 ASP B CA 1
ATOM 3046 C C . ASP B 1 43 ? 28.004 8.990 5.474 1.00 39.15 43 ASP B C 1
ATOM 3047 O O . ASP B 1 43 ? 27.609 9.787 6.328 1.00 39.36 43 ASP B O 1
ATOM 3052 N N . ASP B 1 44 ? 27.213 8.091 4.891 1.00 39.25 44 ASP B N 1
ATOM 3053 C CA . ASP B 1 44 ? 25.813 7.911 5.280 1.00 39.22 44 ASP B CA 1
ATOM 3054 C C . ASP B 1 44 ? 25.700 7.296 6.671 1.00 38.35 44 ASP B C 1
ATOM 3055 O O . ASP B 1 44 ? 26.378 6.313 6.981 1.00 37.88 44 ASP B O 1
ATOM 3060 N N . VAL B 1 45 ? 24.845 7.886 7.502 1.00 37.61 45 VAL B N 1
ATOM 3061 C CA . VAL B 1 45 ? 24.483 7.301 8.791 1.00 37.06 45 VAL B CA 1
ATOM 3062 C C . VAL B 1 45 ? 23.094 6.678 8.651 1.00 37.21 45 VAL B C 1
ATOM 3063 O O . VAL B 1 45 ? 22.089 7.388 8.572 1.00 36.73 45 VAL B O 1
ATOM 3067 N N . LEU B 1 46 ? 23.051 5.348 8.606 1.00 37.31 46 LEU B N 1
ATOM 3068 C CA . LEU B 1 46 ? 21.804 4.619 8.380 1.00 37.98 46 LEU B CA 1
ATOM 3069 C C . LEU B 1 46 ? 21.318 3.894 9.629 1.00 38.01 46 LEU B C 1
ATOM 3070 O O . LEU B 1 46 ? 20.117 3.671 9.795 1.00 38.15 46 LEU B O 1
ATOM 3075 N N . THR B 1 47 ? 22.259 3.524 10.495 1.00 37.77 47 THR B N 1
ATOM 3076 C CA . THR B 1 47 ? 21.963 2.747 11.697 1.00 37.24 47 THR B CA 1
ATOM 3077 C C . THR B 1 47 ? 22.483 3.444 12.954 1.00 37.35 47 THR B C 1
ATOM 3078 O O . THR B 1 47 ? 23.288 4.376 12.871 1.00 37.43 47 THR B O 1
ATOM 3082 N N . VAL B 1 48 ? 22.014 2.983 14.113 1.00 36.79 48 VAL B N 1
ATOM 3083 C CA . VAL B 1 48 ? 22.496 3.460 15.410 1.00 36.96 48 VAL B CA 1
ATOM 3084 C C . VAL B 1 48 ? 23.959 3.041 15.625 1.00 37.35 48 VAL B C 1
ATOM 3085 O O . VAL B 1 48 ? 24.715 3.719 16.323 1.00 37.23 48 VAL B O 1
ATOM 3089 N N . GLU B 1 49 ? 24.344 1.928 15.004 1.00 37.62 49 GLU B N 1
ATOM 3090 C CA . GLU B 1 49 ? 25.722 1.442 15.025 1.00 38.48 49 GLU B CA 1
ATOM 3091 C C . GLU B 1 49 ? 26.657 2.384 14.260 1.00 37.57 49 GLU B C 1
ATOM 3092 O O . GLU B 1 49 ? 27.812 2.570 14.650 1.00 37.44 49 GLU B O 1
ATOM 3098 N N . ASP B 1 50 ? 26.146 2.973 13.178 1.00 36.70 50 ASP B N 1
ATOM 3099 C CA . ASP B 1 50 ? 26.903 3.927 12.364 1.00 35.62 50 ASP B CA 1
ATOM 3100 C C . ASP B 1 50 ? 27.266 5.193 13.136 1.00 35.24 50 ASP B C 1
ATOM 3101 O O . ASP B 1 50 ? 28.397 5.674 13.046 1.00 34.63 50 ASP B O 1
ATOM 3106 N N . ILE B 1 51 ? 26.306 5.729 13.889 1.00 34.62 51 ILE B N 1
ATOM 3107 C CA . ILE B 1 51 ? 26.526 6.965 14.644 1.00 33.95 51 ILE B CA 1
ATOM 3108 C C . ILE B 1 51 ? 27.420 6.758 15.875 1.00 33.91 51 ILE B C 1
ATOM 3109 O O . ILE B 1 51 ? 28.232 7.625 16.205 1.00 33.37 51 ILE B O 1
ATOM 3114 N N . TRP B 1 52 ? 27.280 5.605 16.528 1.00 34.46 52 TRP B N 1
ATOM 3115 C CA . TRP B 1 52 ? 28.155 5.231 17.639 1.00 34.89 52 TRP B CA 1
ATOM 3116 C C . TRP B 1 52 ? 29.609 5.168 17.177 1.00 34.10 52 TRP B C 1
ATOM 3117 O O . TRP B 1 52 ? 30.501 5.713 17.833 1.00 33.55 52 TRP B O 1
ATOM 3128 N N . SER B 1 53 ? 29.833 4.496 16.048 1.00 33.59 53 SER B N 1
ATOM 3129 C CA . SER B 1 53 ? 31.171 4.333 15.484 1.00 33.37 53 SER B CA 1
ATOM 3130 C C . SER B 1 53 ? 31.762 5.658 15.011 1.00 32.64 53 SER B C 1
ATOM 3131 O O . SER B 1 53 ? 32.954 5.901 15.189 1.00 32.48 53 SER B O 1
ATOM 3134 N N . ALA B 1 54 ? 30.921 6.510 14.426 1.00 32.41 54 ALA B N 1
ATOM 3135 C CA . ALA B 1 54 ? 31.340 7.837 13.964 1.00 32.47 54 ALA B CA 1
ATOM 3136 C C . ALA B 1 54 ? 31.894 8.688 15.104 1.00 32.00 54 ALA B C 1
ATOM 3137 O O . ALA B 1 54 ? 32.908 9.368 14.940 1.00 32.04 54 ALA B O 1
ATOM 3139 N N . ILE B 1 55 ? 31.225 8.637 16.256 1.00 31.57 55 ILE B N 1
ATOM 3140 C CA . ILE B 1 55 ? 31.667 9.358 17.449 1.00 31.32 55 ILE B CA 1
ATOM 3141 C C . ILE B 1 55 ? 32.939 8.736 18.033 1.00 31.28 55 ILE B C 1
ATOM 3142 O O . ILE B 1 55 ? 33.907 9.446 18.316 1.00 31.81 55 ILE B O 1
ATOM 3147 N N . LYS B 1 56 ? 32.931 7.413 18.194 1.00 30.96 56 LYS B N 1
ATOM 3148 C CA . LYS B 1 56 ? 34.072 6.677 18.747 1.00 30.88 56 LYS B CA 1
ATOM 3149 C C . LYS B 1 56 ? 35.350 6.843 17.915 1.00 30.12 56 LYS B C 1
ATOM 3150 O O . LYS B 1 56 ? 36.430 7.049 18.472 1.00 28.91 56 LYS B O 1
ATOM 3156 N N . GLU B 1 57 ? 35.216 6.761 16.592 1.00 29.50 57 GLU B N 1
ATOM 3157 C CA . GLU B 1 57 ? 36.351 6.913 15.675 1.00 30.25 57 GLU B CA 1
ATOM 3158 C C . GLU B 1 57 ? 36.725 8.377 15.439 1.00 28.78 57 GLU B C 1
ATOM 3159 O O . GLU B 1 57 ? 37.749 8.666 14.818 1.00 29.03 57 GLU B O 1
ATOM 3173 N N . ARG B 1 59 ? 35.101 10.517 13.534 1.00 27.70 59 ARG B N 1
ATOM 3174 C CA . ARG B 1 59 ? 34.706 10.995 12.208 1.00 28.28 59 ARG B CA 1
ATOM 3175 C C . ARG B 1 59 ? 33.900 12.276 12.396 1.00 28.01 59 ARG B C 1
ATOM 3176 O O . ARG B 1 59 ? 34.100 13.257 11.682 1.00 28.08 59 ARG B O 1
ATOM 3184 N N . VAL B 1 60 ? 32.997 12.249 13.373 1.00 27.83 60 VAL B N 1
ATOM 3185 C CA . VAL B 1 60 ? 32.388 13.459 13.916 1.00 27.64 60 VAL B CA 1
ATOM 3186 C C . VAL B 1 60 ? 32.984 13.707 15.306 1.00 28.05 60 VAL B C 1
ATOM 3187 O O . VAL B 1 60 ? 33.114 12.780 16.108 1.00 28.35 60 VAL B O 1
ATOM 3191 N N . ARG B 1 61 ? 33.384 14.949 15.565 1.00 28.10 61 ARG B N 1
ATOM 3192 C CA . ARG B 1 61 ? 33.926 15.339 16.870 1.00 28.37 61 ARG B CA 1
ATOM 3193 C C . ARG B 1 61 ? 33.618 16.794 17.210 1.00 28.40 61 ARG B C 1
ATOM 3194 O O . ARG B 1 61 ? 33.055 17.524 16.394 1.00 28.41 61 ARG B O 1
ATOM 3202 N N . GLY B 1 62 ? 33.996 17.208 18.417 1.00 28.45 62 GLY B N 1
ATOM 3203 C CA . GLY B 1 62 ? 33.569 18.490 18.964 1.00 28.65 62 GLY B CA 1
ATOM 3204 C C . GLY B 1 62 ? 32.307 18.262 19.772 1.00 29.07 62 GLY B C 1
ATOM 3205 O O . GLY B 1 62 ? 31.332 17.705 19.258 1.00 29.16 62 GLY B O 1
ATOM 3206 N N . ALA B 1 63 ? 32.331 18.687 21.034 1.00 29.04 63 ALA B N 1
ATOM 3207 C CA . ALA B 1 63 ? 31.250 18.408 21.987 1.00 29.48 63 ALA B CA 1
ATOM 3208 C C . ALA B 1 63 ? 29.823 18.621 21.446 1.00 29.97 63 ALA B C 1
ATOM 3209 O O . ALA B 1 63 ? 29.014 17.693 21.500 1.00 30.08 63 ALA B O 1
ATOM 3211 N N . PRO B 1 64 ? 29.506 19.833 20.935 1.00 30.31 64 PRO B N 1
ATOM 3212 C CA . PRO B 1 64 ? 28.156 20.058 20.408 1.00 30.75 64 PRO B CA 1
ATOM 3213 C C . PRO B 1 64 ? 27.804 19.202 19.186 1.00 31.14 64 PRO B C 1
ATOM 3214 O O . PRO B 1 64 ? 26.694 18.671 19.119 1.00 31.73 64 PRO B O 1
ATOM 3218 N N . ALA B 1 65 ? 28.738 19.063 18.242 1.00 30.94 65 ALA B N 1
ATOM 3219 C CA . ALA B 1 65 ? 28.514 18.257 17.037 1.00 30.62 65 ALA B CA 1
ATOM 3220 C C . ALA B 1 65 ? 28.254 16.787 17.364 1.00 30.90 65 ALA B C 1
ATOM 3221 O O . ALA B 1 65 ? 27.462 16.126 16.688 1.00 30.52 65 ALA B O 1
ATOM 3223 N N . ILE B 1 66 ? 28.922 16.287 18.403 1.00 30.96 66 ILE B N 1
ATOM 3224 C CA . ILE B 1 66 ? 28.717 14.920 18.885 1.00 31.19 66 ILE B CA 1
ATOM 3225 C C . ILE B 1 66 ? 27.272 14.714 19.355 1.00 31.72 66 ILE B C 1
ATOM 3226 O O . ILE B 1 66 ? 26.629 13.736 18.976 1.00 31.75 66 ILE B O 1
ATOM 3231 N N . ALA B 1 67 ? 26.769 15.651 20.158 1.00 32.49 67 ALA B N 1
ATOM 3232 C CA . ALA B 1 67 ? 25.412 15.572 20.710 1.00 32.92 67 ALA B CA 1
ATOM 3233 C C . ALA B 1 67 ? 24.327 15.730 19.645 1.00 33.20 67 ALA B C 1
ATOM 3234 O O . ALA B 1 67 ? 23.326 15.008 19.657 1.00 33.27 67 ALA B O 1
ATOM 3236 N N . VAL B 1 68 ? 24.538 16.676 18.732 1.00 33.47 68 VAL B N 1
ATOM 3237 C CA . VAL B 1 68 ? 23.587 16.967 17.658 1.00 33.63 68 VAL B CA 1
ATOM 3238 C C . VAL B 1 68 ? 23.487 15.801 16.668 1.00 33.56 68 VAL B C 1
ATOM 3239 O O . VAL B 1 68 ? 22.383 15.378 16.312 1.00 33.33 68 VAL B O 1
ATOM 3243 N N . SER B 1 69 ? 24.638 15.282 16.241 1.00 33.26 69 SER B N 1
ATOM 3244 C CA . SER B 1 69 ? 24.683 14.154 15.305 1.00 33.15 69 SER B CA 1
ATOM 3245 C C . SER B 1 69 ? 24.149 12.865 15.926 1.00 32.96 69 SER B C 1
ATOM 3246 O O . SER B 1 69 ? 23.583 12.027 15.224 1.00 33.18 69 SER B O 1
ATOM 3249 N N . ALA B 1 70 ? 24.332 12.718 17.237 1.00 32.65 70 ALA B N 1
ATOM 3250 C CA . ALA B 1 70 ? 23.808 11.571 17.978 1.00 32.65 70 ALA B CA 1
ATOM 3251 C C . ALA B 1 70 ? 22.282 11.548 17.961 1.00 33.09 70 ALA B C 1
ATOM 3252 O O . ALA B 1 70 ? 21.677 10.501 17.722 1.00 33.24 70 ALA B O 1
ATOM 3254 N N . ALA B 1 71 ? 21.674 12.707 18.211 1.00 33.17 71 ALA B N 1
ATOM 3255 C CA . ALA B 1 71 ? 20.220 12.850 18.211 1.00 33.45 71 ALA B CA 1
ATOM 3256 C C . ALA B 1 71 ? 19.645 12.630 16.813 1.00 34.16 71 ALA B C 1
ATOM 3257 O O . ALA B 1 71 ? 18.646 11.926 16.648 1.00 34.73 71 ALA B O 1
ATOM 3259 N N . LEU B 1 72 ? 20.293 13.231 15.817 1.00 34.43 72 LEU B N 1
ATOM 3260 C CA . LEU B 1 72 ? 19.898 13.099 14.415 1.00 34.97 72 LEU B CA 1
ATOM 3261 C C . LEU B 1 72 ? 20.115 11.678 13.896 1.00 34.91 72 LEU B C 1
ATOM 3262 O O . LEU B 1 72 ? 19.287 11.154 13.150 1.00 34.29 72 LEU B O 1
ATOM 3267 N N . GLY B 1 73 ? 21.229 11.069 14.302 1.00 34.70 73 GLY B N 1
ATOM 3268 C CA . GLY B 1 73 ? 21.569 9.697 13.928 1.00 34.75 73 GLY B CA 1
ATOM 3269 C C . GLY B 1 73 ? 20.566 8.673 14.418 1.00 34.76 73 GLY B C 1
ATOM 3270 O O . GLY B 1 73 ? 20.135 7.808 13.651 1.00 35.17 73 GLY B O 1
ATOM 3271 N N . ILE B 1 74 ? 20.196 8.773 15.694 1.00 34.33 74 ILE B N 1
ATOM 3272 C CA . ILE B 1 74 ? 19.169 7.910 16.281 1.00 33.91 74 ILE B CA 1
ATOM 3273 C C . ILE B 1 74 ? 17.812 8.138 15.604 1.00 34.23 74 ILE B C 1
ATOM 3274 O O . ILE B 1 74 ? 17.098 7.181 15.305 1.00 33.82 74 ILE B O 1
ATOM 3279 N N . ALA B 1 75 ? 17.482 9.405 15.352 1.00 34.63 75 ALA B N 1
ATOM 3280 C CA . ALA B 1 75 ? 16.219 9.784 14.708 1.00 35.23 75 ALA B CA 1
ATOM 3281 C C . ALA B 1 75 ? 16.069 9.200 13.304 1.00 35.89 75 ALA B C 1
ATOM 3282 O O . ALA B 1 75 ? 15.018 8.655 12.966 1.00 35.92 75 ALA B O 1
ATOM 3284 N N . VAL B 1 76 ? 17.124 9.323 12.498 1.00 36.40 76 VAL B N 1
ATOM 3285 C CA . VAL B 1 76 ? 17.127 8.832 11.117 1.00 36.90 76 VAL B CA 1
ATOM 3286 C C . VAL B 1 76 ? 17.069 7.302 11.062 1.00 37.18 76 VAL B C 1
ATOM 3287 O O . VAL B 1 76 ? 16.288 6.735 10.297 1.00 36.71 76 VAL B O 1
ATOM 3291 N N . ALA B 1 77 ? 17.892 6.645 11.877 1.00 37.39 77 ALA B N 1
ATOM 3292 C CA . ALA B 1 77 ? 17.930 5.183 11.937 1.00 37.94 77 ALA B CA 1
ATOM 3293 C C . ALA B 1 77 ? 16.577 4.589 12.333 1.00 38.46 77 ALA B C 1
ATOM 3294 O O . ALA B 1 77 ? 16.138 3.595 11.752 1.00 38.70 77 ALA B O 1
ATOM 3296 N N . THR B 1 78 ? 15.922 5.213 13.310 1.00 39.10 78 THR B N 1
ATOM 3297 C CA . THR B 1 78 ? 14.630 4.749 13.815 1.00 40.12 78 THR B CA 1
ATOM 3298 C C . THR B 1 78 ? 13.506 4.982 12.800 1.00 41.00 78 THR B C 1
ATOM 3299 O O . THR B 1 78 ? 12.665 4.105 12.589 1.00 40.84 78 THR B O 1
ATOM 3303 N N . GLN B 1 79 ? 13.506 6.160 12.174 1.00 42.21 79 GLN B N 1
ATOM 3304 C CA . GLN B 1 79 ? 12.530 6.506 11.136 1.00 43.73 79 GLN B CA 1
ATOM 3305 C C . GLN B 1 79 ? 12.621 5.546 9.949 1.00 44.09 79 GLN B C 1
ATOM 3306 O O . GLN B 1 79 ? 11.604 5.192 9.349 1.00 43.99 79 GLN B O 1
ATOM 3312 N N . ARG B 1 80 ? 13.845 5.132 9.626 1.00 44.74 80 ARG B N 1
ATOM 3313 C CA . ARG B 1 80 ? 14.105 4.164 8.563 1.00 45.52 80 ARG B CA 1
ATOM 3314 C C . ARG B 1 80 ? 13.543 2.785 8.919 1.00 45.44 80 ARG B C 1
ATOM 3315 O O . ARG B 1 80 ? 12.957 2.110 8.070 1.00 45.22 80 ARG B O 1
ATOM 3323 N N . LYS B 1 81 ? 13.722 2.384 10.177 1.00 45.26 81 LYS B N 1
ATOM 3324 C CA . LYS B 1 81 ? 13.248 1.087 10.667 1.00 45.66 81 LYS B CA 1
ATOM 3325 C C . LYS B 1 81 ? 11.729 1.046 10.825 1.00 45.47 81 LYS B C 1
ATOM 3326 O O . LYS B 1 81 ? 11.114 -0.011 10.675 1.00 45.64 81 LYS B O 1
ATOM 3332 N N . ALA B 1 82 ? 11.135 2.198 11.128 1.00 45.29 82 ALA B N 1
ATOM 3333 C CA . ALA B 1 82 ? 9.682 2.326 11.231 1.00 45.35 82 ALA B CA 1
ATOM 3334 C C . ALA B 1 82 ? 9.019 2.331 9.852 1.00 45.40 82 ALA B C 1
ATOM 3335 O O . ALA B 1 82 ? 7.867 1.919 9.709 1.00 45.24 82 ALA B O 1
ATOM 3337 N N . ALA B 1 83 ? 9.758 2.794 8.845 1.00 45.58 83 ALA B N 1
ATOM 3338 C CA . ALA B 1 83 ? 9.257 2.878 7.473 1.00 45.81 83 ALA B CA 1
ATOM 3339 C C . ALA B 1 83 ? 9.182 1.514 6.785 1.00 46.23 83 ALA B C 1
ATOM 3340 O O . ALA B 1 83 ? 8.170 1.188 6.161 1.00 46.56 83 ALA B O 1
ATOM 3342 N N . ASN B 1 84 ? 10.249 0.724 6.906 1.00 46.54 84 ASN B N 1
ATOM 3343 C CA . ASN B 1 84 ? 10.326 -0.583 6.246 1.00 47.19 84 ASN B CA 1
ATOM 3344 C C . ASN B 1 84 ? 9.783 -1.751 7.080 1.00 47.25 84 ASN B C 1
ATOM 3345 O O . ASN B 1 84 ? 9.976 -2.918 6.728 1.00 47.23 84 ASN B O 1
ATOM 3350 N N . GLY B 1 85 ? 9.108 -1.428 8.180 1.00 47.52 85 GLY B N 1
ATOM 3351 C CA . GLY B 1 85 ? 8.454 -2.432 9.018 1.00 48.07 85 GLY B CA 1
ATOM 3352 C C . GLY B 1 85 ? 9.374 -3.248 9.909 1.00 48.31 85 GLY B C 1
ATOM 3353 O O . GLY B 1 85 ? 8.976 -4.300 10.414 1.00 48.40 85 GLY B O 1
ATOM 3354 N N . GLU B 1 86 ? 10.601 -2.768 10.105 1.00 48.42 86 GLU B N 1
ATOM 3355 C CA . GLU B 1 86 ? 11.557 -3.417 11.007 1.00 48.71 86 GLU B CA 1
ATOM 3356 C C . GLU B 1 86 ? 11.171 -3.206 12.471 1.00 48.07 86 GLU B C 1
ATOM 3357 O O . GLU B 1 86 ? 11.430 -4.064 13.318 1.00 47.82 86 GLU B O 1
ATOM 3363 N N . LEU B 1 87 ? 10.560 -2.057 12.754 1.00 47.64 87 LEU B N 1
ATOM 3364 C CA . LEU B 1 87 ? 9.904 -1.811 14.034 1.00 47.49 87 LEU B CA 1
ATOM 3365 C C . LEU B 1 87 ? 8.393 -1.793 13.802 1.00 47.78 87 LEU B C 1
ATOM 3366 O O . LEU B 1 87 ? 7.869 -0.900 13.130 1.00 47.54 87 LEU B O 1
ATOM 3371 N N . LYS B 1 88 ? 7.705 -2.790 14.353 1.00 48.17 88 LYS B N 1
ATOM 3372 C CA . LYS B 1 88 ? 6.291 -3.030 14.048 1.00 48.56 88 LYS B CA 1
ATOM 3373 C C . LYS B 1 88 ? 5.330 -2.080 14.766 1.00 48.44 88 LYS B C 1
ATOM 3374 O O . LYS B 1 88 ? 4.485 -1.449 14.128 1.00 48.64 88 LYS B O 1
ATOM 3380 N N . SER B 1 89 ? 5.462 -1.988 16.087 1.00 48.12 89 SER B N 1
ATOM 3381 C CA . SER B 1 89 ? 4.545 -1.191 16.903 1.00 47.75 89 SER B CA 1
ATOM 3382 C C . SER B 1 89 ? 5.163 0.128 17.363 1.00 47.40 89 SER B C 1
ATOM 3383 O O . SER B 1 89 ? 6.349 0.385 17.136 1.00 47.12 89 SER B O 1
ATOM 3386 N N . GLY B 1 90 ? 4.344 0.959 18.005 1.00 46.99 90 GLY B N 1
ATOM 3387 C CA . GLY B 1 90 ? 4.796 2.228 18.567 1.00 46.38 90 GLY B CA 1
ATOM 3388 C C . GLY B 1 90 ? 5.646 2.052 19.813 1.00 46.07 90 GLY B C 1
ATOM 3389 O O . GLY B 1 90 ? 6.532 2.866 20.083 1.00 45.46 90 GLY B O 1
ATOM 3390 N N . ARG B 1 91 ? 5.375 0.990 20.573 1.00 45.68 91 ARG B N 1
ATOM 3391 C CA . ARG B 1 91 ? 6.168 0.674 21.763 1.00 45.55 91 ARG B CA 1
ATOM 3392 C C . ARG B 1 91 ? 7.513 0.047 21.392 1.00 44.55 91 ARG B C 1
ATOM 3393 O O . ARG B 1 91 ? 8.483 0.170 22.142 1.00 44.57 91 ARG B O 1
ATOM 3401 N N . GLU B 1 92 ? 7.558 -0.625 20.241 1.00 43.65 92 GLU B N 1
ATOM 3402 C CA . GLU B 1 92 ? 8.804 -1.168 19.697 1.00 42.95 92 GLU B CA 1
ATOM 3403 C C . GLU B 1 92 ? 9.742 -0.040 19.284 1.00 42.04 92 GLU B C 1
ATOM 3404 O O . GLU B 1 92 ? 10.957 -0.142 19.457 1.00 41.80 92 GLU B O 1
ATOM 3410 N N . VAL B 1 93 ? 9.162 1.028 18.740 1.00 40.96 93 VAL B N 1
ATOM 3411 C CA . VAL B 1 93 ? 9.896 2.249 18.417 1.00 40.06 93 VAL B CA 1
ATOM 3412 C C . VAL B 1 93 ? 10.350 2.935 19.707 1.00 39.42 93 VAL B C 1
ATOM 3413 O O . VAL B 1 93 ? 11.509 3.341 19.824 1.00 38.96 93 VAL B O 1
ATOM 3417 N N . GLN B 1 94 ? 9.436 3.038 20.672 1.00 38.76 94 GLN B N 1
ATOM 3418 C CA . GLN B 1 94 ? 9.722 3.652 21.970 1.00 38.16 94 GLN B CA 1
ATOM 3419 C C . GLN B 1 94 ? 10.877 2.949 22.685 1.00 37.54 94 GLN B C 1
ATOM 3420 O O . GLN B 1 94 ? 11.806 3.606 23.159 1.00 37.53 94 GLN B O 1
ATOM 3426 N N . THR B 1 95 ? 10.813 1.618 22.746 1.00 36.68 95 THR B N 1
ATOM 3427 C CA . THR B 1 95 ? 11.862 0.797 23.359 1.00 35.77 95 THR B CA 1
ATOM 3428 C C . THR B 1 95 ? 13.196 0.945 22.619 1.00 35.13 95 THR B C 1
ATOM 3429 O O . THR B 1 95 ? 14.252 1.029 23.249 1.00 34.35 95 THR B O 1
ATOM 3433 N N . PHE B 1 96 ? 13.138 0.984 21.289 1.00 34.51 96 PHE B N 1
ATOM 3434 C CA . PHE B 1 96 ? 14.336 1.144 20.467 1.00 34.06 96 PHE B CA 1
ATOM 3435 C C . PHE B 1 96 ? 14.990 2.507 20.687 1.00 34.04 96 PHE B C 1
ATOM 3436 O O . PHE B 1 96 ? 16.216 2.602 20.747 1.00 33.65 96 PHE B O 1
ATOM 3444 N N . LEU B 1 97 ? 14.167 3.547 20.816 1.00 33.93 97 LEU B N 1
ATOM 3445 C CA . LEU B 1 97 ? 14.652 4.913 21.026 1.00 33.90 97 LEU B CA 1
ATOM 3446 C C . LEU B 1 97 ? 15.354 5.094 22.370 1.00 34.00 97 LEU B C 1
ATOM 3447 O O . LEU B 1 97 ? 16.404 5.735 22.440 1.00 33.99 97 LEU B O 1
ATOM 3452 N N . LEU B 1 98 ? 14.771 4.530 23.426 1.00 33.86 98 LEU B N 1
ATOM 3453 C CA . LEU B 1 98 ? 15.338 4.619 24.772 1.00 33.78 98 LEU B CA 1
ATOM 3454 C C . LEU B 1 98 ? 16.656 3.858 24.876 1.00 34.18 98 LEU B C 1
ATOM 3455 O O . LEU B 1 98 ? 17.626 4.354 25.455 1.00 33.78 98 LEU B O 1
ATOM 3460 N N . THR B 1 99 ? 16.683 2.657 24.302 1.00 34.51 99 THR B N 1
ATOM 3461 C CA . THR B 1 99 ? 17.867 1.803 24.339 1.00 35.44 99 THR B CA 1
ATOM 3462 C C . THR B 1 99 ? 18.982 2.325 23.423 1.00 35.11 99 THR B C 1
ATOM 3463 O O . THR B 1 99 ? 20.165 2.122 23.705 1.00 35.58 99 THR B O 1
ATOM 3467 N N . SER B 1 100 ? 18.598 2.999 22.339 1.00 34.23 100 SER B N 1
ATOM 3468 C CA . SER B 1 100 ? 19.562 3.614 21.422 1.00 34.26 100 SER B CA 1
ATOM 3469 C C . SER B 1 100 ? 20.270 4.807 22.056 1.00 33.94 100 SER B C 1
ATOM 3470 O O . SER B 1 100 ? 21.454 5.030 21.804 1.00 34.02 100 SER B O 1
ATOM 3473 N N . CYS B 1 101 ? 19.543 5.570 22.870 1.00 33.42 101 CYS B N 1
ATOM 3474 C CA . CYS B 1 101 ? 20.121 6.702 23.598 1.00 33.24 101 CYS B CA 1
ATOM 3475 C C . CYS B 1 101 ? 21.175 6.241 24.607 1.00 33.11 101 CYS B C 1
ATOM 3476 O O . CYS B 1 101 ? 22.214 6.887 24.762 1.00 32.82 101 CYS B O 1
ATOM 3479 N N . ASP B 1 102 ? 20.899 5.123 25.279 1.00 33.26 102 ASP B N 1
ATOM 3480 C CA . ASP B 1 102 ? 21.837 4.512 26.223 1.00 33.50 102 ASP B CA 1
ATOM 3481 C C . ASP B 1 102 ? 23.074 3.972 25.513 1.00 33.93 102 ASP B C 1
ATOM 3482 O O . ASP B 1 102 ? 24.197 4.129 26.000 1.00 34.03 102 ASP B O 1
ATOM 3487 N N . PHE B 1 103 ? 22.857 3.337 24.363 1.00 33.90 103 PHE B N 1
ATOM 3488 C CA . PHE B 1 103 ? 23.939 2.738 23.586 1.00 33.89 103 PHE B CA 1
ATOM 3489 C C . PHE B 1 103 ? 24.913 3.786 23.039 1.00 33.31 103 PHE B C 1
ATOM 3490 O O . PHE B 1 103 ? 26.127 3.604 23.123 1.00 33.35 103 PHE B O 1
ATOM 3498 N N . VAL B 1 104 ? 24.378 4.880 22.498 1.00 32.61 104 VAL B N 1
ATOM 3499 C CA . VAL B 1 104 ? 25.200 5.948 21.913 1.00 32.22 104 VAL B CA 1
ATOM 3500 C C . VAL B 1 104 ? 25.992 6.705 22.987 1.00 31.81 104 VAL B C 1
ATOM 3501 O O . VAL B 1 104 ? 27.105 7.171 22.734 1.00 31.78 104 VAL B O 1
ATOM 3513 N N . THR B 1 106 ? 27.511 5.459 25.350 1.00 30.66 106 THR B N 1
ATOM 3514 C CA . THR B 1 106 ? 28.683 4.641 25.682 1.00 31.51 106 THR B CA 1
ATOM 3515 C C . THR B 1 106 ? 29.910 4.968 24.806 1.00 31.27 106 THR B C 1
ATOM 3516 O O . THR B 1 106 ? 30.996 4.424 25.024 1.00 31.56 106 THR B O 1
ATOM 3520 N N . SER B 1 107 ? 29.738 5.861 23.831 1.00 30.95 107 SER B N 1
ATOM 3521 C CA . SER B 1 107 ? 30.793 6.164 22.852 1.00 30.50 107 SER B CA 1
ATOM 3522 C C . SER B 1 107 ? 31.989 6.932 23.432 1.00 30.14 107 SER B C 1
ATOM 3523 O O . SER B 1 107 ? 33.096 6.393 23.491 1.00 30.76 107 SER B O 1
ATOM 3526 N N . ARG B 1 108 ? 31.768 8.180 23.847 1.00 29.40 108 ARG B N 1
ATOM 3527 C CA . ARG B 1 108 ? 32.827 9.013 24.442 1.00 28.62 108 ARG B CA 1
ATOM 3528 C C . ARG B 1 108 ? 32.338 9.708 25.721 1.00 28.14 108 ARG B C 1
ATOM 3529 O O . ARG B 1 108 ? 31.301 10.369 25.702 1.00 28.35 108 ARG B O 1
ATOM 3537 N N . PRO B 1 109 ? 33.094 9.567 26.830 1.00 28.20 109 PRO B N 1
ATOM 3538 C CA . PRO B 1 109 ? 32.608 9.944 28.163 1.00 28.59 109 PRO B CA 1
ATOM 3539 C C . PRO B 1 109 ? 32.809 11.390 28.642 1.00 28.79 109 PRO B C 1
ATOM 3540 O O . PRO B 1 109 ? 31.998 11.872 29.432 1.00 28.90 109 PRO B O 1
ATOM 3544 N N . THR B 1 110 ? 33.861 12.071 28.190 1.00 28.81 110 THR B N 1
ATOM 3545 C CA . THR B 1 110 ? 34.255 13.354 28.799 1.00 28.40 110 THR B CA 1
ATOM 3546 C C . THR B 1 110 ? 33.304 14.525 28.514 1.00 29.33 110 THR B C 1
ATOM 3547 O O . THR B 1 110 ? 32.877 15.213 29.446 1.00 29.25 110 THR B O 1
ATOM 3551 N N . ALA B 1 111 ? 32.977 14.751 27.242 1.00 29.88 111 ALA B N 1
ATOM 3552 C CA . ALA B 1 111 ? 32.061 15.831 26.866 1.00 30.65 111 ALA B CA 1
ATOM 3553 C C . ALA B 1 111 ? 30.632 15.538 27.328 1.00 31.22 111 ALA B C 1
ATOM 3554 O O . ALA B 1 111 ? 30.069 14.488 27.008 1.00 31.24 111 ALA B O 1
ATOM 3556 N N . VAL B 1 112 ? 30.056 16.474 28.079 1.00 31.59 112 VAL B N 1
ATOM 3557 C CA . VAL B 1 112 ? 28.741 16.281 28.700 1.00 32.14 112 VAL B CA 1
ATOM 3558 C C . VAL B 1 112 ? 27.564 16.521 27.741 1.00 32.47 112 VAL B C 1
ATOM 3559 O O . VAL B 1 112 ? 26.460 16.026 27.983 1.00 32.38 112 VAL B O 1
ATOM 3563 N N . ASN B 1 113 ? 27.805 17.264 26.660 1.00 32.59 113 ASN B N 1
ATOM 3564 C CA . ASN B 1 113 ? 26.762 17.579 25.674 1.00 32.47 113 ASN B CA 1
ATOM 3565 C C . ASN B 1 113 ? 25.975 16.353 25.224 1.00 32.81 113 ASN B C 1
ATOM 3566 O O . ASN B 1 113 ? 24.744 16.379 25.187 1.00 33.40 113 ASN B O 1
ATOM 3571 N N . LEU B 1 114 ? 26.700 15.284 24.894 1.00 32.50 114 LEU B N 1
ATOM 3572 C CA . LEU B 1 114 ? 26.104 14.009 24.503 1.00 32.62 114 LEU B CA 1
ATOM 3573 C C . LEU B 1 114 ? 25.140 13.484 25.568 1.00 32.79 114 LEU B C 1
ATOM 3574 O O . LEU B 1 114 ? 24.051 13.006 25.249 1.00 32.48 114 LEU B O 1
ATOM 3579 N N . PHE B 1 115 ? 25.552 13.588 26.828 1.00 33.26 115 PHE B N 1
ATOM 3580 C CA . PHE B 1 115 ? 24.789 13.050 27.948 1.00 34.28 115 PHE B CA 1
ATOM 3581 C C . PHE B 1 115 ? 23.608 13.941 28.321 1.00 34.94 115 PHE B C 1
ATOM 3582 O O . PHE B 1 115 ? 22.509 13.441 28.545 1.00 35.17 115 PHE B O 1
ATOM 3590 N N . ASN B 1 116 ? 23.834 15.254 28.367 1.00 35.64 116 ASN B N 1
ATOM 3591 C CA . ASN B 1 116 ? 22.762 16.221 28.612 1.00 36.59 116 ASN B CA 1
ATOM 3592 C C . ASN B 1 116 ? 21.652 16.151 27.564 1.00 37.49 116 ASN B C 1
ATOM 3593 O O . ASN B 1 116 ? 20.469 16.198 27.903 1.00 37.78 116 ASN B O 1
ATOM 3598 N N . CYS B 1 117 ? 22.047 16.022 26.298 1.00 38.29 117 CYS B N 1
ATOM 3599 C CA . CYS B 1 117 ? 21.106 15.964 25.181 1.00 38.11 117 CYS B CA 1
ATOM 3600 C C . CYS B 1 117 ? 20.282 14.675 25.167 1.00 37.76 117 CYS B C 1
ATOM 3601 O O . CYS B 1 117 ? 19.055 14.726 25.082 1.00 37.24 117 CYS B O 1
ATOM 3604 N N . LEU B 1 118 ? 20.958 13.530 25.252 1.00 37.90 118 LEU B N 1
ATOM 3605 C CA . LEU B 1 118 ? 20.290 12.229 25.144 1.00 38.41 118 LEU B CA 1
ATOM 3606 C C . LEU B 1 118 ? 19.464 11.851 26.376 1.00 39.25 118 LEU B C 1
ATOM 3607 O O . LEU B 1 118 ? 18.453 11.157 26.249 1.00 39.11 118 LEU B O 1
ATOM 3612 N N . ARG B 1 119 ? 19.893 12.300 27.556 1.00 39.84 119 ARG B N 1
ATOM 3613 C CA . ARG B 1 119 ? 19.120 12.102 28.786 1.00 40.84 119 ARG B CA 1
ATOM 3614 C C . ARG B 1 119 ? 17.854 12.958 28.785 1.00 42.25 119 ARG B C 1
ATOM 3615 O O . ARG B 1 119 ? 16.809 12.526 29.278 1.00 42.27 119 ARG B O 1
ATOM 3623 N N . ASP B 1 120 ? 17.956 14.166 28.230 1.00 43.66 120 ASP B N 1
ATOM 3624 C CA . ASP B 1 120 ? 16.799 15.047 28.055 1.00 45.50 120 ASP B CA 1
ATOM 3625 C C . ASP B 1 120 ? 15.824 14.474 27.024 1.00 45.72 120 ASP B C 1
ATOM 3626 O O . ASP B 1 120 ? 14.609 14.622 27.164 1.00 46.00 120 ASP B O 1
ATOM 3631 N N . LEU B 1 121 ? 16.364 13.816 25.997 1.00 46.31 121 LEU B N 1
ATOM 3632 C CA . LEU B 1 121 ? 15.547 13.186 24.958 1.00 47.09 121 LEU B CA 1
ATOM 3633 C C . LEU B 1 121 ? 14.844 11.918 25.441 1.00 47.69 121 LEU B C 1
ATOM 3634 O O . LEU B 1 121 ? 13.742 11.612 24.985 1.00 47.53 121 LEU B O 1
ATOM 3639 N N . LYS B 1 122 ? 15.484 11.188 26.357 1.00 48.05 122 LYS B N 1
ATOM 3640 C CA . LYS B 1 122 ? 14.904 9.970 26.937 1.00 48.29 122 LYS B CA 1
ATOM 3641 C C . LYS B 1 122 ? 13.628 10.250 27.730 1.00 49.01 122 LYS B C 1
ATOM 3642 O O . LYS B 1 122 ? 12.651 9.504 27.623 1.00 49.22 122 LYS B O 1
ATOM 3648 N N . ALA B 1 123 ? 13.650 11.323 28.520 1.00 49.41 123 ALA B N 1
ATOM 3649 C CA . ALA B 1 123 ? 12.503 11.728 29.336 1.00 50.21 123 ALA B CA 1
ATOM 3650 C C . ALA B 1 123 ? 11.306 12.127 28.474 1.00 50.91 123 ALA B C 1
ATOM 3651 O O . ALA B 1 123 ? 10.155 11.906 28.857 1.00 50.99 123 ALA B O 1
ATOM 3653 N N . GLN B 1 124 ? 11.592 12.711 27.312 1.00 51.81 124 GLN B N 1
ATOM 3654 C CA . GLN B 1 124 ? 10.560 13.111 26.357 1.00 53.09 124 GLN B CA 1
ATOM 3655 C C . GLN B 1 124 ? 9.973 11.910 25.611 1.00 53.35 124 GLN B C 1
ATOM 3656 O O . GLN B 1 124 ? 8.790 11.908 25.268 1.00 53.13 124 GLN B O 1
ATOM 3662 N N . VAL B 1 125 ? 10.805 10.896 25.369 1.00 53.93 125 VAL B N 1
ATOM 3663 C CA . VAL B 1 125 ? 10.360 9.639 24.756 1.00 54.65 125 VAL B CA 1
ATOM 3664 C C . VAL B 1 125 ? 9.440 8.859 25.706 1.00 55.20 125 VAL B C 1
ATOM 3665 O O . VAL B 1 125 ? 8.501 8.190 25.263 1.00 55.03 125 VAL B O 1
ATOM 3669 N N . ASP B 1 126 ? 9.710 8.967 27.007 1.00 56.20 126 ASP B N 1
ATOM 3670 C CA . ASP B 1 126 ? 8.910 8.311 28.046 1.00 56.97 126 ASP B CA 1
ATOM 3671 C C . ASP B 1 126 ? 7.446 8.759 28.070 1.00 57.21 126 ASP B C 1
ATOM 3672 O O . ASP B 1 126 ? 6.556 7.967 28.394 1.00 57.19 126 ASP B O 1
ATOM 3677 N N . LYS B 1 127 ? 7.204 10.024 27.732 1.00 57.61 127 LYS B N 1
ATOM 3678 C CA . LYS B 1 127 ? 5.850 10.587 27.754 1.00 58.37 127 LYS B CA 1
ATOM 3679 C C . LYS B 1 127 ? 5.130 10.535 26.397 1.00 58.76 127 LYS B C 1
ATOM 3680 O O . LYS B 1 127 ? 4.066 11.138 26.226 1.00 58.64 127 LYS B O 1
ATOM 3686 N N . LEU B 1 128 ? 5.713 9.807 25.445 1.00 59.12 128 LEU B N 1
ATOM 3687 C CA . LEU B 1 128 ? 5.081 9.562 24.149 1.00 59.51 128 LEU B CA 1
ATOM 3688 C C . LEU B 1 128 ? 4.104 8.389 24.215 1.00 59.75 128 LEU B C 1
ATOM 3689 O O . LEU B 1 128 ? 4.279 7.469 25.016 1.00 59.71 128 LEU B O 1
ATOM 3694 N N . ASP B 1 129 ? 3.081 8.433 23.364 1.00 60.45 129 ASP B N 1
ATOM 3695 C CA . ASP B 1 129 ? 2.035 7.411 23.326 1.00 61.13 129 ASP B CA 1
ATOM 3696 C C . ASP B 1 129 ? 2.504 6.157 22.574 1.00 61.29 129 ASP B C 1
ATOM 3697 O O . ASP B 1 129 ? 2.724 6.211 21.361 1.00 61.12 129 ASP B O 1
ATOM 3702 N N . PRO B 1 130 ? 2.656 5.025 23.293 1.00 61.61 130 PRO B N 1
ATOM 3703 C CA . PRO B 1 130 ? 3.184 3.794 22.692 1.00 61.86 130 PRO B CA 1
ATOM 3704 C C . PRO B 1 130 ? 2.186 3.026 21.818 1.00 62.37 130 PRO B C 1
ATOM 3705 O O . PRO B 1 130 ? 2.599 2.184 21.017 1.00 62.26 130 PRO B O 1
ATOM 3709 N N . THR B 1 131 ? 0.892 3.305 21.970 1.00 62.86 131 THR B N 1
ATOM 3710 C CA . THR B 1 131 ? -0.138 2.614 21.186 1.00 63.38 131 THR B CA 1
ATOM 3711 C C . THR B 1 131 ? -0.272 3.160 19.759 1.00 63.60 131 THR B C 1
ATOM 3712 O O . THR B 1 131 ? -0.902 2.531 18.904 1.00 63.75 131 THR B O 1
ATOM 3716 N N . LYS B 1 132 ? 0.329 4.325 19.513 1.00 63.70 132 LYS B N 1
ATOM 3717 C CA . LYS B 1 132 ? 0.311 4.968 18.197 1.00 63.66 132 LYS B CA 1
ATOM 3718 C C . LYS B 1 132 ? 1.072 4.159 17.143 1.00 63.35 132 LYS B C 1
ATOM 3719 O O . LYS B 1 132 ? 1.746 3.177 17.467 1.00 63.40 132 LYS B O 1
ATOM 3725 N N . ALA B 1 133 ? 0.952 4.578 15.884 1.00 63.03 133 ALA B N 1
ATOM 3726 C CA . ALA B 1 133 ? 1.646 3.932 14.770 1.00 62.48 133 ALA B CA 1
ATOM 3727 C C . ALA B 1 133 ? 3.162 4.081 14.891 1.00 62.08 133 ALA B C 1
ATOM 3728 O O . ALA B 1 133 ? 3.654 5.064 15.452 1.00 62.09 133 ALA B O 1
ATOM 3730 N N . ALA B 1 134 ? 3.889 3.098 14.361 1.00 61.49 134 ALA B N 1
ATOM 3731 C CA . ALA B 1 134 ? 5.353 3.068 14.420 1.00 60.79 134 ALA B CA 1
ATOM 3732 C C . ALA B 1 134 ? 6.002 4.304 13.794 1.00 60.38 134 ALA B C 1
ATOM 3733 O O . ALA B 1 134 ? 6.993 4.819 14.313 1.00 60.21 134 ALA B O 1
ATOM 3735 N N . ALA B 1 135 ? 5.432 4.774 12.686 1.00 59.95 135 ALA B N 1
ATOM 3736 C CA . ALA B 1 135 ? 5.933 5.959 11.990 1.00 59.69 135 ALA B CA 1
ATOM 3737 C C . ALA B 1 135 ? 5.635 7.251 12.753 1.00 59.25 135 ALA B C 1
ATOM 3738 O O . A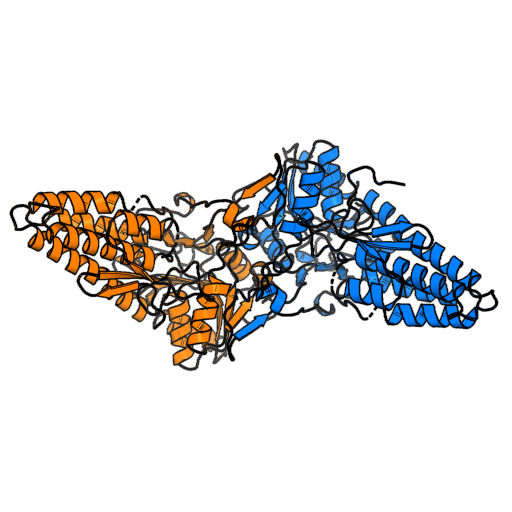LA B 1 135 ? 6.381 8.227 12.648 1.00 58.75 135 ALA B O 1
ATOM 3740 N N . GLU B 1 136 ? 4.546 7.241 13.521 1.00 58.89 136 GLU B N 1
ATOM 3741 C CA . GLU B 1 136 ? 4.087 8.415 14.265 1.00 58.54 136 GLU B CA 1
ATOM 3742 C C . GLU B 1 136 ? 4.968 8.718 15.481 1.00 57.86 136 GLU B C 1
ATOM 3743 O O . GLU B 1 136 ? 5.261 9.882 15.765 1.00 57.87 136 GLU B O 1
ATOM 3749 N N . VAL B 1 137 ? 5.379 7.668 16.190 1.00 57.01 137 VAL B N 1
ATOM 3750 C CA . VAL B 1 137 ? 6.256 7.797 17.357 1.00 56.43 137 VAL B CA 1
ATOM 3751 C C . VAL B 1 137 ? 7.669 8.211 16.925 1.00 55.86 137 VAL B C 1
ATOM 3752 O O . VAL B 1 137 ? 8.335 8.996 17.606 1.00 56.15 137 VAL B O 1
ATOM 3756 N N . ALA B 1 138 ? 8.107 7.682 15.785 1.00 54.59 138 ALA B N 1
ATOM 3757 C CA . ALA B 1 138 ? 9.421 7.985 15.219 1.00 54.30 138 ALA B CA 1
ATOM 3758 C C . ALA B 1 138 ? 9.528 9.432 14.733 1.00 53.90 138 ALA B C 1
ATOM 3759 O O . ALA B 1 138 ? 10.554 10.082 14.940 1.00 54.01 138 ALA B O 1
ATOM 3761 N N . GLN B 1 139 ? 8.464 9.925 14.097 1.00 53.34 139 GLN B N 1
ATOM 3762 C CA . GLN B 1 139 ? 8.411 11.301 13.587 1.00 52.62 139 GLN B CA 1
ATOM 3763 C C . GLN B 1 139 ? 8.438 12.332 14.718 1.00 52.17 139 GLN B C 1
ATOM 3764 O O . GLN B 1 139 ? 9.009 13.415 14.564 1.00 51.85 139 GLN B O 1
ATOM 3770 N N . ALA B 1 140 ? 7.821 11.983 15.847 1.00 51.68 140 ALA B N 1
ATOM 3771 C CA . ALA B 1 140 ? 7.825 12.829 17.040 1.00 51.02 140 ALA B CA 1
ATOM 3772 C C . ALA B 1 140 ? 9.242 13.035 17.579 1.00 50.61 140 ALA B C 1
ATOM 3773 O O . ALA B 1 140 ? 9.601 14.141 17.988 1.00 50.88 140 ALA B O 1
ATOM 3775 N N . PHE B 1 141 ? 10.038 11.966 17.567 1.00 49.87 141 PHE B N 1
ATOM 3776 C CA . PHE B 1 141 ? 11.439 12.029 17.981 1.00 49.16 141 PHE B CA 1
ATOM 3777 C C . PHE B 1 141 ? 12.288 12.807 16.975 1.00 48.76 141 PHE B C 1
ATOM 3778 O O . PHE B 1 141 ? 13.208 13.528 17.366 1.00 48.53 141 PHE B O 1
ATOM 3786 N N . VAL B 1 142 ? 11.977 12.648 15.688 1.00 48.23 142 VAL B N 1
ATOM 3787 C CA . VAL B 1 142 ? 12.664 13.371 14.612 1.00 47.95 142 VAL B CA 1
ATOM 3788 C C . VAL B 1 142 ? 12.589 14.886 14.831 1.00 47.77 142 VAL B C 1
ATOM 3789 O O . VAL B 1 142 ? 13.598 15.585 14.719 1.00 47.77 142 VAL B O 1
ATOM 3793 N N . GLU B 1 143 ? 11.396 15.375 15.168 1.00 47.43 143 GLU B N 1
ATOM 3794 C CA . GLU B 1 143 ? 11.181 16.796 15.440 1.00 47.02 143 GLU B CA 1
ATOM 3795 C C . GLU B 1 143 ? 11.943 17.270 16.677 1.00 46.47 143 GLU B C 1
ATOM 3796 O O . GLU B 1 143 ? 12.435 18.400 16.712 1.00 46.60 143 GLU B O 1
ATOM 3802 N N . LEU B 1 144 ? 12.040 16.399 17.680 1.00 45.73 144 LEU B N 1
ATOM 3803 C CA . LEU B 1 144 ? 12.825 16.664 18.887 1.00 45.15 144 LEU B CA 1
ATOM 3804 C C . LEU B 1 144 ? 14.321 16.727 18.580 1.00 44.70 144 LEU B C 1
ATOM 3805 O O . LEU B 1 144 ? 15.040 17.561 19.133 1.00 44.63 144 LEU B O 1
ATOM 3810 N N . ALA B 1 145 ? 14.777 15.840 17.697 1.00 43.99 145 ALA B N 1
ATOM 3811 C CA . ALA B 1 145 ? 16.174 15.808 17.269 1.00 43.52 145 ALA B CA 1
ATOM 3812 C C . ALA B 1 145 ? 16.515 17.013 16.398 1.00 43.11 145 ALA B C 1
ATOM 3813 O O . ALA B 1 145 ? 17.592 17.595 16.531 1.00 43.53 145 ALA B O 1
ATOM 3815 N N . GLU B 1 146 ? 15.591 17.385 15.512 1.00 42.72 146 GLU B N 1
ATOM 3816 C CA . GLU B 1 146 ? 15.735 18.585 14.686 1.00 42.50 146 GLU B CA 1
ATOM 3817 C C . GLU B 1 146 ? 15.802 19.847 15.543 1.00 42.17 146 GLU B C 1
ATOM 3818 O O . GLU B 1 146 ? 16.468 20.819 15.177 1.00 42.30 146 GLU B O 1
ATOM 3824 N N . ALA B 1 147 ? 15.113 19.817 16.682 1.00 41.62 147 ALA B N 1
ATOM 3825 C CA . ALA B 1 147 ? 15.108 20.926 17.630 1.00 41.31 147 ALA B CA 1
ATOM 3826 C C . ALA B 1 147 ? 16.480 21.171 18.261 1.00 41.17 147 ALA B C 1
ATOM 3827 O O . ALA B 1 147 ? 16.871 22.321 18.450 1.00 41.16 147 ALA B O 1
ATOM 3829 N N . VAL B 1 148 ? 17.211 20.101 18.575 1.00 41.18 148 VAL B N 1
ATOM 3830 C CA . VAL B 1 148 ? 18.531 20.240 19.208 1.00 41.28 148 VAL B CA 1
ATOM 3831 C C . VAL B 1 148 ? 19.577 20.817 18.248 1.00 40.70 148 VAL B C 1
ATOM 3832 O O . VAL B 1 148 ? 20.543 21.446 18.686 1.00 40.67 148 VAL B O 1
ATOM 3836 N N . TYR B 1 149 ? 19.370 20.605 16.947 1.00 40.51 149 TYR B N 1
ATOM 3837 C CA . TYR B 1 149 ? 20.219 21.198 15.914 1.00 40.09 149 TYR B CA 1
ATOM 3838 C C . TYR B 1 149 ? 19.985 22.706 15.845 1.00 39.87 149 TYR B C 1
ATOM 3839 O O . TYR B 1 149 ? 20.935 23.489 15.920 1.00 39.77 149 TYR B O 1
ATOM 3848 N N . THR B 1 150 ? 18.719 23.100 15.709 1.00 39.55 150 THR B N 1
ATOM 3849 C CA . THR B 1 150 ? 18.341 24.514 15.604 1.00 39.27 150 THR B CA 1
ATOM 3850 C C . THR B 1 150 ? 18.646 25.301 16.880 1.00 38.82 150 THR B C 1
ATOM 3851 O O . THR B 1 150 ? 19.046 26.464 16.809 1.00 38.90 150 THR B O 1
ATOM 3855 N N . ASN B 1 151 ? 18.462 24.662 18.035 1.00 38.37 151 ASN B N 1
ATOM 3856 C CA . ASN B 1 151 ? 18.810 25.269 19.321 1.00 37.89 151 ASN B CA 1
ATOM 3857 C C . ASN B 1 151 ? 20.300 25.590 19.428 1.00 37.41 151 ASN B C 1
ATOM 3858 O O . ASN B 1 151 ? 20.669 26.662 19.910 1.00 37.49 151 ASN B O 1
ATOM 3863 N N . ASP B 1 152 ? 21.143 24.665 18.967 1.00 36.83 152 ASP B N 1
ATOM 3864 C CA . ASP B 1 152 ? 22.597 24.858 18.971 1.00 36.38 152 ASP B CA 1
ATOM 3865 C C . ASP B 1 152 ? 23.022 26.002 18.053 1.00 35.65 152 ASP B C 1
ATOM 3866 O O . ASP B 1 152 ? 23.924 26.770 18.396 1.00 35.62 152 ASP B O 1
ATOM 3871 N N . VAL B 1 153 ? 22.378 26.103 16.890 1.00 35.07 153 VAL B N 1
ATOM 3872 C CA . VAL B 1 153 ? 22.581 27.233 15.979 1.00 35.31 153 VAL B CA 1
ATOM 3873 C C . VAL B 1 153 ? 22.281 28.548 16.708 1.00 35.39 153 VAL B C 1
ATOM 3874 O O . VAL B 1 153 ? 23.088 29.481 16.675 1.00 34.86 153 VAL B O 1
ATOM 3878 N N . ALA B 1 154 ? 21.130 28.597 17.380 1.00 35.54 154 ALA B N 1
ATOM 3879 C CA . ALA B 1 154 ? 20.714 29.771 18.148 1.00 36.06 154 ALA B CA 1
ATOM 3880 C C . ALA B 1 154 ? 21.661 30.069 19.312 1.00 36.24 154 ALA B C 1
ATOM 3881 O O . ALA B 1 154 ? 21.946 31.234 19.595 1.00 36.50 154 ALA B O 1
ATOM 3883 N N . PHE B 1 155 ? 22.144 29.017 19.976 1.00 36.64 155 PHE B N 1
ATOM 3884 C CA . PHE B 1 155 ? 23.109 29.159 21.072 1.00 37.20 155 PHE B CA 1
ATOM 3885 C C . PHE B 1 155 ? 24.393 29.836 20.601 1.00 37.01 155 PHE B C 1
ATOM 3886 O O . PHE B 1 155 ? 24.909 30.735 21.266 1.00 36.98 155 PHE B O 1
ATOM 3894 N N . ASN B 1 156 ? 24.894 29.397 19.448 1.00 37.03 156 ASN B N 1
ATOM 3895 C CA . ASN B 1 156 ? 26.133 29.922 18.878 1.00 37.17 156 ASN B CA 1
ATOM 3896 C C . ASN B 1 156 ? 26.005 31.360 18.376 1.00 37.20 156 ASN B C 1
ATOM 3897 O O . ASN B 1 156 ? 26.949 32.145 18.491 1.00 36.74 156 ASN B O 1
ATOM 3902 N N . GLU B 1 157 ? 24.836 31.693 17.831 1.00 37.45 157 GLU B N 1
ATOM 3903 C CA . GLU B 1 157 ? 24.525 33.061 17.410 1.00 37.86 157 GLU B CA 1
ATOM 3904 C C . GLU B 1 157 ? 24.613 34.038 18.583 1.00 37.65 157 GLU B C 1
ATOM 3905 O O . GLU B 1 157 ? 25.060 35.175 18.420 1.00 37.80 157 GLU B O 1
ATOM 3911 N N . GLY B 1 158 ? 24.188 33.582 19.759 1.00 37.22 158 GLY B N 1
ATOM 3912 C CA . GLY B 1 158 ? 24.300 34.360 20.990 1.00 35.90 158 GLY B CA 1
ATOM 3913 C C . GLY B 1 158 ? 25.736 34.477 21.469 1.00 35.02 158 GLY B C 1
ATOM 3914 O O . GLY B 1 158 ? 26.214 35.580 21.745 1.00 34.90 158 GLY B O 1
ATOM 3915 N N . ILE B 1 159 ? 26.420 33.336 21.554 1.00 33.89 159 ILE B N 1
ATOM 3916 C CA . ILE B 1 159 ? 27.813 33.260 22.017 1.00 33.23 159 ILE B CA 1
ATOM 3917 C C . ILE B 1 159 ? 28.738 34.227 21.274 1.00 32.45 159 ILE B C 1
ATOM 3918 O O . ILE B 1 159 ? 29.515 34.949 21.904 1.00 32.85 159 ILE B O 1
ATOM 3931 N N . ARG B 1 161 ? 28.048 36.983 19.665 1.00 35.13 161 ARG B N 1
ATOM 3932 C CA . ARG B 1 161 ? 27.712 38.375 19.957 1.00 37.38 161 ARG B CA 1
ATOM 3933 C C . ARG B 1 161 ? 28.184 38.808 21.347 1.00 37.89 161 ARG B C 1
ATOM 3934 O O . ARG B 1 161 ? 28.779 39.876 21.490 1.00 38.69 161 ARG B O 1
ATOM 3942 N N . HIS B 1 162 ? 27.940 37.970 22.354 1.00 38.20 162 HIS B N 1
ATOM 3943 C CA . HIS B 1 162 ? 28.368 38.252 23.730 1.00 38.45 162 HIS B CA 1
ATOM 3944 C C . HIS B 1 162 ? 29.890 38.333 23.860 1.00 37.76 162 HIS B C 1
ATOM 3945 O O . HIS B 1 162 ? 30.419 39.280 24.446 1.00 37.45 162 HIS B O 1
ATOM 3952 N N . GLY B 1 163 ? 30.580 37.337 23.307 1.00 37.45 163 GLY B N 1
ATOM 3953 C CA . GLY B 1 163 ? 32.037 37.246 23.387 1.00 37.12 163 GLY B CA 1
ATOM 3954 C C . GLY B 1 163 ? 32.776 38.377 22.696 1.00 36.95 163 GLY B C 1
ATOM 3955 O O . GLY B 1 163 ? 33.678 38.981 23.280 1.00 37.08 163 GLY B O 1
ATOM 3956 N N . ALA B 1 164 ? 32.389 38.662 21.453 1.00 36.91 164 ALA B N 1
ATOM 3957 C CA . ALA B 1 164 ? 33.027 39.712 20.654 1.00 37.40 164 ALA B CA 1
ATOM 3958 C C . ALA B 1 164 ? 32.835 41.111 21.242 1.00 37.69 164 ALA B C 1
ATOM 3959 O O . ALA B 1 164 ? 33.728 41.952 21.147 1.00 37.97 164 ALA B O 1
ATOM 3961 N N . ALA B 1 165 ? 31.671 41.351 21.845 1.00 38.07 165 ALA B N 1
ATOM 3962 C CA . ALA B 1 165 ? 31.369 42.640 22.471 1.00 38.51 165 ALA B CA 1
ATOM 3963 C C . ALA B 1 165 ? 32.197 42.872 23.734 1.00 39.11 165 ALA B C 1
ATOM 3964 O O . ALA B 1 165 ? 32.675 43.982 23.971 1.00 39.27 165 ALA B O 1
ATOM 3966 N N . HIS B 1 166 ? 32.366 41.818 24.531 1.00 39.89 166 HIS B N 1
ATOM 3967 C CA . HIS B 1 166 ? 33.109 41.896 25.790 1.00 40.72 166 HIS B CA 1
ATOM 3968 C C . HIS B 1 166 ? 34.615 42.050 25.563 1.00 41.10 166 HIS B C 1
ATOM 3969 O O . HIS B 1 166 ? 35.257 42.897 26.189 1.00 40.74 166 HIS B O 1
ATOM 3976 N N . ILE B 1 167 ? 35.162 41.227 24.669 1.00 41.68 167 ILE B N 1
ATOM 3977 C CA . ILE B 1 167 ? 36.593 41.231 24.353 1.00 42.35 167 ILE B CA 1
ATOM 3978 C C . ILE B 1 167 ? 37.036 42.557 23.720 1.00 42.96 167 ILE B C 1
ATOM 3979 O O . ILE B 1 167 ? 38.088 43.098 24.075 1.00 43.14 167 ILE B O 1
ATOM 3984 N N . LEU B 1 168 ? 36.223 43.078 22.802 1.00 43.72 168 LEU B N 1
ATOM 3985 C CA . LEU B 1 168 ? 36.497 44.357 22.143 1.00 44.63 168 LEU B CA 1
ATOM 3986 C C . LEU B 1 168 ? 36.497 45.524 23.132 1.00 44.96 168 LEU B C 1
ATOM 3987 O O . LEU B 1 168 ? 37.343 46.417 23.044 1.00 45.38 168 LEU B O 1
ATOM 3992 N N . ALA B 1 169 ? 35.548 45.506 24.067 1.00 45.50 169 ALA B N 1
ATOM 3993 C CA . ALA B 1 169 ? 35.446 46.532 25.106 1.00 45.73 169 ALA B CA 1
ATOM 3994 C C . ALA B 1 169 ? 36.621 46.469 26.081 1.00 46.21 169 ALA B C 1
ATOM 3995 O O . ALA B 1 169 ? 37.093 47.501 26.563 1.00 46.48 169 ALA B O 1
ATOM 3997 N N . ALA B 1 170 ? 37.085 45.252 26.360 1.00 46.70 170 ALA B N 1
ATOM 3998 C CA . ALA B 1 170 ? 38.240 45.029 27.226 1.00 47.60 170 ALA B CA 1
ATOM 3999 C C . ALA B 1 170 ? 39.535 45.551 26.598 1.00 48.25 170 ALA B C 1
ATOM 4000 O O . ALA B 1 170 ? 40.417 46.045 27.304 1.00 48.56 170 ALA B O 1
ATOM 4002 N N . ALA B 1 171 ? 39.635 45.441 25.274 1.00 48.73 171 ALA B N 1
ATOM 4003 C CA . ALA B 1 171 ? 40.787 45.949 24.530 1.00 49.85 171 ALA B CA 1
ATOM 4004 C C . ALA B 1 171 ? 40.764 47.473 24.395 1.00 50.76 171 ALA B C 1
ATOM 4005 O O . ALA B 1 171 ? 41.817 48.115 24.399 1.00 51.08 171 ALA B O 1
ATOM 4007 N N . LYS B 1 172 ? 39.564 48.042 24.274 1.00 51.60 172 LYS B N 1
ATOM 4008 C CA . LYS B 1 172 ? 39.390 49.494 24.172 1.00 52.80 172 LYS B CA 1
ATOM 4009 C C . LYS B 1 172 ? 39.787 50.224 25.457 1.00 53.14 172 LYS B C 1
ATOM 4010 O O . LYS B 1 172 ? 40.173 51.394 25.416 1.00 53.49 172 LYS B O 1
ATOM 4016 N N . ALA B 1 173 ? 39.689 49.528 26.588 1.00 53.64 173 ALA B N 1
ATOM 4017 C CA . ALA B 1 173 ? 40.121 50.063 27.878 1.00 54.00 173 ALA B CA 1
ATOM 4018 C C . ALA B 1 173 ? 41.643 50.196 27.950 1.00 54.34 173 ALA B C 1
ATOM 4019 O O . ALA B 1 173 ? 42.162 51.092 28.619 1.00 54.64 173 ALA B O 1
ATOM 4021 N N . GLU B 1 174 ? 42.346 49.303 27.255 1.00 54.74 174 GLU B N 1
ATOM 4022 C CA . GLU B 1 174 ? 43.808 49.334 27.188 1.00 55.01 174 GLU B CA 1
ATOM 4023 C C . GLU B 1 174 ? 44.325 50.195 26.029 1.00 54.83 174 GLU B C 1
ATOM 4024 O O . GLU B 1 174 ? 45.531 50.424 25.911 1.00 55.03 174 GLU B O 1
ATOM 4030 N N . GLY B 1 175 ? 43.409 50.663 25.182 1.00 54.90 175 GLY B N 1
ATOM 4031 C CA . GLY B 1 175 ? 43.745 51.567 24.079 1.00 54.83 175 GLY B CA 1
ATOM 4032 C C . GLY B 1 175 ? 44.052 50.871 22.764 1.00 54.92 175 GLY B C 1
ATOM 4033 O O . GLY B 1 175 ? 44.958 51.279 22.036 1.00 55.12 175 GLY B O 1
ATOM 4034 N N . ARG B 1 176 ? 43.285 49.825 22.462 1.00 54.73 176 ARG B N 1
ATOM 4035 C CA . ARG B 1 176 ? 43.457 49.032 21.244 1.00 54.29 176 ARG B CA 1
ATOM 4036 C C . ARG B 1 176 ? 42.158 48.933 20.446 1.00 54.19 176 ARG B C 1
ATOM 4037 O O . ARG B 1 176 ? 41.083 48.719 21.015 1.00 54.32 176 ARG B O 1
ATOM 4045 N N . ASP B 1 177 ? 42.270 49.091 19.129 1.00 53.70 177 ASP B N 1
ATOM 4046 C CA . ASP B 1 177 ? 41.115 49.050 18.229 1.00 53.22 177 ASP B CA 1
ATOM 4047 C C . ASP B 1 177 ? 40.886 47.669 17.611 1.00 52.32 177 ASP B C 1
ATOM 4048 O O . ASP B 1 177 ? 39.761 47.333 17.233 1.00 52.67 177 ASP B O 1
ATOM 4053 N N . LYS B 1 178 ? 41.954 46.882 17.506 1.00 50.79 178 LYS B N 1
ATOM 4054 C CA . LYS B 1 178 ? 41.876 45.517 16.983 1.00 48.92 178 LYS B CA 1
ATOM 4055 C C . LYS B 1 178 ? 42.462 44.513 17.972 1.00 47.28 178 LYS B C 1
ATOM 4056 O O . LYS B 1 178 ? 43.369 44.844 18.742 1.00 47.24 178 LYS B O 1
ATOM 4062 N N . VAL B 1 179 ? 41.943 43.288 17.942 1.00 44.90 179 VAL B N 1
ATOM 4063 C CA . VAL B 1 179 ? 42.326 42.259 18.911 1.00 42.82 179 VAL B CA 1
ATOM 4064 C C . VAL B 1 179 ? 43.112 41.094 18.306 1.00 41.21 179 VAL B C 1
ATOM 4065 O O . VAL B 1 179 ? 42.893 40.711 17.154 1.00 40.59 179 VAL B O 1
ATOM 4069 N N . SER B 1 180 ? 44.030 40.550 19.100 1.00 39.25 180 SER B N 1
ATOM 4070 C CA . SER B 1 180 ? 44.727 39.312 18.774 1.00 37.54 180 SER B CA 1
ATOM 4071 C C . SER B 1 180 ? 44.246 38.201 19.705 1.00 36.29 180 SER B C 1
ATOM 4072 O O . SER B 1 180 ? 44.325 38.329 20.930 1.00 36.09 180 SER B O 1
ATOM 4075 N N . ILE B 1 181 ? 43.741 37.120 19.113 1.00 34.60 181 ILE B N 1
ATOM 4076 C CA . ILE B 1 181 ? 43.154 36.008 19.862 1.00 32.85 181 ILE B CA 1
ATOM 4077 C C . ILE B 1 181 ? 44.003 34.744 19.728 1.00 31.76 181 ILE B C 1
ATOM 4078 O O . ILE B 1 181 ? 44.372 34.357 18.621 1.00 32.02 181 ILE B O 1
ATOM 4083 N N . LEU B 1 182 ? 44.314 34.113 20.858 1.00 30.81 182 LEU B N 1
ATOM 4084 C CA . LEU B 1 182 ? 44.974 32.807 20.863 1.00 29.95 182 LEU B CA 1
ATOM 4085 C C . LEU B 1 182 ? 43.980 31.715 21.246 1.00 29.56 182 LEU B C 1
ATOM 4086 O O . LEU B 1 182 ? 43.279 31.826 22.255 1.00 29.28 182 LEU B O 1
ATOM 4091 N N . THR B 1 183 ? 43.921 30.662 20.436 1.00 28.67 183 THR B N 1
ATOM 4092 C CA . THR B 1 183 ? 42.984 29.565 20.677 1.00 27.99 183 THR B CA 1
ATOM 4093 C C . THR B 1 183 ? 43.633 28.179 20.548 1.00 27.52 183 THR B C 1
ATOM 4094 O O . THR B 1 183 ? 44.798 28.060 20.160 1.00 27.25 183 THR B O 1
ATOM 4098 N N . ILE B 1 184 ? 42.862 27.149 20.888 1.00 27.09 184 ILE B N 1
ATOM 4099 C CA . ILE B 1 184 ? 43.307 25.757 20.842 1.00 26.92 184 ILE B CA 1
ATOM 4100 C C . ILE B 1 184 ? 42.188 24.888 20.261 1.00 27.42 184 ILE B C 1
ATOM 4101 O O . ILE B 1 184 ? 41.013 25.271 20.310 1.00 27.09 184 ILE B O 1
ATOM 4106 N N . CYS B 1 185 ? 42.564 23.732 19.707 1.00 27.47 185 CYS B N 1
ATOM 4107 C CA . CYS B 1 185 ? 41.616 22.750 19.166 1.00 27.76 185 CYS B CA 1
ATOM 4108 C C . CYS B 1 185 ? 40.811 23.324 17.992 1.00 27.58 185 CYS B C 1
ATOM 4109 O O . CYS B 1 185 ? 41.269 24.245 17.312 1.00 26.64 185 CYS B O 1
ATOM 4112 N N . ASN B 1 186 ? 39.625 22.765 17.755 1.00 28.02 186 ASN B N 1
ATOM 4113 C CA . ASN B 1 186 ? 38.688 23.294 16.768 1.00 28.37 186 ASN B CA 1
ATOM 4114 C C . ASN B 1 186 ? 37.324 23.517 17.410 1.00 29.01 186 ASN B C 1
ATOM 4115 O O . ASN B 1 186 ? 36.748 22.597 17.996 1.00 28.67 186 ASN B O 1
ATOM 4120 N N . THR B 1 187 ? 36.825 24.746 17.302 1.00 29.32 187 THR B N 1
ATOM 4121 C CA . THR B 1 187 ? 35.552 25.134 17.907 1.00 29.45 187 THR B CA 1
ATOM 4122 C C . THR B 1 187 ? 34.661 25.892 16.921 1.00 29.37 187 THR B C 1
ATOM 4123 O O . THR B 1 187 ? 33.788 26.660 17.329 1.00 29.68 187 THR B O 1
ATOM 4127 N N . GLY B 1 188 ? 34.885 25.672 15.626 1.00 29.11 188 GLY B N 1
ATOM 4128 C CA . GLY B 1 188 ? 34.129 26.361 14.582 1.00 28.3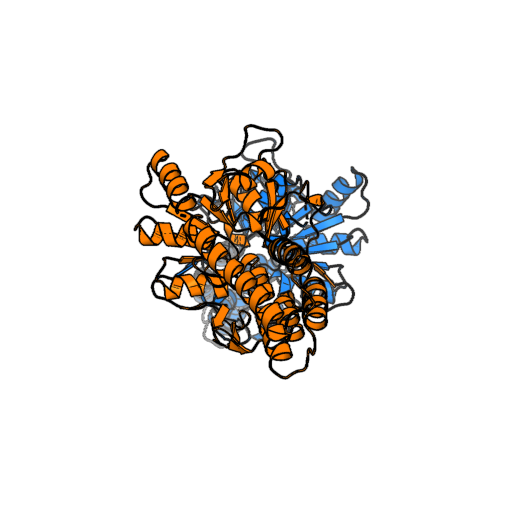6 188 GLY B CA 1
ATOM 4129 C C . GLY B 1 188 ? 32.899 25.607 14.119 1.00 28.14 188 GLY B C 1
ATOM 4130 O O . GLY B 1 188 ? 32.274 24.883 14.897 1.00 27.37 188 GLY B O 1
ATOM 4131 N N . ALA B 1 189 ? 32.557 25.780 12.844 1.00 28.68 189 ALA B N 1
ATOM 4132 C CA . ALA B 1 189 ? 31.387 25.136 12.240 1.00 29.55 189 ALA B CA 1
ATOM 4133 C C . ALA B 1 189 ? 31.518 23.612 12.189 1.00 30.34 189 ALA B C 1
ATOM 4134 O O . ALA B 1 189 ? 30.513 22.897 12.184 1.00 31.13 189 ALA B O 1
ATOM 4136 N N . LEU B 1 190 ? 32.757 23.128 12.151 1.00 30.38 190 LEU B N 1
ATOM 4137 C CA . LEU B 1 190 ? 33.045 21.695 12.136 1.00 31.50 190 LEU B CA 1
ATOM 4138 C C . LEU B 1 190 ? 32.732 21.017 13.469 1.00 31.43 190 LEU B C 1
ATOM 4139 O O . LEU B 1 190 ? 32.300 19.863 13.497 1.00 31.14 190 LEU B O 1
ATOM 4144 N N . ALA B 1 191 ? 32.948 21.744 14.563 1.00 31.50 191 ALA B N 1
ATOM 4145 C CA . ALA B 1 191 ? 32.757 21.208 15.912 1.00 32.48 191 ALA B CA 1
ATOM 4146 C C . ALA B 1 191 ? 31.344 21.425 16.450 1.00 32.89 191 ALA B C 1
ATOM 4147 O O . ALA B 1 191 ? 31.008 20.947 17.536 1.00 32.53 191 ALA B O 1
ATOM 4149 N N . THR B 1 192 ? 30.525 22.147 15.690 1.00 33.98 192 THR B N 1
ATOM 4150 C CA . THR B 1 192 ? 29.172 22.500 16.116 1.00 35.21 192 THR B CA 1
ATOM 4151 C C . THR B 1 192 ? 28.176 22.298 14.977 1.00 36.52 192 THR B C 1
ATOM 4152 O O . THR B 1 192 ? 28.493 21.662 13.969 1.00 37.71 192 THR B O 1
ATOM 4156 N N . SER B 1 193 ? 26.971 22.836 15.146 1.00 37.72 193 SER B N 1
ATOM 4157 C CA . SER B 1 193 ? 25.978 22.857 14.080 1.00 38.33 193 SER B CA 1
ATOM 4158 C C . SER B 1 193 ? 26.310 23.962 13.080 1.00 38.52 193 SER B C 1
ATOM 4159 O O . SER B 1 193 ? 26.338 23.722 11.872 1.00 39.22 193 SER B O 1
ATOM 4162 N N . ARG B 1 194 ? 26.573 25.163 13.597 1.00 38.80 194 ARG B N 1
ATOM 4163 C CA . ARG B 1 194 ? 26.863 26.334 12.769 1.00 38.88 194 ARG B CA 1
ATOM 4164 C C . ARG B 1 194 ? 27.660 27.387 13.546 1.00 38.28 194 ARG B C 1
ATOM 4165 O O . ARG B 1 194 ? 27.498 27.524 14.761 1.00 38.11 194 ARG B O 1
ATOM 4173 N N . TYR B 1 195 ? 28.519 28.112 12.825 1.00 37.52 195 TYR B N 1
ATOM 4174 C CA . TYR B 1 195 ? 29.333 29.225 13.354 1.00 37.45 195 TYR B CA 1
ATOM 4175 C C . TYR B 1 195 ? 30.423 28.816 14.349 1.00 36.80 195 TYR B C 1
ATOM 4176 O O . TYR B 1 195 ? 31.591 29.170 14.176 1.00 36.49 195 TYR B O 1
ATOM 4185 N N . GLY B 1 196 ? 30.038 28.082 15.387 1.00 36.28 196 GLY B N 1
ATOM 4186 C CA . GLY B 1 196 ? 30.976 27.638 16.412 1.00 35.52 196 GLY B CA 1
ATOM 4187 C C . GLY B 1 196 ? 30.861 28.411 17.710 1.00 35.01 196 GLY B C 1
ATOM 4188 O O . GLY B 1 196 ? 29.986 29.269 17.861 1.00 35.04 196 GLY B O 1
ATOM 4189 N N . THR B 1 197 ? 31.754 28.105 18.649 1.00 34.26 197 THR B N 1
ATOM 4190 C CA . THR B 1 197 ? 31.764 28.758 19.958 1.00 33.28 197 THR B CA 1
ATOM 4191 C C . THR B 1 197 ? 32.917 29.758 20.075 1.00 32.74 197 THR B C 1
ATOM 4192 O O . THR B 1 197 ? 32.728 30.950 19.824 1.00 32.58 197 THR B O 1
ATOM 4196 N N . ALA B 1 198 ? 34.103 29.275 20.444 1.00 32.15 198 ALA B N 1
ATOM 4197 C CA . ALA B 1 198 ? 35.286 30.133 20.570 1.00 32.32 198 ALA B CA 1
ATOM 4198 C C . ALA B 1 198 ? 35.702 30.725 19.223 1.00 32.25 198 ALA B C 1
ATOM 4199 O O . ALA B 1 198 ? 36.076 31.898 19.145 1.00 33.07 198 ALA B O 1
ATOM 4201 N N . LEU B 1 199 ? 35.629 29.918 18.166 1.00 31.78 199 LEU B N 1
ATOM 4202 C CA . LEU B 1 199 ? 35.904 30.407 16.814 1.00 31.76 199 LEU B CA 1
ATOM 4203 C C . LEU B 1 199 ? 34.725 31.220 16.271 1.00 31.73 199 LEU B C 1
ATOM 4204 O O . LEU B 1 199 ? 34.885 32.007 15.335 1.00 31.98 199 LEU B O 1
ATOM 4209 N N . GLY B 1 200 ? 33.547 31.019 16.862 1.00 32.33 200 GLY B N 1
ATOM 4210 C CA . GLY B 1 200 ? 32.371 31.835 16.565 1.00 32.43 200 GLY B CA 1
ATOM 4211 C C . GLY B 1 200 ? 32.608 33.280 16.965 1.00 32.66 200 GLY B C 1
ATOM 4212 O O . GLY B 1 200 ? 32.294 34.201 16.209 1.00 33.02 200 GLY B O 1
ATOM 4213 N N . VAL B 1 201 ? 33.172 33.467 18.158 1.00 32.76 201 VAL B N 1
ATOM 4214 C CA . VAL B 1 201 ? 33.577 34.783 18.658 1.00 32.50 201 VAL B CA 1
ATOM 4215 C C . VAL B 1 201 ? 34.605 35.419 17.719 1.00 32.71 201 VAL B C 1
ATOM 4216 O O . VAL B 1 201 ? 34.508 36.606 17.391 1.00 32.78 201 VAL B O 1
ATOM 4220 N N . VAL B 1 202 ? 35.580 34.617 17.290 1.00 32.41 202 VAL B N 1
ATOM 4221 C CA . VAL B 1 202 ? 36.609 35.048 16.340 1.00 32.74 202 VAL B CA 1
ATOM 4222 C C . VAL B 1 202 ? 35.984 35.481 15.009 1.00 33.14 202 VAL B C 1
ATOM 4223 O O . VAL B 1 202 ? 36.378 36.501 14.439 1.00 32.87 202 VAL B O 1
ATOM 4227 N N . ARG B 1 203 ? 35.008 34.706 14.533 1.00 34.26 203 ARG B N 1
ATOM 4228 C CA . ARG B 1 203 ? 34.255 35.037 13.320 1.00 35.30 203 ARG B CA 1
ATOM 4229 C C . ARG B 1 203 ? 33.563 36.396 13.421 1.00 35.97 203 ARG B C 1
ATOM 4230 O O . ARG B 1 203 ? 33.657 37.212 12.503 1.00 36.20 203 ARG B O 1
ATOM 4238 N N . GLN B 1 204 ? 32.880 36.632 14.542 1.00 36.70 204 GLN B N 1
ATOM 4239 C CA . GLN B 1 204 ? 32.144 37.877 14.769 1.00 37.47 204 GLN B CA 1
ATOM 4240 C C . GLN B 1 204 ? 33.072 39.094 14.799 1.00 38.00 204 GLN B C 1
ATOM 4241 O O . GLN B 1 204 ? 32.752 40.134 14.222 1.00 38.17 204 GLN B O 1
ATOM 4247 N N . LEU B 1 205 ? 34.216 38.949 15.467 1.00 38.17 205 LEU B N 1
ATOM 4248 C CA . LEU B 1 205 ? 35.243 39.992 15.499 1.00 38.57 205 LEU B CA 1
ATOM 4249 C C . LEU B 1 205 ? 35.790 40.283 14.102 1.00 39.00 205 LEU B C 1
ATOM 4250 O O . LEU B 1 205 ? 36.070 41.436 13.767 1.00 39.16 205 LEU B O 1
ATOM 4255 N N . PHE B 1 206 ? 35.928 39.230 13.296 1.00 39.24 206 PHE B N 1
ATOM 4256 C CA . PHE B 1 206 ? 36.404 39.342 11.916 1.00 39.49 206 PHE B CA 1
ATOM 4257 C C . PHE B 1 206 ? 35.403 40.060 11.003 1.00 40.48 206 PHE B C 1
ATOM 4258 O O . PHE B 1 206 ? 35.801 40.886 10.175 1.00 40.35 206 PHE B O 1
ATOM 4266 N N . TYR B 1 207 ? 34.118 39.739 11.154 1.00 41.45 207 TYR B N 1
ATOM 4267 C CA . TYR B 1 207 ? 33.057 40.363 10.355 1.00 42.74 207 TYR B CA 1
ATOM 4268 C C . TYR B 1 207 ? 32.913 41.854 10.656 1.00 43.60 207 TYR B C 1
ATOM 4269 O O . TYR B 1 207 ? 32.617 42.648 9.760 1.00 44.25 207 TYR B O 1
ATOM 4278 N N . ASP B 1 208 ? 33.124 42.222 11.918 1.00 44.39 208 ASP B N 1
ATOM 4279 C CA . ASP B 1 208 ? 33.033 43.614 12.361 1.00 44.81 208 ASP B CA 1
ATOM 4280 C C . ASP B 1 208 ? 34.265 44.433 11.971 1.00 44.74 208 ASP B C 1
ATOM 4281 O O . ASP B 1 208 ? 34.293 45.651 12.163 1.00 45.36 208 ASP B O 1
ATOM 4286 N N . GLY B 1 209 ? 35.275 43.758 11.423 1.00 44.30 209 GLY B N 1
ATOM 4287 C CA . GLY B 1 209 ? 36.538 44.394 11.053 1.00 43.45 209 GLY B CA 1
ATOM 4288 C C . GLY B 1 209 ? 37.382 44.736 12.266 1.00 42.84 209 GLY B C 1
ATOM 4289 O O . GLY B 1 209 ? 38.134 45.713 12.252 1.00 42.92 209 GLY B O 1
ATOM 4290 N N . LYS B 1 210 ? 37.262 43.921 13.312 1.00 42.05 210 LYS B N 1
ATOM 4291 C CA . LYS B 1 210 ? 37.917 44.190 14.592 1.00 41.53 210 LYS B CA 1
ATOM 4292 C C . LYS B 1 210 ? 38.946 43.124 14.986 1.00 41.06 210 LYS B C 1
ATOM 4293 O O . LYS B 1 210 ? 39.510 43.176 16.083 1.00 41.07 210 LYS B O 1
ATOM 4299 N N . LEU B 1 211 ? 39.189 42.166 14.094 1.00 40.23 211 LEU B N 1
ATOM 4300 C CA . LEU B 1 211 ? 40.170 41.112 14.347 1.00 39.45 211 LEU B CA 1
ATOM 4301 C C . LEU B 1 211 ? 41.476 41.364 13.598 1.00 39.20 211 LEU B C 1
ATOM 4302 O O . LEU B 1 211 ? 41.494 41.454 12.368 1.00 38.77 211 LEU B O 1
ATOM 4307 N N . GLU B 1 212 ? 42.566 41.481 14.351 1.00 39.30 212 GLU B N 1
ATOM 4308 C CA . GLU B 1 212 ? 43.891 41.585 13.756 1.00 40.24 212 GLU B CA 1
ATOM 4309 C C . GLU B 1 212 ? 44.371 40.209 13.306 1.00 39.34 212 GLU B C 1
ATOM 4310 O O . GLU B 1 212 ? 44.825 40.047 12.170 1.00 38.94 212 GLU B O 1
ATOM 4316 N N . ARG B 1 213 ? 44.253 39.224 14.197 1.00 38.46 213 ARG B N 1
ATOM 4317 C CA . ARG B 1 213 ? 44.762 37.878 13.945 1.00 37.45 213 ARG B CA 1
ATOM 4318 C C . ARG B 1 213 ? 44.253 36.872 14.971 1.00 35.95 213 ARG B C 1
ATOM 4319 O O . ARG B 1 213 ? 44.138 37.183 16.158 1.00 35.72 213 ARG B O 1
ATOM 4327 N N . VAL B 1 214 ? 43.944 35.667 14.500 1.00 33.90 214 VAL B N 1
ATOM 4328 C CA . VAL B 1 214 ? 43.738 34.529 15.389 1.00 32.11 214 VAL B CA 1
ATOM 4329 C C . VAL B 1 214 ? 44.966 33.617 15.327 1.00 31.37 214 VAL B C 1
ATOM 4330 O O . VAL B 1 214 ? 45.405 33.224 14.245 1.00 31.23 214 VAL B O 1
ATOM 4334 N N . TYR B 1 215 ? 45.537 33.327 16.493 1.00 30.41 215 TYR B N 1
ATOM 4335 C CA . TYR B 1 215 ? 46.644 32.386 16.599 1.00 29.37 215 TYR B CA 1
ATOM 4336 C C . TYR B 1 215 ? 46.098 31.020 16.993 1.00 29.05 215 TYR B C 1
ATOM 4337 O O . TYR B 1 215 ? 45.384 30.890 17.991 1.00 29.19 215 TYR B O 1
ATOM 4346 N N . ALA B 1 216 ? 46.424 30.008 16.194 1.00 28.24 216 ALA B N 1
ATOM 4347 C CA . ALA B 1 216 ? 45.904 28.663 16.404 1.00 27.83 216 ALA B CA 1
ATOM 4348 C C . ALA B 1 216 ? 47.005 27.688 16.803 1.00 27.54 216 ALA B C 1
ATOM 4349 O O . ALA B 1 216 ? 47.977 27.503 16.071 1.00 27.19 216 ALA B O 1
ATOM 4351 N N . CYS B 1 217 ? 46.850 27.081 17.976 1.00 27.71 217 CYS B N 1
ATOM 4352 C CA . CYS B 1 217 ? 47.740 26.011 18.413 1.00 27.83 217 CYS B CA 1
ATOM 4353 C C . CYS B 1 217 ? 47.476 24.766 17.575 1.00 27.64 217 CYS B C 1
ATOM 4354 O O . CYS B 1 217 ? 46.319 24.433 17.306 1.00 27.11 217 CYS B O 1
ATOM 4357 N N . GLU B 1 218 ? 48.551 24.090 17.168 1.00 27.67 218 GLU B N 1
ATOM 4358 C CA . GLU B 1 218 ? 48.467 22.861 16.370 1.00 27.88 218 GLU B CA 1
ATOM 4359 C C . GLU B 1 218 ? 47.506 21.835 16.981 1.00 26.69 218 GLU B C 1
ATOM 4360 O O . GLU B 1 218 ? 46.694 21.240 16.269 1.00 26.29 218 GLU B O 1
ATOM 4366 N N . THR B 1 219 ? 47.614 21.654 18.298 1.00 26.20 219 THR B N 1
ATOM 4367 C CA . THR B 1 219 ? 46.769 20.747 19.088 1.00 25.58 219 THR B CA 1
ATOM 4368 C C . THR B 1 219 ? 47.044 19.262 18.816 1.00 25.17 219 THR B C 1
ATOM 4369 O O . THR B 1 219 ? 46.183 18.537 18.309 1.00 24.48 219 THR B O 1
ATOM 4373 N N . ARG B 1 220 ? 48.249 18.822 19.174 1.00 24.92 220 ARG B N 1
ATOM 4374 C CA . ARG B 1 220 ? 48.619 17.403 19.131 1.00 24.94 220 ARG B CA 1
ATOM 4375 C C . ARG B 1 220 ? 47.785 16.583 20.125 1.00 25.09 220 ARG B C 1
ATOM 4376 O O . ARG B 1 220 ? 47.315 17.126 21.131 1.00 24.88 220 ARG B O 1
ATOM 4384 N N . PRO B 1 221 ? 47.602 15.270 19.859 1.00 25.34 221 PRO B N 1
ATOM 4385 C CA . PRO B 1 221 ? 48.106 14.491 18.724 1.00 25.19 221 PRO B CA 1
ATOM 4386 C C . PRO B 1 221 ? 47.176 14.423 17.505 1.00 25.77 221 PRO B C 1
ATOM 4387 O O . PRO B 1 221 ? 47.616 14.014 16.432 1.00 27.33 221 PRO B O 1
ATOM 4391 N N . TRP B 1 222 ? 45.914 14.811 17.672 1.00 26.25 222 TRP B N 1
ATOM 4392 C CA . TRP B 1 222 ? 44.911 14.676 16.612 1.00 26.06 222 TRP B CA 1
ATOM 4393 C C . TRP B 1 222 ? 44.949 15.836 15.615 1.00 25.74 222 TRP B C 1
ATOM 4394 O O . TRP B 1 222 ? 44.417 15.727 14.507 1.00 25.38 222 TRP B O 1
ATOM 4405 N N . ASN B 1 223 ? 45.579 16.939 16.023 1.00 26.19 223 ASN B N 1
ATOM 4406 C CA . ASN B 1 223 ? 45.785 18.128 15.179 1.00 25.80 223 ASN B CA 1
ATOM 4407 C C . ASN B 1 223 ? 44.508 18.855 14.738 1.00 25.75 223 ASN B C 1
ATOM 4408 O O . ASN B 1 223 ? 44.374 19.241 13.575 1.00 25.37 223 ASN B O 1
ATOM 4413 N N . GLN B 1 224 ? 43.586 19.048 15.681 1.00 25.70 224 GLN B N 1
ATOM 4414 C CA . GLN B 1 224 ? 42.357 19.808 15.432 1.00 26.15 224 GLN B CA 1
ATOM 4415 C C . GLN B 1 224 ? 42.656 21.237 14.978 1.00 25.85 224 GLN B C 1
ATOM 4416 O O . GLN B 1 224 ? 41.948 21.791 14.134 1.00 26.18 224 GLN B O 1
ATOM 4422 N N . GLY B 1 225 ? 43.705 21.825 15.551 1.00 25.33 225 GLY B N 1
ATOM 4423 C CA . GLY B 1 225 ? 44.114 23.187 15.224 1.00 25.49 225 GLY B CA 1
ATOM 4424 C C . GLY B 1 225 ? 44.717 23.316 13.840 1.00 26.09 225 GLY B C 1
ATOM 4425 O O . GLY B 1 225 ? 44.254 24.124 13.031 1.00 26.78 225 GLY B O 1
ATOM 4426 N N . ALA B 1 226 ? 45.744 22.511 13.568 1.00 25.86 226 ALA B N 1
ATOM 4427 C CA . ALA B 1 226 ? 46.482 22.577 12.304 1.00 26.57 226 ALA B CA 1
ATOM 4428 C C . ALA B 1 226 ? 45.651 22.163 11.092 1.00 26.91 226 ALA B C 1
ATOM 4429 O O . ALA B 1 226 ? 45.810 22.720 10.003 1.00 26.98 226 ALA B O 1
ATOM 4431 N N . ARG B 1 227 ? 44.764 21.193 11.292 1.00 27.03 227 ARG B N 1
ATOM 4432 C CA . ARG B 1 227 ? 44.013 20.592 10.194 1.00 27.83 227 ARG B CA 1
ATOM 4433 C C . ARG B 1 227 ? 42.627 21.199 9.988 1.00 27.86 227 ARG B C 1
ATOM 4434 O O . ARG B 1 227 ? 42.217 21.420 8.850 1.00 28.32 227 ARG B O 1
ATOM 4442 N N . LEU B 1 228 ? 41.913 21.466 11.080 1.00 28.19 228 LEU B N 1
ATOM 4443 C CA . LEU B 1 228 ? 40.513 21.896 10.994 1.00 28.53 228 LEU B CA 1
ATOM 4444 C C . LEU B 1 228 ? 40.313 23.404 11.168 1.00 28.56 228 LEU B C 1
ATOM 4445 O O . LEU B 1 228 ? 39.600 24.027 10.378 1.00 29.15 228 LEU B O 1
ATOM 4450 N N . THR B 1 229 ? 40.937 23.979 12.195 1.00 28.50 229 THR B N 1
ATOM 4451 C CA . THR B 1 229 ? 40.819 25.414 12.477 1.00 28.25 229 THR B CA 1
ATOM 4452 C C . THR B 1 229 ? 41.462 26.262 11.379 1.00 28.36 229 THR B C 1
ATOM 4453 O O . THR B 1 229 ? 40.872 27.248 10.930 1.00 28.94 229 THR B O 1
ATOM 4457 N N . VAL B 1 230 ? 42.661 25.873 10.949 1.00 28.18 230 VAL B N 1
ATOM 4458 C CA . VAL B 1 230 ? 43.339 26.545 9.837 1.00 28.35 230 VAL B CA 1
ATOM 4459 C C . VAL B 1 230 ? 42.471 26.479 8.576 1.00 28.74 230 VAL B C 1
ATOM 4460 O O . VAL B 1 230 ? 42.273 27.493 7.899 1.00 28.14 230 VAL B O 1
ATOM 4464 N N . TYR B 1 231 ? 41.942 25.289 8.290 1.00 29.18 231 TYR B N 1
ATOM 4465 C CA . TYR B 1 231 ? 41.040 25.068 7.156 1.00 30.13 231 TYR B CA 1
ATOM 4466 C C . TYR B 1 231 ? 39.848 26.032 7.160 1.00 30.12 231 TYR B C 1
ATOM 4467 O O . TYR B 1 231 ? 39.541 26.641 6.135 1.00 30.04 231 TYR B O 1
ATOM 4476 N N . GLU B 1 232 ? 39.189 26.168 8.311 1.00 29.88 232 GLU B N 1
ATOM 4477 C CA . GLU B 1 232 ? 38.042 27.071 8.450 1.00 30.36 232 GLU B CA 1
ATOM 4478 C C . GLU B 1 232 ? 38.419 28.534 8.197 1.00 30.30 232 GLU B C 1
ATOM 4479 O O . GLU B 1 232 ? 37.684 29.259 7.524 1.00 29.83 232 GLU B O 1
ATOM 4485 N N . CYS B 1 233 ? 39.566 28.953 8.730 1.00 30.46 233 CYS B N 1
ATOM 4486 C CA . CYS B 1 233 ? 40.065 30.318 8.550 1.00 31.50 233 CYS B CA 1
ATOM 4487 C C . CYS B 1 233 ? 40.450 30.620 7.101 1.00 32.03 233 CYS B C 1
ATOM 4488 O O . CYS B 1 233 ? 40.254 31.740 6.624 1.00 32.18 233 CYS B O 1
ATOM 4491 N N . VAL B 1 234 ? 40.996 29.620 6.411 1.00 32.90 234 VAL B N 1
ATOM 4492 C CA . VAL B 1 234 ? 41.382 29.753 5.004 1.00 34.17 234 VAL B CA 1
ATOM 4493 C C . VAL B 1 234 ? 40.155 29.937 4.104 1.00 35.34 234 VAL B C 1
ATOM 4494 O O . VAL B 1 234 ? 40.147 30.802 3.225 1.00 35.11 234 VAL B O 1
ATOM 4498 N N . GLN B 1 235 ? 39.118 29.136 4.345 1.00 36.56 235 GLN B N 1
ATOM 4499 C CA . GLN B 1 235 ? 37.888 29.186 3.548 1.00 38.36 235 GLN B CA 1
ATOM 4500 C C . GLN B 1 235 ? 37.146 30.522 3.662 1.00 38.46 235 GLN B C 1
ATOM 4501 O O . GLN B 1 235 ? 36.413 30.904 2.748 1.00 38.75 235 GLN B O 1
ATOM 4507 N N . GLU B 1 236 ? 37.348 31.225 4.775 1.00 38.71 236 GLU B N 1
ATOM 4508 C CA . GLU B 1 236 ? 36.685 32.509 5.015 1.00 38.85 236 GLU B CA 1
ATOM 4509 C C . GLU B 1 236 ? 37.639 33.712 5.014 1.00 38.75 236 GLU B C 1
ATOM 4510 O O . GLU B 1 236 ? 37.231 34.829 5.347 1.00 38.88 236 GLU B O 1
ATOM 4516 N N . ASP B 1 237 ? 38.897 33.477 4.635 1.00 38.73 237 ASP B N 1
ATOM 4517 C CA . ASP B 1 237 ? 39.931 34.524 4.560 1.00 38.51 237 ASP B CA 1
ATOM 4518 C C . ASP B 1 237 ? 40.216 35.204 5.905 1.00 37.82 237 ASP B C 1
ATOM 4519 O O . ASP B 1 237 ? 40.638 36.363 5.947 1.00 38.06 237 ASP B O 1
ATOM 4524 N N . ILE B 1 238 ? 39.982 34.479 6.997 1.00 36.99 238 ILE B N 1
ATOM 4525 C CA . ILE B 1 238 ? 40.251 34.982 8.342 1.00 35.69 238 ILE B CA 1
ATOM 4526 C C . ILE B 1 238 ? 41.760 34.946 8.605 1.00 35.14 238 ILE B C 1
ATOM 4527 O O . ILE B 1 238 ? 42.368 33.874 8.544 1.00 34.42 238 ILE B O 1
ATOM 4532 N N . PRO B 1 239 ? 42.368 36.120 8.883 1.00 34.62 239 PRO B N 1
ATOM 4533 C CA . PRO B 1 239 ? 43.801 36.193 9.185 1.00 34.23 239 PRO B CA 1
ATOM 4534 C C . PRO B 1 239 ? 44.178 35.260 10.335 1.00 34.05 239 PRO B C 1
ATOM 4535 O O . PRO B 1 239 ? 43.692 35.422 11.459 1.00 33.88 239 PRO B O 1
ATOM 4539 N N . CYS B 1 240 ? 45.030 34.284 10.031 1.00 33.26 240 CYS B N 1
ATOM 4540 C CA . CYS B 1 240 ? 45.341 33.201 10.955 1.00 32.46 240 CYS B CA 1
ATOM 4541 C C . CYS B 1 240 ? 46.832 32.892 10.985 1.00 31.36 240 CYS B C 1
ATOM 4542 O O . CYS B 1 240 ? 47.511 32.962 9.958 1.00 30.88 240 CYS B O 1
ATOM 4545 N N . THR B 1 241 ? 47.331 32.553 12.170 1.00 30.61 241 THR B N 1
ATOM 4546 C CA . THR B 1 241 ? 48.714 32.117 12.332 1.00 29.91 241 THR B CA 1
ATOM 4547 C C . THR B 1 241 ? 48.776 30.815 13.123 1.00 29.53 241 THR B C 1
ATOM 4548 O O . THR B 1 241 ? 48.317 30.745 14.266 1.00 29.34 241 THR B O 1
ATOM 4552 N N . LEU B 1 242 ? 49.338 29.787 12.495 1.00 28.50 242 LEU B N 1
ATOM 4553 C CA . LEU B 1 242 ? 49.487 28.482 13.122 1.00 28.01 242 LEU B CA 1
ATOM 4554 C C . LEU B 1 242 ? 50.801 28.404 13.887 1.00 27.68 242 LEU B C 1
ATOM 4555 O O . LEU B 1 242 ? 51.855 28.794 13.374 1.00 27.66 242 LEU B O 1
ATOM 4560 N N . ILE B 1 243 ? 50.722 27.914 15.122 1.00 27.25 243 ILE B N 1
ATOM 4561 C CA . ILE B 1 243 ? 51.900 27.708 15.965 1.00 27.34 243 ILE B CA 1
ATOM 4562 C C . ILE B 1 243 ? 51.905 26.297 16.551 1.00 27.97 243 ILE B C 1
ATOM 4563 O O . ILE B 1 243 ? 50.862 25.640 16.625 1.00 29.16 243 ILE B O 1
ATOM 4568 N N . CYS B 1 244 ? 53.083 25.829 16.953 1.00 28.24 244 CYS B N 1
ATOM 4569 C CA . CYS B 1 244 ? 53.184 24.592 17.714 1.00 28.31 244 CYS B CA 1
ATOM 4570 C C . CYS B 1 244 ? 52.759 24.860 19.151 1.00 27.60 244 CYS B C 1
ATOM 4571 O O . CYS B 1 244 ? 52.915 25.976 19.652 1.00 27.86 244 CYS B O 1
ATOM 4574 N N . ASP B 1 245 ? 52.213 23.835 19.799 1.00 27.25 245 ASP B N 1
ATOM 4575 C CA . ASP B 1 245 ? 51.674 23.956 21.156 1.00 27.25 245 ASP B CA 1
ATOM 4576 C C . ASP B 1 245 ? 52.679 24.532 22.159 1.00 27.10 245 ASP B C 1
ATOM 4577 O O . ASP B 1 245 ? 52.318 25.367 22.992 1.00 27.52 245 ASP B O 1
ATOM 4582 N N . GLY B 1 246 ? 53.936 24.104 22.052 1.00 27.00 246 GLY B N 1
ATOM 4583 C CA . GLY B 1 246 ? 55.003 24.552 22.951 1.00 27.39 246 GLY B CA 1
ATOM 4584 C C . GLY B 1 246 ? 55.431 26.004 22.785 1.00 27.73 246 GLY B C 1
ATOM 4585 O O . GLY B 1 246 ? 56.087 26.564 23.664 1.00 27.84 246 GLY B O 1
ATOM 4586 N N . ALA B 1 247 ? 55.053 26.614 21.663 1.00 27.54 247 ALA B N 1
ATOM 4587 C CA . ALA B 1 247 ? 55.441 27.990 21.348 1.00 27.23 247 ALA B CA 1
ATOM 4588 C C . ALA B 1 247 ? 54.505 29.039 21.956 1.00 27.33 247 ALA B C 1
ATOM 4589 O O . ALA B 1 247 ? 54.759 30.242 21.844 1.00 26.11 247 ALA B O 1
ATOM 4591 N N . ALA B 1 248 ? 53.437 28.576 22.603 1.00 27.34 248 ALA B N 1
ATOM 4592 C CA . ALA B 1 248 ? 52.404 29.455 23.158 1.00 27.63 248 ALA B CA 1
ATOM 4593 C C . ALA B 1 248 ? 52.923 30.458 24.193 1.00 28.01 248 ALA B C 1
ATOM 4594 O O . ALA B 1 248 ? 52.505 31.617 24.193 1.00 28.10 248 ALA B O 1
ATOM 4596 N N . SER B 1 249 ? 53.825 30.008 25.065 1.00 28.45 249 SER B N 1
ATOM 4597 C CA . SER B 1 249 ? 54.417 30.873 26.090 1.00 28.72 249 SER B CA 1
ATOM 4598 C C . SER B 1 249 ? 55.298 31.961 25.485 1.00 29.02 249 SER B C 1
ATOM 4599 O O . SER B 1 249 ? 55.214 33.126 25.883 1.00 29.77 249 SER B O 1
ATOM 4602 N N . SER B 1 250 ? 56.140 31.571 24.528 1.00 29.14 250 SER B N 1
ATOM 4603 C CA . SER B 1 250 ? 57.002 32.510 23.811 1.00 29.01 250 SER B CA 1
ATOM 4604 C C . SER B 1 250 ? 56.186 33.543 23.035 1.00 29.05 250 SER B C 1
ATOM 4605 O O . SER B 1 250 ? 56.559 34.719 22.974 1.00 29.18 250 SER B O 1
ATOM 4608 N N . LEU B 1 251 ? 55.075 33.097 22.447 1.00 27.84 251 LEU B N 1
ATOM 4609 C CA . LEU B 1 251 ? 54.168 33.984 21.720 1.00 27.89 251 LEU B CA 1
ATOM 4610 C C . LEU B 1 251 ? 53.601 35.085 22.616 1.00 28.01 251 LEU B C 1
ATOM 4611 O O . LEU B 1 251 ? 53.624 36.261 22.246 1.00 27.64 251 LEU B O 1
ATOM 4624 N N . LEU B 1 253 ? 54.718 36.246 25.477 1.00 32.04 253 LEU B N 1
ATOM 4625 C CA . LEU B 1 253 ? 55.749 37.149 25.985 1.00 33.77 253 LEU B CA 1
ATOM 4626 C C . LEU B 1 253 ? 56.191 38.147 24.920 1.00 35.18 253 LEU B C 1
ATOM 4627 O O . LEU B 1 253 ? 56.328 39.341 25.197 1.00 36.13 253 LEU B O 1
ATOM 4632 N N . ASN B 1 254 ? 56.411 37.649 23.705 1.00 36.03 254 ASN B N 1
ATOM 4633 C CA . ASN B 1 254 ? 56.957 38.457 22.617 1.00 36.76 254 ASN B CA 1
ATOM 4634 C C . ASN B 1 254 ? 55.935 39.320 21.876 1.00 36.86 254 ASN B C 1
ATOM 4635 O O . ASN B 1 254 ? 56.286 40.366 21.330 1.00 37.39 254 ASN B O 1
ATOM 4640 N N . ARG B 1 255 ? 54.680 38.876 21.851 1.00 36.59 255 ARG B N 1
ATOM 4641 C CA . ARG B 1 255 ? 53.620 39.603 21.150 1.00 36.46 255 ARG B CA 1
ATOM 4642 C C . ARG B 1 255 ? 52.433 39.892 22.063 1.00 36.01 255 ARG B C 1
ATOM 4643 O O . ARG B 1 255 ? 52.191 39.166 23.030 1.00 35.99 255 ARG B O 1
ATOM 4651 N N . LYS B 1 256 ? 51.699 40.957 21.750 1.00 35.36 256 LYS B N 1
ATOM 4652 C CA . LYS B 1 256 ? 50.511 41.323 22.511 1.00 35.05 256 LYS B CA 1
ATOM 4653 C C . LYS B 1 256 ? 49.320 40.453 22.115 1.00 34.45 256 LYS B C 1
ATOM 4654 O O . LYS B 1 256 ? 48.836 40.513 20.980 1.00 34.03 256 LYS B O 1
ATOM 4660 N N . ILE B 1 257 ? 48.872 39.633 23.060 1.00 33.64 257 ILE B N 1
ATOM 4661 C CA . ILE B 1 257 ? 47.677 38.821 22.882 1.00 33.35 257 ILE B CA 1
ATOM 4662 C C . ILE B 1 257 ? 46.601 39.359 23.818 1.00 33.44 257 ILE B C 1
ATOM 4663 O O . ILE B 1 257 ? 46.793 39.409 25.035 1.00 32.97 257 ILE B O 1
ATOM 4668 N N . ASP B 1 258 ? 45.480 39.772 23.234 1.00 33.57 258 ASP B N 1
ATOM 4669 C CA . ASP B 1 258 ? 44.394 40.401 23.983 1.00 33.99 258 ASP B CA 1
ATOM 4670 C C . ASP B 1 258 ? 43.618 39.411 24.845 1.00 34.03 258 ASP B C 1
ATOM 4671 O O . ASP B 1 258 ? 43.258 39.726 25.982 1.00 34.23 258 ASP B O 1
ATOM 4676 N N . ALA B 1 259 ? 43.369 38.219 24.302 1.00 33.78 259 ALA B N 1
ATOM 4677 C CA . ALA B 1 259 ? 42.622 37.181 25.013 1.00 33.66 259 ALA B CA 1
ATOM 4678 C C . ALA B 1 259 ? 42.919 35.776 24.499 1.00 33.60 259 ALA B C 1
ATOM 4679 O O . ALA B 1 259 ? 43.168 35.574 23.306 1.00 33.16 259 ALA B O 1
ATOM 4681 N N . VAL B 1 260 ? 42.901 34.814 25.420 1.00 33.27 260 VAL B N 1
ATOM 4682 C CA . VAL B 1 260 ? 42.845 33.397 25.077 1.00 32.82 260 VAL B CA 1
ATOM 4683 C C . VAL B 1 260 ? 41.382 32.988 25.124 1.00 32.98 260 VAL B C 1
ATOM 4684 O O . VAL B 1 260 ? 40.748 33.061 26.179 1.00 33.46 260 VAL B O 1
ATOM 4688 N N . VAL B 1 261 ? 40.843 32.575 23.982 1.00 32.84 261 VAL B N 1
ATOM 4689 C CA . VAL B 1 261 ? 39.452 32.131 23.912 1.00 32.32 261 VAL B CA 1
ATOM 4690 C C . VAL B 1 261 ? 39.412 30.660 23.517 1.00 32.25 261 VAL B C 1
ATOM 4691 O O . VAL B 1 261 ? 39.791 30.292 22.404 1.00 32.32 261 VAL B O 1
ATOM 4695 N N . VAL B 1 262 ? 38.960 29.824 24.446 1.00 31.49 262 VAL B N 1
ATOM 4696 C CA . VAL B 1 262 ? 38.916 28.378 24.237 1.00 30.63 262 VAL B CA 1
ATOM 4697 C C . VAL B 1 262 ? 37.485 27.848 24.322 1.00 30.59 262 VAL B C 1
ATOM 4698 O O . VAL B 1 262 ? 36.587 28.538 24.812 1.00 30.75 262 VAL B O 1
ATOM 4702 N N . GLY B 1 263 ? 37.282 26.626 23.836 1.00 30.11 263 GLY B N 1
ATOM 4703 C CA . GLY B 1 263 ? 35.995 25.949 23.956 1.00 29.42 263 GLY B CA 1
ATOM 4704 C C . GLY B 1 263 ? 35.896 25.156 25.246 1.00 29.62 263 GLY B C 1
ATOM 4705 O O . GLY B 1 263 ? 36.695 25.348 26.169 1.00 29.60 263 GLY B O 1
ATOM 4706 N N . ALA B 1 264 ? 34.913 24.262 25.308 1.00 29.44 264 ALA B N 1
ATOM 4707 C CA . ALA B 1 264 ? 34.704 23.414 26.479 1.00 29.73 264 ALA B CA 1
ATOM 4708 C C . ALA B 1 264 ? 34.043 22.093 26.108 1.00 30.34 264 ALA B C 1
ATOM 4709 O O . ALA B 1 264 ? 33.369 21.988 25.079 1.00 30.66 264 ALA B O 1
ATOM 4711 N N . ASP B 1 265 ? 34.247 21.089 26.956 1.00 30.80 265 ASP B N 1
ATOM 4712 C CA . ASP B 1 265 ? 33.595 19.791 26.815 1.00 31.63 265 ASP B CA 1
ATOM 4713 C C . ASP B 1 265 ? 32.673 19.525 27.999 1.00 31.86 265 ASP B C 1
ATOM 4714 O O . ASP B 1 265 ? 31.585 18.967 27.837 1.00 31.77 265 ASP B O 1
ATOM 4719 N N . ARG B 1 266 ? 33.118 19.935 29.184 1.00 32.56 266 ARG B N 1
ATOM 4720 C CA . ARG B 1 266 ? 32.328 19.828 30.407 1.00 33.15 266 ARG B CA 1
ATOM 4721 C C . ARG B 1 266 ? 32.721 20.953 31.362 1.00 33.66 266 ARG B C 1
ATOM 4722 O O . ARG B 1 266 ? 33.893 21.089 31.725 1.00 33.57 266 ARG B O 1
ATOM 4730 N N . ILE B 1 267 ? 31.738 21.764 31.747 1.00 33.72 267 ILE B N 1
ATOM 4731 C CA . ILE B 1 267 ? 31.948 22.820 32.736 1.00 33.85 267 ILE B CA 1
ATOM 4732 C C . ILE B 1 267 ? 31.211 22.468 34.028 1.00 34.47 267 ILE B C 1
ATOM 4733 O O . ILE B 1 267 ? 29.976 22.425 34.064 1.00 34.23 267 ILE B O 1
ATOM 4738 N N . CYS B 1 268 ? 31.987 22.215 35.080 1.00 34.44 268 CYS B N 1
ATOM 4739 C CA . CYS B 1 268 ? 31.461 21.822 36.387 1.00 34.81 268 CYS B CA 1
ATOM 4740 C C . CYS B 1 268 ? 30.729 22.962 37.090 1.00 35.23 268 CYS B C 1
ATOM 4741 O O . CYS B 1 268 ? 30.795 24.113 36.655 1.00 35.16 268 CYS B O 1
ATOM 4744 N N . GLN B 1 269 ? 30.041 22.627 38.181 1.00 35.31 269 GLN B N 1
ATOM 4745 C CA . GLN B 1 269 ? 29.277 23.596 38.975 1.00 35.19 269 GLN B CA 1
ATOM 4746 C C . GLN B 1 269 ? 30.127 24.776 39.468 1.00 35.31 269 GLN B C 1
ATOM 4747 O O . GLN B 1 269 ? 29.688 25.926 39.412 1.00 35.07 269 GLN B O 1
ATOM 4753 N N . ASN B 1 270 ? 31.340 24.483 39.931 1.00 35.65 270 ASN B N 1
ATOM 4754 C CA . ASN B 1 270 ? 32.262 25.517 40.409 1.00 35.76 270 ASN B CA 1
ATOM 4755 C C . ASN B 1 270 ? 32.954 26.296 39.286 1.00 35.93 270 ASN B C 1
ATOM 4756 O O . ASN B 1 270 ? 33.574 27.333 39.532 1.00 36.03 270 ASN B O 1
ATOM 4761 N N . GLY B 1 271 ? 32.848 25.789 38.060 1.00 36.05 271 GLY B N 1
ATOM 4762 C CA . GLY B 1 271 ? 33.438 26.446 36.895 1.00 35.49 271 GLY B CA 1
ATOM 4763 C C . GLY B 1 271 ? 34.573 25.678 36.242 1.00 34.98 271 GLY B C 1
ATOM 4764 O O . GLY B 1 271 ? 34.977 26.003 35.123 1.00 35.17 271 GLY B O 1
ATOM 4765 N N . ASP B 1 272 ? 35.087 24.664 36.939 1.00 34.16 272 ASP B N 1
ATOM 4766 C CA . ASP B 1 272 ? 36.169 23.821 36.421 1.00 33.09 272 ASP B CA 1
ATOM 4767 C C . ASP B 1 272 ? 35.820 23.286 35.035 1.00 32.87 272 ASP B C 1
ATOM 4768 O O . ASP B 1 272 ? 34.750 22.702 34.836 1.00 32.10 272 ASP B O 1
ATOM 4773 N N . THR B 1 273 ? 36.725 23.500 34.083 1.00 31.64 273 THR B N 1
ATOM 4774 C CA . THR B 1 273 ? 36.441 23.214 32.681 1.00 30.81 273 THR B CA 1
ATOM 4775 C C . THR B 1 273 ? 37.302 22.090 32.106 1.00 30.08 273 THR B C 1
ATOM 4776 O O . THR B 1 273 ? 38.533 22.186 32.060 1.00 29.60 273 THR B O 1
ATOM 4780 N N . ALA B 1 274 ? 36.631 21.025 31.678 1.00 28.90 274 ALA B N 1
ATOM 4781 C CA . ALA B 1 274 ? 37.265 19.970 30.907 1.00 28.06 274 ALA B CA 1
ATOM 4782 C C . ALA B 1 274 ? 37.296 20.398 29.444 1.00 27.27 274 ALA B C 1
ATOM 4783 O O . ALA B 1 274 ? 36.260 20.733 28.862 1.00 27.01 274 ALA B O 1
ATOM 4785 N N . ASN B 1 275 ? 38.495 20.416 28.870 1.00 26.45 275 ASN B N 1
ATOM 4786 C CA . ASN B 1 275 ? 38.696 20.779 27.470 1.00 26.17 275 ASN B CA 1
ATOM 4787 C C . ASN B 1 275 ? 39.906 20.041 26.913 1.00 25.36 275 ASN B C 1
ATOM 4788 O O . ASN B 1 275 ? 40.659 19.423 27.673 1.00 25.83 275 ASN B O 1
ATOM 4793 N N . LYS B 1 276 ? 40.081 20.117 25.593 1.00 24.84 276 LYS B N 1
ATOM 4794 C CA A LYS B 1 276 ? 41.160 19.413 24.902 0.50 24.73 276 LYS B CA 1
ATOM 4795 C CA B LYS B 1 276 ? 41.168 19.441 24.887 0.50 24.03 276 LYS B CA 1
ATOM 4796 C C . LYS B 1 276 ? 42.506 19.578 25.608 1.00 24.79 276 LYS B C 1
ATOM 4797 O O . LYS B 1 276 ? 42.856 20.667 26.069 1.00 24.52 276 LYS B O 1
ATOM 4808 N N . ILE B 1 277 ? 43.241 18.470 25.694 1.00 24.63 277 ILE B N 1
ATOM 4809 C CA . ILE B 1 277 ? 44.574 18.438 26.292 1.00 24.97 277 ILE B CA 1
ATOM 4810 C C . ILE B 1 277 ? 45.437 19.606 25.784 1.00 25.59 277 ILE B C 1
ATOM 4811 O O . ILE B 1 277 ? 45.479 19.890 24.581 1.00 25.38 277 ILE B O 1
ATOM 4816 N N . GLY B 1 278 ? 46.087 20.297 26.718 1.00 25.94 278 GLY B N 1
ATOM 4817 C CA . GLY B 1 278 ? 46.871 21.488 26.401 1.00 25.04 278 GLY B CA 1
ATOM 4818 C C . GLY B 1 278 ? 46.214 22.788 26.836 1.00 25.61 278 GLY B C 1
ATOM 4819 O O . GLY B 1 278 ? 46.885 23.817 26.958 1.00 25.70 278 GLY B O 1
ATOM 4820 N N . THR B 1 279 ? 44.903 22.747 27.071 1.00 26.35 279 THR B N 1
ATOM 4821 C CA . THR B 1 279 ? 44.155 23.937 27.503 1.00 27.26 279 THR B CA 1
ATOM 4822 C C . THR B 1 279 ? 44.583 24.398 28.899 1.00 28.22 279 THR B C 1
ATOM 4823 O O . THR B 1 279 ? 44.697 25.602 29.151 1.00 29.46 279 THR B O 1
ATOM 4827 N N . TYR B 1 280 ? 44.829 23.438 29.791 1.00 28.25 280 TYR B N 1
ATOM 4828 C CA . TYR B 1 280 ? 45.337 23.737 31.133 1.00 28.58 280 TYR B CA 1
ATOM 4829 C C . TYR B 1 280 ? 46.720 24.381 31.060 1.00 29.12 280 TYR B C 1
ATOM 4830 O O . TYR B 1 280 ? 46.995 25.360 31.760 1.00 28.36 280 TYR B O 1
ATOM 4839 N N . ASN B 1 281 ? 47.574 23.825 30.203 1.00 29.96 281 ASN B N 1
ATOM 4840 C CA . ASN B 1 281 ? 48.904 24.373 29.942 1.00 31.59 281 ASN B CA 1
ATOM 4841 C C . ASN B 1 281 ? 48.834 25.815 29.443 1.00 31.49 281 ASN B C 1
ATOM 4842 O O . ASN B 1 281 ? 49.640 26.661 29.836 1.00 31.71 281 ASN B O 1
ATOM 4847 N N . LEU B 1 282 ? 47.851 26.076 28.586 1.00 31.51 282 LEU B N 1
ATOM 4848 C CA . LEU B 1 282 ? 47.599 27.393 28.024 1.00 31.82 282 LEU B CA 1
ATOM 4849 C C . LEU B 1 282 ? 47.135 28.366 29.108 1.00 31.48 282 LEU B C 1
ATOM 4850 O O . LEU B 1 282 ? 47.562 29.522 29.136 1.00 30.99 282 LEU B O 1
ATOM 4855 N N . ALA B 1 283 ? 46.269 27.877 29.998 1.00 30.77 283 ALA B N 1
ATOM 4856 C CA . ALA B 1 283 ? 45.723 28.659 31.109 1.00 30.43 283 ALA B CA 1
ATOM 4857 C C . ALA B 1 283 ? 46.786 29.064 32.127 1.00 30.56 283 ALA B C 1
ATOM 4858 O O . ALA B 1 283 ? 46.766 30.185 32.639 1.00 30.39 283 ALA B O 1
ATOM 4860 N N . VAL B 1 284 ? 47.698 28.139 32.421 1.00 30.60 284 VAL B N 1
ATOM 4861 C CA . VAL B 1 284 ? 48.821 28.388 33.326 1.00 31.02 284 VAL B CA 1
ATOM 4862 C C . VAL B 1 284 ? 49.714 29.506 32.779 1.00 31.71 284 VAL B C 1
ATOM 4863 O O . VAL B 1 284 ? 50.106 30.417 33.516 1.00 31.79 284 VAL B O 1
ATOM 4867 N N . SER B 1 285 ? 50.013 29.433 31.482 1.00 31.54 285 SER B N 1
ATOM 4868 C CA . SER B 1 285 ? 50.841 30.430 30.810 1.00 32.00 285 SER B CA 1
ATOM 4869 C C . SER B 1 285 ? 50.111 31.764 30.656 1.00 32.41 285 SER B C 1
ATOM 4870 O O . SER B 1 285 ? 50.722 32.825 30.782 1.00 31.67 285 SER B O 1
ATOM 4873 N N . ALA B 1 286 ? 48.805 31.700 30.390 1.00 33.13 286 ALA B N 1
ATOM 4874 C CA . ALA B 1 286 ? 47.967 32.896 30.266 1.00 33.86 286 ALA B CA 1
ATOM 4875 C C . ALA B 1 286 ? 47.985 33.747 31.537 1.00 34.48 286 ALA B C 1
ATOM 4876 O O . ALA B 1 286 ? 48.077 34.975 31.462 1.00 34.65 286 ALA B O 1
ATOM 4878 N N . LYS B 1 287 ? 47.906 33.090 32.694 1.00 34.99 287 LYS B N 1
ATOM 4879 C CA . LYS B 1 287 ? 47.982 33.772 33.988 1.00 35.61 287 LYS B CA 1
ATOM 4880 C C . LYS B 1 287 ? 49.361 34.391 34.219 1.00 35.12 287 LYS B C 1
ATOM 4881 O O . LYS B 1 287 ? 49.468 35.503 34.739 1.00 35.12 287 LYS B O 1
ATOM 4887 N N . PHE B 1 288 ? 50.406 33.662 33.829 1.00 34.75 288 PHE B N 1
ATOM 4888 C CA . PHE B 1 288 ? 51.788 34.128 33.968 1.00 34.39 288 PHE B CA 1
ATOM 4889 C C . PHE B 1 288 ? 52.057 35.392 33.150 1.00 34.10 288 PHE B C 1
ATOM 4890 O O . PHE B 1 288 ? 52.797 36.274 33.591 1.00 34.10 288 PHE B O 1
ATOM 4898 N N . HIS B 1 289 ? 51.449 35.468 31.968 1.00 33.89 289 HIS B N 1
ATOM 4899 C CA . HIS B 1 289 ? 51.675 36.572 31.030 1.00 33.78 289 HIS B CA 1
ATOM 4900 C C . HIS B 1 289 ? 50.621 37.679 31.116 1.00 33.76 289 HIS B C 1
ATOM 4901 O O . HIS B 1 289 ? 50.680 38.656 30.365 1.00 33.34 289 HIS B O 1
ATOM 4908 N N . GLY B 1 290 ? 49.663 37.518 32.027 1.00 33.76 290 GLY B N 1
ATOM 4909 C CA . GLY B 1 290 ? 48.608 38.509 32.237 1.00 34.08 290 GLY B CA 1
ATOM 4910 C C . GLY B 1 290 ? 47.620 38.606 31.088 1.00 34.61 290 GLY B C 1
ATOM 4911 O O . GLY B 1 290 ? 47.110 39.689 30.788 1.00 34.51 290 GLY B O 1
ATOM 4912 N N . VAL B 1 291 ? 47.357 37.472 30.444 1.00 34.78 291 VAL B N 1
ATOM 4913 C CA . VAL B 1 291 ? 46.387 37.405 29.355 1.00 35.25 291 VAL B CA 1
ATOM 4914 C C . VAL B 1 291 ? 45.127 36.710 29.860 1.00 35.75 291 VAL B C 1
ATOM 4915 O O . VAL B 1 291 ? 45.170 35.550 30.278 1.00 35.82 291 VAL B O 1
ATOM 4919 N N . LYS B 1 292 ? 44.014 37.438 29.831 1.00 36.39 292 LYS B N 1
ATOM 4920 C CA . LYS B 1 292 ? 42.727 36.930 30.312 1.00 37.35 292 LYS B CA 1
ATOM 4921 C C . LYS B 1 292 ? 42.214 35.772 29.458 1.00 36.60 292 LYS B C 1
ATOM 4922 O O . LYS B 1 292 ? 42.285 35.814 28.226 1.00 36.52 292 LYS B O 1
ATOM 4928 N N . LEU B 1 293 ? 41.713 34.734 30.125 1.00 36.08 293 LEU B N 1
ATOM 4929 C CA . LEU B 1 293 ? 41.240 33.532 29.443 1.00 35.52 293 LEU B CA 1
ATOM 4930 C C . LEU B 1 293 ? 39.722 33.418 29.477 1.00 35.39 293 LEU B C 1
ATOM 4931 O O . LEU B 1 293 ? 39.102 33.530 30.536 1.00 35.07 293 LEU B O 1
ATOM 4936 N N . TYR B 1 294 ? 39.139 33.179 28.306 1.00 35.13 294 TYR B N 1
ATOM 4937 C CA . TYR B 1 294 ? 37.697 33.022 28.162 1.00 35.21 294 TYR B CA 1
ATOM 4938 C C . TYR B 1 294 ? 37.341 31.604 27.726 1.00 34.75 294 TYR B C 1
ATOM 4939 O O . TYR B 1 294 ? 38.009 31.019 26.869 1.00 34.41 294 TYR B O 1
ATOM 4948 N N . VAL B 1 295 ? 36.290 31.058 28.330 1.00 34.49 295 VAL B N 1
ATOM 4949 C CA . VAL B 1 295 ? 35.757 29.757 27.937 1.00 33.87 295 VAL B CA 1
ATOM 4950 C C . VAL B 1 295 ? 34.398 29.957 27.267 1.00 33.83 295 VAL B C 1
ATOM 4951 O O . VAL B 1 295 ? 33.449 30.423 27.899 1.00 34.13 295 VAL B O 1
ATOM 4955 N N . ALA B 1 296 ? 34.321 29.616 25.982 1.00 33.32 296 ALA B N 1
ATOM 4956 C CA . ALA B 1 296 ? 33.092 29.773 25.207 1.00 33.02 296 ALA B CA 1
ATOM 4957 C C . ALA B 1 296 ? 32.418 28.425 24.961 1.00 33.42 296 ALA B C 1
ATOM 4958 O O . ALA B 1 296 ? 33.024 27.509 24.396 1.00 32.97 296 ALA B O 1
ATOM 4960 N N . ALA B 1 297 ? 31.164 28.315 25.396 1.00 33.90 297 ALA B N 1
ATOM 4961 C CA . ALA B 1 297 ? 30.392 27.078 25.284 1.00 34.46 297 ALA B CA 1
ATOM 4962 C C . ALA B 1 297 ? 28.900 27.349 25.470 1.00 34.99 297 ALA B C 1
ATOM 4963 O O . ALA B 1 297 ? 28.530 28.270 26.199 1.00 34.88 297 ALA B O 1
ATOM 4965 N N . PRO B 1 298 ? 28.034 26.547 24.816 1.00 35.07 298 PRO B N 1
ATOM 4966 C CA . PRO B 1 298 ? 26.599 26.652 25.084 1.00 35.00 298 PRO B CA 1
ATOM 4967 C C . PRO B 1 298 ? 26.266 26.065 26.456 1.00 34.86 298 PRO B C 1
ATOM 4968 O O . PRO B 1 298 ? 27.067 25.307 27.009 1.00 34.64 298 PRO B O 1
ATOM 4972 N N . THR B 1 299 ? 25.099 26.411 26.999 1.00 34.78 299 THR B N 1
ATOM 4973 C CA . THR B 1 299 ? 24.702 25.950 28.338 1.00 34.96 299 THR B CA 1
ATOM 4974 C C . THR B 1 299 ? 24.491 24.440 28.412 1.00 34.65 299 THR B C 1
ATOM 4975 O O . THR B 1 299 ? 24.445 23.864 29.502 1.00 34.58 299 THR B O 1
ATOM 4979 N N . THR B 1 300 ? 24.369 23.806 27.249 1.00 34.32 300 THR B N 1
ATOM 4980 C CA . THR B 1 300 ? 24.272 22.351 27.160 1.00 34.34 300 THR B CA 1
ATOM 4981 C C . THR B 1 300 ? 25.630 21.672 27.408 1.00 33.46 300 THR B C 1
ATOM 4982 O O . THR B 1 300 ? 25.708 20.446 27.527 1.00 32.77 300 THR B O 1
ATOM 4986 N N . THR B 1 301 ? 26.684 22.483 27.487 1.00 32.67 301 THR B N 1
ATOM 4987 C CA . THR B 1 301 ? 28.026 22.023 27.851 1.00 32.52 301 THR B CA 1
ATOM 4988 C C . THR B 1 301 ? 28.255 22.186 29.362 1.00 32.49 301 THR B C 1
ATOM 4989 O O . THR B 1 301 ? 29.242 21.689 29.911 1.00 31.94 301 THR B O 1
ATOM 4993 N N . LEU B 1 302 ? 27.331 22.876 30.027 1.00 33.42 302 LEU B N 1
ATOM 4994 C CA . LEU B 1 302 ? 27.391 23.063 31.478 1.00 33.74 302 LEU B CA 1
ATOM 4995 C C . LEU B 1 302 ? 26.843 21.837 32.209 1.00 34.02 302 LEU B C 1
ATOM 4996 O O . LEU B 1 302 ? 25.919 21.178 31.726 1.00 34.06 302 LEU B O 1
ATOM 5001 N N . ASP B 1 303 ? 27.419 21.538 33.371 1.00 34.41 303 ASP B N 1
ATOM 5002 C CA . ASP B 1 303 ? 27.100 20.310 34.100 1.00 35.04 303 ASP B CA 1
ATOM 5003 C C . ASP B 1 303 ? 26.926 20.555 35.600 1.00 35.81 303 ASP B C 1
ATOM 5004 O O . ASP B 1 303 ? 27.909 20.664 36.340 1.00 36.17 303 ASP B O 1
ATOM 5009 N N . VAL B 1 304 ? 25.671 20.637 36.038 1.00 36.49 304 VAL B N 1
ATOM 5010 C CA . VAL B 1 304 ? 25.357 20.798 37.463 1.00 37.55 304 VAL B CA 1
ATOM 5011 C C . VAL B 1 304 ? 25.634 19.528 38.266 1.00 37.97 304 VAL B C 1
ATOM 5012 O O . VAL B 1 304 ? 25.921 19.597 39.462 1.00 38.38 304 VAL B O 1
ATOM 5016 N N . LYS B 1 305 ? 25.558 18.379 37.597 1.00 38.53 305 LYS B N 1
ATOM 5017 C CA . LYS B 1 305 ? 25.703 17.077 38.249 1.00 39.30 305 LYS B CA 1
ATOM 5018 C C . LYS B 1 305 ? 27.150 16.738 38.635 1.00 39.19 305 LYS B C 1
ATOM 5019 O O . LYS B 1 305 ? 27.387 15.800 39.399 1.00 39.28 305 LYS B O 1
ATOM 5025 N N . THR B 1 306 ? 28.105 17.506 38.112 1.00 38.67 306 THR B N 1
ATOM 5026 C CA . THR B 1 306 ? 29.516 17.361 38.474 1.00 38.12 306 THR B CA 1
ATOM 5027 C C . THR B 1 306 ? 29.978 18.599 39.243 1.00 38.15 306 THR B C 1
ATOM 5028 O O . THR B 1 306 ? 29.898 19.722 38.737 1.00 37.84 306 THR B O 1
ATOM 5032 N N . ALA B 1 307 ? 30.461 18.379 40.463 1.00 37.95 307 ALA B N 1
ATOM 5033 C CA . ALA B 1 307 ? 30.813 19.467 41.377 1.00 37.59 307 ALA B CA 1
ATOM 5034 C C . ALA B 1 307 ? 32.122 20.175 41.018 1.00 37.10 307 ALA B C 1
ATOM 5035 O O . ALA B 1 307 ? 32.175 21.406 40.992 1.00 36.99 307 ALA B O 1
ATOM 5037 N N . SER B 1 308 ? 33.169 19.396 40.750 1.00 36.52 308 SER B N 1
ATOM 5038 C CA . SER B 1 308 ? 34.491 19.949 40.447 1.00 36.21 308 SER B CA 1
ATOM 5039 C C . SER B 1 308 ? 35.276 19.090 39.453 1.00 35.96 308 SER B C 1
ATOM 5040 O O . SER B 1 308 ? 34.864 17.975 39.121 1.00 35.27 308 SER B O 1
ATOM 5043 N N . GLY B 1 309 ? 36.409 19.622 38.992 1.00 35.83 309 GLY B N 1
ATOM 5044 C CA . GLY B 1 309 ? 37.217 19.008 37.934 1.00 36.09 309 GLY B CA 1
ATOM 5045 C C . GLY B 1 309 ? 37.743 17.610 38.206 1.00 36.34 309 GLY B C 1
ATOM 5046 O O . GLY B 1 309 ? 37.916 16.819 37.276 1.00 36.14 309 GLY B O 1
ATOM 5047 N N . ASN B 1 310 ? 37.997 17.308 39.478 1.00 36.89 310 ASN B N 1
ATOM 5048 C CA . ASN B 1 310 ? 38.489 15.990 39.891 1.00 37.78 310 ASN B CA 1
ATOM 5049 C C . ASN B 1 310 ? 37.453 14.867 39.764 1.00 37.72 310 ASN B C 1
ATOM 5050 O O . ASN B 1 310 ? 37.794 13.687 39.880 1.00 37.72 310 ASN B O 1
ATOM 5055 N N . HIS B 1 311 ? 36.196 15.238 39.526 1.00 37.60 311 HIS B N 1
ATOM 5056 C CA . HIS B 1 311 ? 35.112 14.268 39.351 1.00 37.73 311 HIS B CA 1
ATOM 5057 C C . HIS B 1 311 ? 34.775 14.016 37.875 1.00 37.38 311 HIS B C 1
ATOM 5058 O O . HIS B 1 311 ? 33.826 13.290 37.560 1.00 37.80 311 HIS B O 1
ATOM 5065 N N . VAL B 1 312 ? 35.558 14.614 36.981 1.00 36.43 312 VAL B N 1
ATOM 5066 C CA . VAL B 1 312 ? 35.385 14.443 35.539 1.00 35.16 312 VAL B CA 1
ATOM 5067 C C . VAL B 1 312 ? 36.189 13.237 35.065 1.00 34.66 312 VAL B C 1
ATOM 5068 O O . VAL B 1 312 ? 37.375 13.115 35.380 1.00 34.63 312 VAL B O 1
ATOM 5072 N N . GLU B 1 313 ? 35.541 12.345 34.320 1.00 33.94 313 GLU B N 1
ATOM 5073 C CA . GLU B 1 313 ? 36.243 11.242 33.677 1.00 33.50 313 GLU B CA 1
ATOM 5074 C C . GLU B 1 313 ? 36.971 11.768 32.443 1.00 32.45 313 GLU B C 1
ATOM 5075 O O . GLU B 1 313 ? 36.344 12.295 31.520 1.00 31.79 313 GLU B O 1
ATOM 5081 N N . ILE B 1 314 ? 38.296 11.639 32.448 1.00 31.76 314 ILE B N 1
ATOM 5082 C CA . ILE B 1 314 ? 39.129 12.092 31.339 1.00 31.06 314 ILE B CA 1
ATOM 5083 C C . ILE B 1 314 ? 39.402 10.934 30.387 1.00 31.00 314 ILE B C 1
ATOM 5084 O O . ILE B 1 314 ? 40.026 9.939 30.768 1.00 30.73 314 ILE B O 1
ATOM 5089 N N . GLU B 1 315 ? 38.922 11.070 29.153 1.00 30.99 315 GLU B N 1
ATOM 5090 C CA . GLU B 1 315 ? 39.140 10.060 28.125 1.00 31.02 315 GLU B CA 1
ATOM 5091 C C . GLU B 1 315 ? 40.619 9.954 27.761 1.00 30.94 315 GLU B C 1
ATOM 5092 O O . GLU B 1 315 ? 41.294 10.962 27.544 1.00 30.44 315 GLU B O 1
ATOM 5098 N N . GLU B 1 316 ? 41.111 8.721 27.730 1.00 31.24 316 GLU B N 1
ATOM 5099 C CA . GLU B 1 316 ? 42.415 8.414 27.168 1.00 32.26 316 GLU B CA 1
ATOM 5100 C C . GLU B 1 316 ? 42.178 7.625 25.889 1.00 32.48 316 GLU B C 1
ATOM 5101 O O . GLU B 1 316 ? 41.254 6.811 25.821 1.00 32.23 316 GLU B O 1
ATOM 5107 N N . ARG B 1 317 ? 43.000 7.873 24.875 1.00 32.52 317 ARG B N 1
ATOM 5108 C CA . ARG B 1 317 ? 42.819 7.220 23.580 1.00 33.23 317 ARG B CA 1
ATOM 5109 C C . ARG B 1 317 ? 44.034 6.398 23.151 1.00 34.23 317 ARG B C 1
ATOM 5110 O O . ARG B 1 317 ? 45.102 6.486 23.763 1.00 33.99 317 ARG B O 1
ATOM 5118 N N . GLU B 1 318 ? 43.843 5.593 22.107 1.00 35.70 318 GLU B N 1
ATOM 5119 C CA . GLU B 1 318 ? 44.878 4.712 21.555 1.00 37.28 318 GLU B CA 1
ATOM 5120 C C . GLU B 1 318 ? 46.230 5.421 21.396 1.00 36.25 318 GLU B C 1
ATOM 5121 O O . GLU B 1 318 ? 46.286 6.535 20.870 1.00 36.20 318 GLU B O 1
ATOM 5127 N N . PRO B 1 319 ? 47.318 4.784 21.872 1.00 35.86 319 PRO B N 1
ATOM 5128 C CA . PRO B 1 319 ? 48.665 5.364 21.784 1.00 35.35 319 PRO B CA 1
ATOM 5129 C C . PRO B 1 319 ? 49.179 5.552 20.352 1.00 34.92 319 PRO B C 1
ATOM 5130 O O . PRO B 1 319 ? 50.172 6.255 20.147 1.00 35.08 319 PRO B O 1
ATOM 5134 N N . THR B 1 320 ? 48.501 4.941 19.381 1.00 34.19 320 THR B N 1
ATOM 5135 C CA . THR B 1 320 ? 48.857 5.077 17.965 1.00 33.36 320 THR B CA 1
ATOM 5136 C C . THR B 1 320 ? 48.578 6.479 17.415 1.00 32.49 320 THR B C 1
ATOM 5137 O O . THR B 1 320 ? 49.114 6.856 16.373 1.00 32.29 320 THR B O 1
ATOM 5141 N N . GLU B 1 321 ? 47.749 7.245 18.124 1.00 31.90 321 GLU B N 1
ATOM 5142 C CA . GLU B 1 321 ? 47.510 8.652 17.793 1.00 32.08 321 GLU B CA 1
ATOM 5143 C C . GLU B 1 321 ? 48.805 9.465 17.868 1.00 31.79 321 GLU B C 1
ATOM 5144 O O . GLU B 1 321 ? 48.977 10.440 17.139 1.00 32.24 321 GLU B O 1
ATOM 5150 N N . ILE B 1 322 ? 49.707 9.047 18.754 1.00 31.30 322 ILE B N 1
ATOM 5151 C CA . ILE B 1 322 ? 51.003 9.699 18.940 1.00 30.91 322 ILE B CA 1
ATOM 5152 C C . ILE B 1 322 ? 52.128 8.961 18.198 1.00 31.10 322 ILE B C 1
ATOM 5153 O O . ILE B 1 322 ? 53.003 9.596 17.604 1.00 30.80 322 ILE B O 1
ATOM 5158 N N . THR B 1 323 ? 52.089 7.628 18.220 1.00 31.69 323 THR B N 1
ATOM 5159 C CA . THR B 1 323 ? 53.195 6.807 17.708 1.00 32.60 323 THR B CA 1
ATOM 5160 C C . THR B 1 323 ? 53.155 6.523 16.202 1.00 34.18 323 THR B C 1
ATOM 5161 O O . THR B 1 323 ? 54.174 6.144 15.617 1.00 32.95 323 THR B O 1
ATOM 5165 N N . THR B 1 324 ? 51.989 6.698 15.582 1.00 36.34 324 THR B N 1
ATOM 5166 C CA . THR B 1 324 ? 51.831 6.410 14.154 1.00 38.92 324 THR B CA 1
ATOM 5167 C C . THR B 1 324 ? 51.351 7.613 13.346 1.00 41.06 324 THR B C 1
ATOM 5168 O O . THR B 1 324 ? 50.622 8.466 13.856 1.00 41.10 324 THR B O 1
ATOM 5172 N N . ASN B 1 325 ? 51.779 7.662 12.085 1.00 43.83 325 ASN B N 1
ATOM 5173 C CA . ASN B 1 325 ? 51.313 8.638 11.104 1.00 47.03 325 ASN B CA 1
ATOM 5174 C C . ASN B 1 325 ? 49.830 8.409 10.836 1.00 49.05 325 ASN B C 1
ATOM 5175 O O . ASN B 1 325 ? 49.427 7.300 10.474 1.00 49.58 325 ASN B O 1
ATOM 5180 N N . LEU B 1 326 ? 49.032 9.465 10.997 1.00 51.14 326 LEU B N 1
ATOM 5181 C CA . LEU B 1 326 ? 47.571 9.344 11.037 1.00 52.83 326 LEU B CA 1
ATOM 5182 C C . LEU B 1 326 ? 46.920 8.835 9.754 1.00 53.28 326 LEU B C 1
ATOM 5183 O O . LEU B 1 326 ? 46.631 9.580 8.816 1.00 54.14 326 LEU B O 1
ATOM 5188 N N . VAL B 1 327 ? 46.581 7.547 9.807 1.00 52.78 327 VAL B N 1
ATOM 5189 C CA . VAL B 1 327 ? 46.250 6.754 8.631 1.00 52.26 327 VAL B CA 1
ATOM 5190 C C . VAL B 1 327 ? 47.330 6.923 7.559 1.00 51.61 327 VAL B C 1
ATOM 5191 O O . VAL B 1 327 ? 47.837 8.025 7.322 1.00 51.65 327 VAL B O 1
ATOM 5195 N N . THR B 1 328 ? 47.633 5.813 6.894 1.00 50.75 328 THR B N 1
ATOM 5196 C CA . THR B 1 328 ? 49.009 5.452 6.548 1.00 49.72 328 THR B CA 1
ATOM 5197 C C . THR B 1 328 ? 49.387 4.397 7.592 1.00 48.96 328 THR B C 1
ATOM 5198 O O . THR B 1 328 ? 49.956 3.356 7.249 1.00 48.59 328 THR B O 1
ATOM 5202 N N . LYS B 1 329 ? 49.046 4.671 8.857 1.00 48.21 329 LYS B N 1
ATOM 5203 C CA . LYS B 1 329 ? 49.196 3.721 9.973 1.00 47.33 329 LYS B CA 1
ATOM 5204 C C . LYS B 1 329 ? 50.647 3.281 10.201 1.00 46.72 329 LYS B C 1
ATOM 5205 O O . LYS B 1 329 ? 50.904 2.204 10.747 1.00 46.85 329 LYS B O 1
ATOM 5211 N N . GLN B 1 330 ? 51.584 4.129 9.784 1.00 45.55 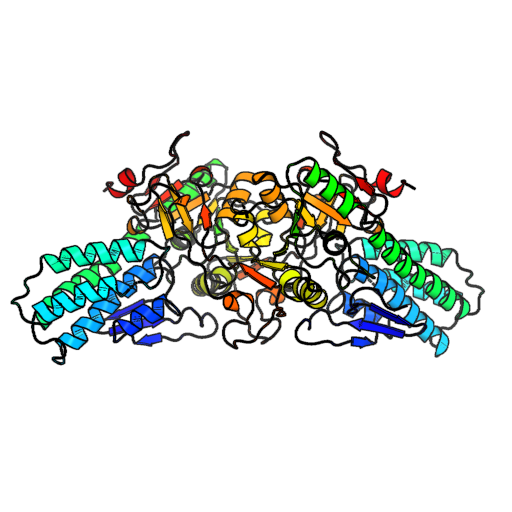330 GLN B N 1
ATOM 5212 C CA . GLN B 1 330 ? 53.010 3.839 9.884 1.00 44.84 330 GLN B CA 1
ATOM 5213 C C . GLN B 1 330 ? 53.593 4.449 11.154 1.00 43.67 330 GLN B C 1
ATOM 5214 O O . GLN B 1 330 ? 53.336 5.614 11.459 1.00 42.91 330 GLN B O 1
ATOM 5220 N N . ARG B 1 331 ? 54.377 3.658 11.884 1.00 42.83 331 ARG B N 1
ATOM 5221 C CA . ARG B 1 331 ? 55.038 4.122 13.106 1.00 41.88 331 ARG B CA 1
ATOM 5222 C C . ARG B 1 331 ? 56.149 5.126 12.818 1.00 40.71 331 ARG B C 1
ATOM 5223 O O . ARG B 1 331 ? 56.960 4.926 11.911 1.00 40.59 331 ARG B O 1
ATOM 5231 N N . VAL B 1 332 ? 56.166 6.206 13.598 1.00 39.39 332 VAL B N 1
ATOM 5232 C CA . VAL B 1 332 ? 57.207 7.236 13.525 1.00 37.50 332 VAL B CA 1
ATOM 5233 C C . VAL B 1 332 ? 57.988 7.320 14.844 1.00 36.34 332 VAL B C 1
ATOM 5234 O O . VAL B 1 332 ? 58.885 8.152 15.003 1.00 36.05 332 VAL B O 1
ATOM 5238 N N . VAL B 1 333 ? 57.629 6.443 15.780 1.00 35.19 333 VAL B N 1
ATOM 5239 C CA . VAL B 1 333 ? 58.284 6.348 17.082 1.00 33.68 333 VAL B CA 1
ATOM 5240 C C . VAL B 1 333 ? 58.800 4.918 17.271 1.00 33.60 333 VAL B C 1
ATOM 5241 O O . VAL B 1 333 ? 58.117 3.956 16.905 1.00 33.17 333 VAL B O 1
ATOM 5245 N N . ALA B 1 334 ? 60.003 4.788 17.832 1.00 33.16 334 ALA B N 1
ATOM 5246 C CA . ALA B 1 334 ? 60.575 3.479 18.159 1.00 34.08 334 ALA B CA 1
ATOM 5247 C C . ALA B 1 334 ? 59.734 2.759 19.211 1.00 34.76 334 ALA B C 1
ATOM 5248 O O . ALA B 1 334 ? 59.018 3.396 19.984 1.00 34.53 334 ALA B O 1
ATOM 5250 N N . ASP B 1 335 ? 59.819 1.431 19.231 1.00 36.00 335 ASP B N 1
ATOM 5251 C CA . ASP B 1 335 ? 59.042 0.636 20.176 1.00 36.85 335 ASP B CA 1
ATOM 5252 C C . ASP B 1 335 ? 59.924 -0.260 21.037 1.00 36.74 335 ASP B C 1
ATOM 5253 O O . ASP B 1 335 ? 60.930 -0.796 20.569 1.00 36.91 335 ASP B O 1
ATOM 5258 N N . GLY B 1 336 ? 59.533 -0.411 22.300 1.00 36.59 336 GLY B N 1
ATOM 5259 C CA . GLY B 1 336 ? 60.265 -1.237 23.254 1.00 36.41 336 GLY B CA 1
ATOM 5260 C C . GLY B 1 336 ? 59.409 -1.627 24.445 1.00 36.40 336 GLY B C 1
ATOM 5261 O O . GLY B 1 336 ? 58.362 -1.020 24.679 1.00 35.94 336 GLY B O 1
ATOM 5262 N N . PRO B 1 337 ? 59.853 -2.643 25.208 1.00 36.74 337 PRO B N 1
ATOM 5263 C CA . PRO B 1 337 ? 59.139 -3.176 26.372 1.00 37.03 337 PRO B CA 1
ATOM 5264 C C . PRO B 1 337 ? 59.008 -2.190 27.533 1.00 37.09 337 PRO B C 1
ATOM 5265 O O . PRO B 1 337 ? 58.081 -2.306 28.336 1.00 37.08 337 PRO B O 1
ATOM 5269 N N . HIS B 1 338 ? 59.933 -1.237 27.617 1.00 37.00 338 HIS B N 1
ATOM 5270 C CA . HIS B 1 338 ? 59.964 -0.288 28.729 1.00 36.96 338 HIS B CA 1
ATOM 5271 C C . HIS B 1 338 ? 59.601 1.127 28.287 1.00 36.55 338 HIS B C 1
ATOM 5272 O O . HIS B 1 338 ? 60.018 2.120 28.895 1.00 36.63 338 HIS B O 1
ATOM 5279 N N . LEU B 1 339 ? 58.806 1.201 27.223 1.00 35.40 339 LEU B N 1
ATOM 5280 C CA . LEU B 1 339 ? 58.239 2.456 26.754 1.00 34.66 339 LEU B CA 1
ATOM 5281 C C . LEU B 1 339 ? 56.724 2.434 26.919 1.00 34.16 339 LEU B C 1
ATOM 5282 O O . LEU B 1 339 ? 56.069 1.440 26.599 1.00 34.19 339 LEU B O 1
ATOM 5287 N N . SER B 1 340 ? 56.181 3.533 27.431 1.00 33.23 340 SER B N 1
ATOM 5288 C CA . SER B 1 340 ? 54.740 3.710 27.528 1.00 33.03 340 SER B CA 1
ATOM 5289 C C . SER B 1 340 ? 54.343 5.061 26.942 1.00 32.37 340 SER B C 1
ATOM 5290 O O . SER B 1 340 ? 55.160 5.984 26.867 1.00 30.96 340 SER B O 1
ATOM 5293 N N . ILE B 1 341 ? 53.089 5.162 26.515 1.00 31.63 341 ILE B N 1
ATOM 5294 C CA . ILE B 1 341 ? 52.568 6.394 25.942 1.00 30.92 341 ILE B CA 1
ATOM 5295 C C . ILE B 1 341 ? 51.410 6.893 26.794 1.00 31.01 341 ILE B C 1
ATOM 5296 O O . ILE B 1 341 ? 50.444 6.164 27.038 1.00 31.02 341 ILE B O 1
ATOM 5301 N N . TRP B 1 342 ? 51.524 8.135 27.255 1.00 30.57 342 TRP B N 1
ATOM 5302 C CA . TRP B 1 342 ? 50.455 8.777 28.004 1.00 30.32 342 TRP B CA 1
ATOM 5303 C C . TRP B 1 342 ? 49.653 9.654 27.049 1.00 29.92 342 TRP B C 1
ATOM 5304 O O . TRP B 1 342 ? 50.140 10.690 26.589 1.00 29.89 342 TRP B O 1
ATOM 5315 N N . ASN B 1 343 ? 48.432 9.222 26.737 1.00 29.62 343 ASN B N 1
ATOM 5316 C CA . ASN B 1 343 ? 47.583 9.951 25.792 1.00 29.45 343 ASN B CA 1
ATOM 5317 C C . ASN B 1 343 ? 46.205 10.351 26.344 1.00 29.20 343 ASN B C 1
ATOM 5318 O O . ASN B 1 343 ? 45.177 9.859 25.869 1.00 29.42 343 ASN B O 1
ATOM 5323 N N . PRO B 1 344 ? 46.176 11.243 27.353 1.00 29.25 344 PRO B N 1
ATOM 5324 C CA . PRO B 1 344 ? 44.883 11.822 27.699 1.00 28.96 344 PRO B CA 1
ATOM 5325 C C . PRO B 1 344 ? 44.518 12.890 26.668 1.00 28.90 344 PRO B C 1
ATOM 5326 O O . PRO B 1 344 ? 45.380 13.673 26.258 1.00 28.86 344 PRO B O 1
ATOM 5330 N N . VAL B 1 345 ? 43.262 12.907 26.237 1.00 28.18 345 VAL B N 1
ATOM 5331 C CA . VAL B 1 345 ? 42.846 13.846 25.191 1.00 28.42 345 VAL B CA 1
ATOM 5332 C C . VAL B 1 345 ? 42.091 15.049 25.763 1.00 28.24 345 VAL B C 1
ATOM 5333 O O . VAL B 1 345 ? 41.596 15.900 25.023 1.00 28.19 345 VAL B O 1
ATOM 5337 N N . PHE B 1 346 ? 42.019 15.107 27.090 1.00 27.69 346 PHE B N 1
ATOM 5338 C CA . PHE B 1 346 ? 41.449 16.247 27.797 1.00 27.75 346 PHE B CA 1
ATOM 5339 C C . PHE B 1 346 ? 42.268 16.550 29.046 1.00 27.82 346 PHE B C 1
ATOM 5340 O O . PHE B 1 346 ? 42.981 15.685 29.561 1.00 27.79 346 PHE B O 1
ATOM 5348 N N . ASP B 1 347 ? 42.178 17.791 29.514 1.00 28.28 347 ASP B N 1
ATOM 5349 C CA . ASP B 1 347 ? 42.654 18.150 30.845 1.00 28.98 347 ASP B CA 1
ATOM 5350 C C . ASP B 1 347 ? 41.672 19.107 31.520 1.00 29.47 347 ASP B C 1
ATOM 5351 O O . ASP B 1 347 ? 40.705 19.557 30.897 1.00 29.62 347 ASP B O 1
ATOM 5356 N N . ILE B 1 348 ? 41.922 19.403 32.792 1.00 30.03 348 ILE B N 1
ATOM 5357 C CA . ILE B 1 348 ? 41.067 20.291 33.566 1.00 30.05 348 ILE B CA 1
ATOM 5358 C C . ILE B 1 348 ? 41.712 21.669 33.712 1.00 30.39 348 ILE B C 1
ATOM 5359 O O . ILE B 1 348 ? 42.863 21.785 34.137 1.00 30.52 348 ILE B O 1
ATOM 5364 N N . THR B 1 349 ? 40.963 22.702 33.338 1.00 30.84 349 THR B N 1
ATOM 5365 C CA . THR B 1 349 ? 41.324 24.075 33.651 1.00 31.63 349 THR B CA 1
ATOM 5366 C C . THR B 1 349 ? 40.499 24.503 34.867 1.00 32.37 349 THR B C 1
ATOM 5367 O O . THR B 1 349 ? 39.276 24.656 34.767 1.00 32.18 349 THR B O 1
ATOM 5371 N N . PRO B 1 350 ? 41.163 24.686 36.026 1.00 32.76 350 PRO B N 1
ATOM 5372 C CA . PRO B 1 350 ? 40.452 25.073 37.240 1.00 32.99 350 PRO B CA 1
ATOM 5373 C C . PRO B 1 350 ? 39.873 26.477 37.107 1.00 33.66 350 PRO B C 1
ATOM 5374 O O . PRO B 1 350 ? 40.454 27.324 36.421 1.00 33.79 350 PRO B O 1
ATOM 5378 N N . SER B 1 351 ? 38.738 26.710 37.763 1.00 33.65 351 SER B N 1
ATOM 5379 C CA . SER B 1 351 ? 38.012 27.980 37.675 1.00 34.27 351 SER B CA 1
ATOM 5380 C C . SER B 1 351 ? 38.865 29.212 37.991 1.00 34.55 351 SER B C 1
ATOM 5381 O O . SER B 1 351 ? 38.589 30.303 37.487 1.00 34.67 351 SER B O 1
ATOM 5384 N N . GLU B 1 352 ? 39.893 29.029 38.822 1.00 35.31 352 GLU B N 1
ATOM 5385 C CA . GLU B 1 352 ? 40.829 30.101 39.183 1.00 36.03 352 GLU B CA 1
ATOM 5386 C C . GLU B 1 352 ? 41.524 30.702 37.958 1.00 35.55 352 GLU B C 1
ATOM 5387 O O . GLU B 1 352 ? 41.826 31.897 37.931 1.00 35.51 352 GLU B O 1
ATOM 5393 N N . LEU B 1 353 ? 41.769 29.865 36.952 1.00 35.33 353 LEU B N 1
ATOM 5394 C CA . LEU B 1 353 ? 42.520 30.266 35.763 1.00 35.07 353 LEU B CA 1
ATOM 5395 C C . LEU B 1 353 ? 41.634 30.802 34.633 1.00 35.16 353 LEU B C 1
ATOM 5396 O O . LEU B 1 353 ? 42.140 31.270 33.611 1.00 35.44 353 LEU B O 1
ATOM 5401 N N . ILE B 1 354 ? 40.318 30.727 34.819 1.00 35.47 354 ILE B N 1
ATOM 5402 C CA . ILE B 1 354 ? 39.374 31.342 33.885 1.00 35.27 354 ILE B CA 1
ATOM 5403 C C . ILE B 1 354 ? 39.154 32.789 34.333 1.00 35.72 354 ILE B C 1
ATOM 5404 O O . ILE B 1 354 ? 38.166 33.117 34.998 1.00 36.00 354 ILE B O 1
ATOM 5409 N N . THR B 1 355 ? 40.107 33.640 33.965 1.00 36.15 355 THR B N 1
ATOM 5410 C CA . THR B 1 355 ? 40.191 35.014 34.464 1.00 36.64 355 THR B CA 1
ATOM 5411 C C . THR B 1 355 ? 39.289 35.992 33.714 1.00 36.87 355 THR B C 1
ATOM 5412 O O . THR B 1 355 ? 38.841 36.989 34.282 1.00 37.29 355 THR B O 1
ATOM 5416 N N . GLY B 1 356 ? 39.031 35.705 32.440 1.00 37.26 356 GLY B N 1
ATOM 5417 C CA . GLY B 1 356 ? 38.165 36.543 31.615 1.00 37.37 356 GLY B CA 1
ATOM 5418 C C . GLY B 1 356 ? 36.699 36.308 31.921 1.00 37.63 356 GLY B C 1
ATOM 5419 O O . GLY B 1 356 ? 35.971 37.240 32.266 1.00 37.91 356 GLY B O 1
ATOM 5420 N N . GLY B 1 357 ? 36.274 35.053 31.797 1.00 37.28 357 GLY B N 1
ATOM 5421 C CA . GLY B 1 357 ? 34.900 34.665 32.098 1.00 36.96 357 GLY B CA 1
ATOM 5422 C C . GLY B 1 357 ? 34.411 33.487 31.278 1.00 36.67 357 GLY B C 1
ATOM 5423 O O . GLY B 1 357 ? 35.139 32.961 30.435 1.00 36.89 357 GLY B O 1
ATOM 5424 N N . ILE B 1 358 ? 33.172 33.075 31.532 1.00 36.03 358 ILE B N 1
ATOM 5425 C CA . ILE B 1 358 ? 32.546 31.983 30.788 1.00 36.01 358 ILE B CA 1
ATOM 5426 C C . ILE B 1 358 ? 31.470 32.535 29.850 1.00 36.25 358 ILE B C 1
ATOM 5427 O O . ILE B 1 358 ? 30.469 33.103 30.296 1.00 36.51 358 ILE B O 1
ATOM 5432 N N . ILE B 1 359 ? 31.698 32.368 28.550 1.00 36.33 359 ILE B N 1
ATOM 5433 C CA . ILE B 1 359 ? 30.813 32.905 27.517 1.00 36.67 359 ILE B CA 1
ATOM 5434 C C . ILE B 1 359 ? 29.790 31.860 27.078 1.00 36.59 359 ILE B C 1
ATOM 5435 O O . ILE B 1 359 ? 30.140 30.841 26.478 1.00 37.39 359 ILE B O 1
ATOM 5440 N N . THR B 1 360 ? 28.525 32.123 27.391 1.00 36.76 360 THR B N 1
ATOM 5441 C CA . THR B 1 360 ? 27.417 31.274 26.963 1.00 36.37 360 THR B CA 1
ATOM 5442 C C . THR B 1 360 ? 26.461 32.094 26.099 1.00 36.90 360 THR B C 1
ATOM 5443 O O . THR B 1 360 ? 26.711 33.276 25.845 1.00 37.18 360 THR B O 1
ATOM 5447 N N . GLU B 1 361 ? 25.373 31.473 25.647 1.00 37.13 361 GLU B N 1
ATOM 5448 C CA . GLU B 1 361 ? 24.327 32.197 24.925 1.00 37.78 361 GLU B CA 1
ATOM 5449 C C . GLU B 1 361 ? 23.601 33.184 25.847 1.00 37.81 361 GLU B C 1
ATOM 5450 O O . GLU B 1 361 ? 22.964 34.129 25.377 1.00 37.80 361 GLU B O 1
ATOM 5456 N N . LYS B 1 362 ? 23.715 32.953 27.155 1.00 38.08 362 LYS B N 1
ATOM 5457 C CA . LYS B 1 362 ? 23.131 33.824 28.175 1.00 38.77 362 LYS B CA 1
ATOM 5458 C C . LYS B 1 362 ? 23.920 35.125 28.310 1.00 39.13 362 LYS B C 1
ATOM 5459 O O . LYS B 1 362 ? 23.359 36.166 28.661 1.00 39.06 362 LYS B O 1
ATOM 5465 N N . GLY B 1 363 ? 25.222 35.053 28.035 1.00 39.08 363 GLY B N 1
ATOM 5466 C CA . GLY B 1 363 ? 26.111 36.207 28.148 1.00 39.67 363 GLY B CA 1
ATOM 5467 C C . GLY B 1 363 ? 27.481 35.857 28.695 1.00 40.34 363 GLY B C 1
ATOM 5468 O O . GLY B 1 363 ? 27.799 34.681 28.901 1.00 40.48 363 GLY B O 1
ATOM 5469 N N . VAL B 1 364 ? 28.295 36.886 28.925 1.00 40.65 364 VAL B N 1
ATOM 5470 C CA . VAL B 1 364 ? 29.633 36.710 29.486 1.00 41.26 364 VAL B CA 1
ATOM 5471 C C . VAL B 1 364 ? 29.577 36.809 31.010 1.00 41.90 364 VAL B C 1
ATOM 5472 O O . VAL B 1 364 ? 29.354 37.887 31.567 1.00 42.49 364 VAL B O 1
ATOM 5476 N N . GLN B 1 365 ? 29.765 35.670 31.671 1.00 42.15 365 GLN B N 1
ATOM 5477 C CA . GLN B 1 365 ? 29.767 35.608 33.127 1.00 42.06 365 GLN B CA 1
ATOM 5478 C C . GLN B 1 365 ? 31.185 35.792 33.662 1.00 42.49 365 GLN B C 1
ATOM 5479 O O . GLN B 1 365 ? 32.041 34.921 33.494 1.00 41.88 365 GLN B O 1
ATOM 5485 N N . ALA B 1 366 ? 31.418 36.939 34.296 1.00 42.83 366 ALA B N 1
ATOM 5486 C CA . ALA B 1 366 ? 32.702 37.250 34.919 1.00 43.33 366 ALA B CA 1
ATOM 5487 C C . ALA B 1 366 ? 32.891 36.433 36.201 1.00 43.67 366 ALA B C 1
ATOM 5488 O O . ALA B 1 366 ? 31.908 36.107 36.873 1.00 43.85 366 ALA B O 1
ATOM 5490 N N . PRO B 1 367 ? 34.152 36.092 36.538 1.00 43.57 367 PRO B N 1
ATOM 5491 C CA . PRO B 1 367 ? 34.420 35.359 37.778 1.00 43.78 367 PRO B CA 1
ATOM 5492 C C . PRO B 1 367 ? 34.191 36.211 39.026 1.00 43.91 367 PRO B C 1
ATOM 5493 O O . PRO B 1 367 ? 34.324 37.436 38.974 1.00 43.92 367 PRO B O 1
ATOM 5497 N N . ALA B 1 368 ? 33.849 35.555 40.132 1.00 44.49 368 ALA B N 1
ATOM 5498 C CA . ALA B 1 368 ? 33.685 36.225 41.421 1.00 44.82 368 ALA B CA 1
ATOM 5499 C C . ALA B 1 368 ? 35.046 36.614 42.005 1.00 45.41 368 ALA B C 1
ATOM 5500 O O . ALA B 1 368 ? 36.090 36.265 41.446 1.00 45.70 368 ALA B O 1
ATOM 5502 N N . ALA B 1 369 ? 35.028 37.336 43.124 1.00 45.78 369 ALA B N 1
ATOM 5503 C CA . ALA B 1 369 ? 36.256 37.797 43.775 1.00 46.36 369 ALA B CA 1
ATOM 5504 C C . ALA B 1 369 ? 37.097 36.650 44.343 1.00 46.79 369 ALA B C 1
ATOM 5505 O O . ALA B 1 369 ? 38.327 36.684 44.271 1.00 46.53 369 ALA B O 1
ATOM 5507 N N . SER B 1 370 ? 36.427 35.642 44.900 1.00 47.32 370 SER B N 1
ATOM 5508 C CA . SER B 1 370 ? 37.095 34.478 45.490 1.00 47.95 370 SER B CA 1
ATOM 5509 C C . SER B 1 370 ? 36.172 33.256 45.445 1.00 47.75 370 SER B C 1
ATOM 5510 O O . SER B 1 370 ? 35.362 33.126 44.522 1.00 47.19 370 SER B O 1
ATOM 5513 N N . ALA B 1 371 ? 36.315 32.363 46.429 1.00 47.94 371 ALA B N 1
ATOM 5514 C CA . ALA B 1 371 ? 35.374 31.258 46.668 1.00 47.08 371 ALA B CA 1
ATOM 5515 C C . ALA B 1 371 ? 35.187 30.386 45.413 1.00 46.38 371 ALA B C 1
ATOM 5516 O O . ALA B 1 371 ? 36.127 30.259 44.62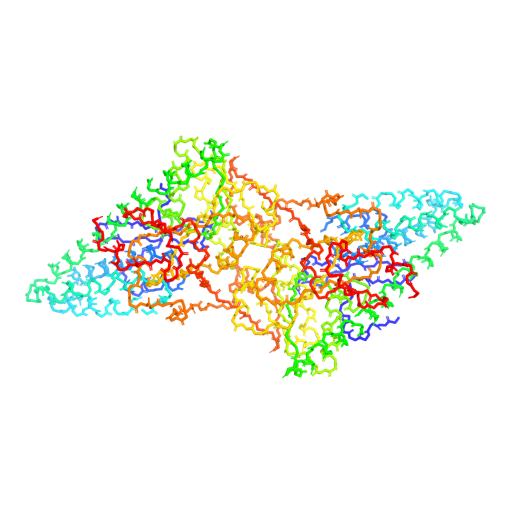1 1.00 46.35 371 ALA B O 1
ATOM 5518 N N . PRO B 1 372 ? 34.005 29.746 45.243 1.00 45.44 372 PRO B N 1
ATOM 5519 C CA . PRO B 1 372 ? 33.682 29.295 43.890 1.00 44.37 372 PRO B CA 1
ATOM 5520 C C . PRO B 1 372 ? 33.497 30.506 42.977 1.00 43.49 372 PRO B C 1
ATOM 5521 O O . PRO B 1 372 ? 32.641 31.360 43.234 1.00 42.97 372 PRO B O 1
ATOM 5525 N N . TYR B 1 373 ? 34.315 30.581 41.933 1.00 42.30 373 TYR B N 1
ATOM 5526 C CA . TYR B 1 373 ? 34.334 31.737 41.042 1.00 41.38 373 TYR B CA 1
ATOM 5527 C C . TYR B 1 373 ? 33.113 31.791 40.128 1.00 40.77 373 TYR B C 1
ATOM 5528 O O . TYR B 1 373 ? 32.783 32.849 39.584 1.00 40.57 373 TYR B O 1
ATOM 5537 N N . TYR B 1 374 ? 32.442 30.651 39.975 1.00 39.79 374 TYR B N 1
ATOM 5538 C CA . TYR B 1 374 ? 31.273 30.549 39.105 1.00 39.07 374 TYR B CA 1
ATOM 5539 C C . TYR B 1 374 ? 30.134 29.746 39.728 1.00 38.26 374 TYR B C 1
ATOM 5540 O O . TYR B 1 374 ? 30.362 28.804 40.490 1.00 37.37 374 TYR B O 1
ATOM 5549 N N . ASP B 1 375 ? 28.909 30.145 39.396 1.00 37.96 375 ASP B N 1
ATOM 5550 C CA . ASP B 1 375 ? 27.707 29.414 39.776 1.00 38.03 375 ASP B CA 1
ATOM 5551 C C . ASP B 1 375 ? 27.019 28.956 38.492 1.0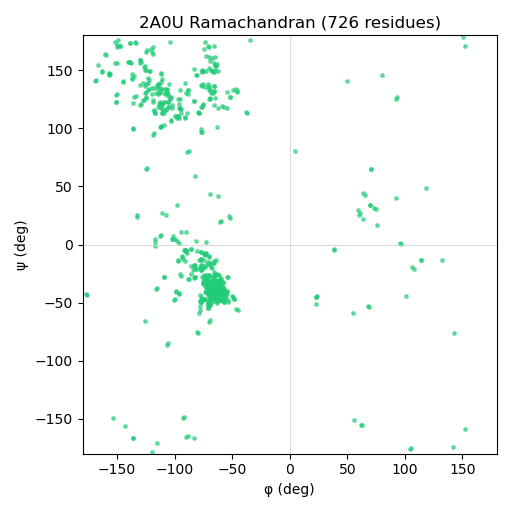0 37.27 375 ASP B C 1
ATOM 5552 O O . ASP B 1 375 ? 26.276 29.719 37.867 1.00 37.20 375 ASP B O 1
ATOM 5557 N N . ILE B 1 376 ? 27.289 27.713 38.099 1.00 36.37 376 ILE B N 1
ATOM 5558 C CA . ILE B 1 376 ? 26.791 27.166 36.831 1.00 35.08 376 ILE B CA 1
ATOM 5559 C C . ILE B 1 376 ? 25.268 26.992 36.811 1.00 34.82 376 ILE B C 1
ATOM 5560 O O . ILE B 1 376 ? 24.631 27.202 35.775 1.00 34.53 376 ILE B O 1
ATOM 5565 N N . ALA B 1 377 ? 24.698 26.629 37.960 1.00 34.50 377 ALA B N 1
ATOM 5566 C CA . ALA B 1 377 ? 23.248 26.491 38.107 1.00 34.37 377 ALA B CA 1
ATOM 5567 C C . ALA B 1 377 ? 22.519 27.815 37.864 1.00 34.07 377 ALA B C 1
ATOM 5568 O O . ALA B 1 377 ? 21.401 27.825 37.348 1.00 33.79 377 ALA B O 1
ATOM 5570 N N . SER B 1 378 ? 23.164 28.921 38.234 1.00 34.40 378 SER B N 1
ATOM 5571 C CA . SER B 1 378 ? 22.619 30.262 38.012 1.00 34.96 378 SER B CA 1
ATOM 5572 C C . SER B 1 378 ? 22.633 30.664 36.538 1.00 35.10 378 SER B C 1
ATOM 5573 O O . SER B 1 378 ? 21.704 31.323 36.067 1.00 35.34 378 SER B O 1
ATOM 5576 N N . ILE B 1 379 ? 23.685 30.266 35.821 1.00 34.72 379 ILE B N 1
ATOM 5577 C CA . ILE B 1 379 ? 23.820 30.563 34.391 1.00 34.96 379 ILE B CA 1
ATOM 5578 C C . ILE B 1 379 ? 22.758 29.821 33.571 1.00 35.47 379 ILE B C 1
ATOM 5579 O O . ILE B 1 379 ? 22.138 30.401 32.677 1.00 35.90 379 ILE B O 1
ATOM 5584 N N . ILE B 1 380 ? 22.553 28.544 33.892 1.00 35.56 380 ILE B N 1
ATOM 5585 C CA . ILE B 1 380 ? 21.571 27.700 33.207 1.00 36.34 380 ILE B CA 1
ATOM 5586 C C . ILE B 1 380 ? 20.146 28.247 33.361 1.00 36.90 380 ILE B C 1
ATOM 5587 O O . ILE B 1 380 ? 19.357 28.221 32.413 1.00 36.86 380 ILE B O 1
ATOM 5592 N N . ALA B 1 381 ? 19.839 28.763 34.549 1.00 37.76 381 ALA B N 1
ATOM 5593 C CA . ALA B 1 381 ? 18.496 29.252 34.867 1.00 39.01 381 ALA B CA 1
ATOM 5594 C C . ALA B 1 381 ? 18.187 30.660 34.338 1.00 39.92 381 ALA B C 1
ATOM 5595 O O . ALA B 1 381 ? 17.053 31.131 34.457 1.00 40.52 381 ALA B O 1
ATOM 5597 N N . GLN B 1 382 ? 19.187 31.324 33.758 1.00 41.15 382 GLN B N 1
ATOM 5598 C CA . GLN B 1 382 ? 18.987 32.623 33.105 1.00 42.05 382 GLN B CA 1
ATOM 5599 C C . GLN B 1 382 ? 18.121 32.479 31.850 1.00 42.40 382 GLN B C 1
ATOM 5600 O O . GLN B 1 382 ? 17.994 31.383 31.298 1.00 42.68 382 GLN B O 1
ATOM 5606 N N . ALA B 1 383 ? 17.536 33.591 31.406 1.00 42.42 383 ALA B N 1
ATOM 5607 C CA . ALA B 1 383 ? 16.643 33.603 30.245 1.00 42.42 383 ALA B CA 1
ATOM 5608 C C . ALA B 1 383 ? 17.360 33.223 28.950 1.00 42.30 383 ALA B C 1
ATOM 5609 O O . ALA B 1 383 ? 18.453 33.713 28.664 1.00 42.21 383 ALA B O 1
#